Protein AF-A0AAV2T247-F1 (afdb_monomer)

Nearest PDB structures (foldseek):
  2y74-assembly1_B  TM=6.438E-01  e=6.700E+00  Homo sapiens
  2y73-assembly1_B  TM=6.429E-01  e=6.307E+00  Homo sapiens
  1w7c-assembly1_A  TM=5.822E-01  e=5.936E+00  Komagataella pastoris
  3pgb-assembly1_A  TM=5.381E-01  e=4.660E+00  Aspergillus nidulans
  1n9e-assembly2_C  TM=5.639E-01  e=7.562E+00  Komagataella pastoris

InterPro domains:
  IPR007529 Zinc finger, HIT-type [PF04438] (112-137)
  IPR007529 Zinc finger, HIT-type [PS51083] (112-146)
  IPR051639 Box C/D snoRNA [PTHR13483] (111-307)
  IPR057721 BCD1, alpha/beta domain [PF25790] (205-399)

Radius of gyration: 39.16 Å; Cα contacts (8 Å, |Δi|>4): 424; chains: 1; bounding box: 105×70×112 Å

Foldseek 3Di:
DDDDPQDEDDDDPPPDDPPDDDDDDDDDDDDDDDDDDDDDDDDDDDDDDDDDDDDDDDDDDDDDDDDDDDDDDDDDDDDDDDDDDDDDDDDDDDDDDDDDDPDDDDDDQQAAPQPRPDGFRYAQLDPRHTHNDVVSVVVCCVVVVTPSDHDLDDDDDPVRCDPVNVVSVVVVVVVVVVVVVVVVVVVVVVVVVVVVVVVFVVVVVVQCVVLQFQEDEDPDLPDLLSVPWPKTWDDDPPPPDDIFIFGKEKEFEDDPVQQVPDPDCSQQDDPVPDQGWMFIDGRHTQQDFLLCCPCVVAVPDDQVSNCVRTSGHHPPDDPGCRVVCSQPPDDPDDPDQDKWKKAKFWDWDWDDDPDDDPDGDIDIGIGIDTDDSGDGNSVVSNDPRGHAYSGHYMYMYSDDDD

Mean predicted aligned error: 18.25 Å

Organism: Calicophoron daubneyi (NCBI:txid300641)

Sequence (402 aa):
MNDHDMVVCAPEKLQSPVTLVPENGLSSSSVTAHFEVGGSGVDNAVIRASATGENTVYENPECTPTNGSFALITSRSCAADSDCCQGPPADDKQCPEDANCASLMAEPDLSCEICHNNPHKYKCPRCSLKTCSLSCCMEHKEKFQCTGVRDAVVFCQKKEYNAFRFQQDYRLLEEIDRGNAMREKQLFKLSRKDKRRTRARAEIATVAKESGISLRMATHPILTRARINRSHVFTPEVPLGPKRIIWSVEFGLLQPSLLDNCPSHASETNLSRLQCLRLVIHDCDENLRLCSIWNERLLKLSSDEQDALITHAPPGSPPFGLIASWLYSRVKQCSSVKYYFYVQLEHVGFDMTCSGATNTHVVRQYKVSEIFLSNRLRHILATPHLIVHEMPTIWVSRTELK

pLDDT: mean 72.16, std 27.29, range [21.53, 97.56]

Secondary structure (DSSP, 8-state):
-------B-PPP----------------------------------------------------------------PPPP-------------PPPS-------------B-TTTSSSB--EE-TTT--EESSHHHHHHHHHHTT------S-----TTT--HHHHHHHHHHHHHHHHHHHHHHHHHHHHHHHHHHHHHHHHHHHHHHHHTT-EEE--SSTTSHHHHH---EEE--SSTTSPPEEEEEEEEEE--THHHHTS-S-GGG--GGGS--EEEEEEEEETTSBHHIIIIIHTTTS-HHHHHTTEEE--TT--SS-HHHHHHHSPPTT-SS---EEEEEEEEEEEE--SSS----EEEEEEEEEEE-TTSBHHHHHT-TTBEEESB-EEEEESS---

Structure (mmCIF, N/CA/C/O backbone):
data_AF-A0AAV2T247-F1
#
_entry.id   AF-A0AAV2T247-F1
#
loop_
_atom_site.group_PDB
_atom_site.id
_atom_site.type_symbol
_atom_site.label_atom_id
_atom_site.label_alt_id
_atom_site.label_comp_id
_atom_site.label_asym_id
_atom_site.label_entity_id
_atom_site.label_seq_id
_atom_site.pdbx_PDB_ins_code
_atom_site.Cartn_x
_atom_site.Cartn_y
_atom_site.Cartn_z
_atom_site.occupancy
_atom_site.B_iso_or_equiv
_atom_site.auth_seq_id
_atom_site.auth_comp_id
_atom_site.auth_asym_id
_atom_site.auth_atom_id
_atom_site.pdbx_PDB_model_num
ATOM 1 N N . MET A 1 1 ? 57.988 -1.368 -40.754 1.00 30.20 1 MET A N 1
ATOM 2 C CA . MET A 1 1 ? 56.531 -1.210 -40.940 1.00 30.20 1 MET A CA 1
ATOM 3 C C . MET A 1 1 ? 55.906 -1.476 -39.588 1.00 30.20 1 MET A C 1
ATOM 5 O O . MET A 1 1 ? 56.112 -2.568 -39.078 1.00 30.20 1 MET A O 1
ATOM 9 N N . ASN A 1 2 ? 55.254 -0.479 -38.991 1.00 27.12 2 ASN A N 1
ATOM 10 C CA . ASN A 1 2 ? 54.522 -0.637 -37.736 1.00 27.12 2 ASN A CA 1
ATOM 11 C C . ASN A 1 2 ? 53.068 -0.280 -38.026 1.00 27.12 2 ASN A C 1
ATOM 13 O O . ASN A 1 2 ? 52.790 0.869 -38.371 1.00 27.12 2 ASN A O 1
ATOM 17 N N . ASP A 1 3 ? 52.162 -1.240 -37.887 1.00 30.77 3 ASP A N 1
ATOM 18 C CA . ASP A 1 3 ? 50.735 -0.970 -37.993 1.00 30.77 3 ASP A CA 1
ATOM 19 C C . ASP A 1 3 ? 50.260 -0.222 -36.740 1.00 30.77 3 ASP A C 1
ATOM 21 O O . ASP A 1 3 ? 50.443 -0.671 -35.606 1.00 30.77 3 ASP A O 1
ATOM 25 N N . HIS A 1 4 ? 49.673 0.958 -36.942 1.00 35.00 4 HIS A N 1
ATOM 26 C CA . HIS A 1 4 ? 49.046 1.738 -35.879 1.00 35.00 4 HIS A CA 1
ATOM 27 C C . HIS A 1 4 ? 47.529 1.540 -35.915 1.00 35.00 4 HIS A C 1
ATOM 29 O O . HIS A 1 4 ? 46.797 2.320 -36.527 1.00 35.00 4 HIS A O 1
ATOM 35 N N . ASP A 1 5 ? 47.063 0.501 -35.219 1.00 35.81 5 ASP A N 1
ATOM 36 C CA . ASP A 1 5 ? 45.640 0.272 -34.965 1.00 35.81 5 ASP A CA 1
ATOM 37 C C . ASP A 1 5 ? 45.010 1.477 -34.245 1.00 35.81 5 ASP A C 1
ATOM 39 O O . ASP A 1 5 ? 45.256 1.741 -33.064 1.00 35.81 5 ASP A O 1
ATOM 43 N N . MET A 1 6 ? 44.165 2.223 -34.962 1.00 41.28 6 MET A N 1
ATOM 44 C CA . MET A 1 6 ? 43.414 3.345 -34.398 1.00 41.28 6 MET A CA 1
ATOM 45 C C . MET A 1 6 ? 42.285 2.842 -33.492 1.00 41.28 6 MET A C 1
ATOM 47 O O . MET A 1 6 ? 41.199 2.486 -33.956 1.00 41.28 6 MET A O 1
ATOM 51 N N . VAL A 1 7 ? 42.514 2.883 -32.178 1.00 41.88 7 VAL A N 1
ATOM 52 C CA . VAL A 1 7 ? 41.503 2.533 -31.173 1.00 41.88 7 VAL A CA 1
ATOM 53 C C . VAL A 1 7 ? 40.365 3.561 -31.177 1.00 41.88 7 VAL A C 1
ATOM 55 O O . VAL A 1 7 ? 40.485 4.685 -30.683 1.00 41.88 7 VAL A O 1
ATOM 58 N N . VAL A 1 8 ? 39.213 3.159 -31.714 1.00 41.91 8 VAL A N 1
ATOM 59 C CA . VAL A 1 8 ? 37.967 3.927 -31.604 1.00 41.91 8 VAL A CA 1
ATOM 60 C C . VAL A 1 8 ? 37.485 3.878 -30.154 1.00 41.91 8 VAL A C 1
ATOM 62 O O . VAL A 1 8 ? 37.227 2.798 -29.623 1.00 41.91 8 VAL A O 1
ATOM 65 N N . CYS A 1 9 ? 37.295 5.039 -29.520 1.00 39.91 9 CYS A N 1
ATOM 66 C CA . CYS A 1 9 ? 36.617 5.099 -28.226 1.00 39.91 9 CYS A CA 1
ATOM 67 C C . CYS A 1 9 ? 35.163 4.640 -28.377 1.00 39.91 9 CYS A C 1
ATOM 69 O O . CYS A 1 9 ? 34.309 5.392 -28.853 1.00 39.91 9 CYS A O 1
ATOM 71 N N . ALA A 1 10 ? 34.877 3.418 -27.931 1.00 32.41 10 ALA A N 1
ATOM 72 C CA . ALA A 1 10 ? 33.514 2.990 -27.662 1.00 32.41 10 ALA A CA 1
ATOM 73 C C . ALA A 1 10 ? 32.897 3.898 -26.577 1.00 32.41 10 ALA A C 1
ATOM 75 O O . ALA A 1 10 ? 33.597 4.284 -25.635 1.00 32.41 10 ALA A O 1
ATOM 76 N N . PRO A 1 11 ? 31.605 4.255 -26.674 1.00 36.19 11 PRO A N 1
ATOM 77 C CA . PRO A 1 11 ? 30.941 4.982 -25.607 1.00 36.19 11 PRO A CA 1
ATOM 78 C C . PRO A 1 11 ? 30.757 4.054 -24.402 1.00 36.19 11 PRO A C 1
ATOM 80 O O . PRO A 1 11 ? 30.017 3.070 -24.476 1.00 36.19 11 PRO A O 1
ATOM 83 N N . GLU A 1 12 ? 31.373 4.394 -23.269 1.00 35.62 12 GLU A N 1
ATOM 84 C CA . GLU A 1 12 ? 30.888 3.887 -21.988 1.00 35.62 12 GLU A CA 1
ATOM 85 C C . GLU A 1 12 ? 29.413 4.266 -21.853 1.00 35.62 12 GLU A C 1
ATOM 87 O O . GLU A 1 12 ? 29.026 5.428 -22.019 1.00 35.62 12 GLU A O 1
ATOM 92 N N . LYS A 1 13 ? 28.566 3.277 -21.558 1.00 28.72 13 LYS A N 1
ATOM 93 C CA . LYS A 1 13 ? 27.184 3.564 -21.188 1.00 28.72 13 LYS A CA 1
ATOM 94 C C . LYS A 1 13 ? 27.224 4.317 -19.868 1.00 28.72 13 LYS A C 1
ATOM 96 O O . LYS A 1 13 ? 27.571 3.725 -18.850 1.00 28.72 13 LYS A O 1
ATOM 101 N N . LEU A 1 14 ? 26.809 5.583 -19.894 1.00 30.12 14 LEU A N 1
ATOM 102 C CA . LEU A 1 14 ? 26.456 6.346 -18.702 1.00 30.12 14 LEU A CA 1
ATOM 103 C C . LEU A 1 14 ? 25.340 5.607 -17.954 1.00 30.12 14 LEU A C 1
ATOM 105 O O . LEU A 1 14 ? 24.151 5.827 -18.181 1.00 30.12 14 LEU A O 1
ATOM 109 N N . GLN A 1 15 ? 25.738 4.703 -17.061 1.00 28.30 15 GLN A N 1
ATOM 110 C CA . GLN A 1 15 ? 24.884 4.227 -15.994 1.00 28.30 15 GLN A CA 1
ATOM 111 C C . GLN A 1 15 ? 24.631 5.426 -15.086 1.00 28.30 15 GLN A C 1
ATOM 113 O O . GLN A 1 15 ? 25.485 5.819 -14.294 1.00 28.30 15 GLN A O 1
ATOM 118 N N . SER A 1 16 ? 23.450 6.028 -15.227 1.00 29.41 16 SER A N 1
ATOM 119 C CA . SER A 1 16 ? 22.911 6.937 -14.220 1.00 29.41 16 SER A CA 1
ATOM 120 C C . SER A 1 16 ? 23.035 6.264 -12.847 1.00 29.41 16 SER A C 1
ATOM 122 O O . SER A 1 16 ? 22.604 5.109 -12.739 1.00 29.41 16 SER A O 1
ATOM 124 N N . PRO A 1 17 ? 23.591 6.927 -11.818 1.00 26.39 17 PRO A N 1
ATOM 125 C CA . PRO A 1 17 ? 23.783 6.305 -10.518 1.00 26.39 17 PRO A CA 1
ATOM 126 C C . PRO A 1 17 ? 22.424 5.914 -9.932 1.00 26.39 17 PRO A C 1
ATOM 128 O O . PRO A 1 17 ? 21.639 6.762 -9.511 1.00 26.39 17 PRO A O 1
ATOM 131 N N . VAL A 1 18 ? 22.138 4.612 -9.920 1.00 27.42 18 VAL A N 1
ATOM 132 C CA . VAL A 1 18 ? 21.016 4.063 -9.161 1.00 27.42 18 VAL A CA 1
ATOM 133 C C . VAL A 1 18 ? 21.453 4.061 -7.706 1.00 27.42 18 VAL A C 1
ATOM 135 O O . VAL A 1 18 ? 22.265 3.230 -7.303 1.00 27.42 18 VAL A O 1
ATOM 138 N N . THR A 1 19 ? 20.938 5.011 -6.931 1.00 27.84 19 THR A N 1
ATOM 139 C CA . THR A 1 19 ? 21.221 5.137 -5.500 1.00 27.84 19 THR A CA 1
ATOM 140 C C . THR A 1 19 ? 20.621 3.949 -4.745 1.00 27.84 19 THR A C 1
ATOM 142 O O . THR A 1 19 ? 19.487 3.999 -4.269 1.00 27.84 19 THR A O 1
ATOM 145 N N . LEU A 1 20 ? 21.371 2.849 -4.666 1.00 25.84 20 LEU A N 1
ATOM 146 C CA . LEU A 1 20 ? 21.021 1.700 -3.840 1.00 25.84 20 LEU A CA 1
ATOM 147 C C . LEU A 1 20 ? 21.229 2.071 -2.371 1.00 25.84 20 LEU A C 1
ATOM 149 O O . LEU A 1 20 ? 22.349 2.077 -1.865 1.00 25.84 20 LEU A O 1
ATOM 153 N N . VAL A 1 21 ? 20.125 2.387 -1.696 1.00 31.20 21 VAL A N 1
ATOM 154 C CA . VAL A 1 21 ? 20.071 2.435 -0.233 1.00 31.20 21 VAL A CA 1
ATOM 155 C C . VAL A 1 21 ? 20.361 1.021 0.295 1.00 31.20 21 VAL A C 1
ATOM 157 O O . VAL A 1 21 ? 19.729 0.075 -0.181 1.00 31.20 21 VAL A O 1
ATOM 160 N N . PRO A 1 22 ? 21.292 0.841 1.248 1.00 27.97 22 PRO A N 1
ATOM 161 C CA . PRO A 1 22 ? 21.545 -0.464 1.841 1.00 27.97 22 PRO A CA 1
ATOM 162 C C . PRO A 1 22 ? 20.423 -0.828 2.824 1.00 27.97 22 PRO A C 1
ATOM 164 O O . PRO A 1 22 ? 20.319 -0.241 3.900 1.00 27.97 22 PRO A O 1
ATOM 167 N N . GLU A 1 23 ? 19.597 -1.819 2.482 1.00 29.06 23 GLU A N 1
ATOM 168 C CA . GLU A 1 23 ? 18.791 -2.524 3.485 1.00 29.06 23 GLU A CA 1
ATOM 169 C C . GLU A 1 23 ? 19.687 -3.527 4.227 1.00 29.06 23 GLU A C 1
ATOM 171 O O . GLU A 1 23 ? 20.379 -4.342 3.613 1.00 29.06 23 GLU A O 1
ATOM 176 N N . ASN A 1 24 ? 19.708 -3.437 5.558 1.00 32.81 24 ASN A N 1
ATOM 177 C CA . ASN A 1 24 ? 20.601 -4.236 6.391 1.00 32.81 24 ASN A CA 1
ATOM 178 C C . ASN A 1 24 ? 20.098 -5.671 6.600 1.00 32.81 24 ASN A C 1
ATOM 180 O O . ASN A 1 24 ? 18.945 -5.898 6.952 1.00 32.81 24 ASN A O 1
ATOM 184 N N . GLY A 1 25 ? 21.045 -6.603 6.468 1.00 25.89 25 GLY A N 1
ATOM 185 C CA . GLY A 1 25 ? 21.129 -7.925 7.095 1.00 25.89 25 GLY A CA 1
ATOM 186 C C . GLY A 1 25 ? 19.885 -8.553 7.736 1.00 25.89 25 GLY A C 1
ATOM 187 O O . GLY A 1 25 ? 19.526 -8.235 8.867 1.00 25.89 25 GLY A O 1
ATOM 188 N N . LEU A 1 26 ? 19.407 -9.628 7.107 1.00 27.59 26 LEU A N 1
ATOM 189 C CA . LEU A 1 26 ? 18.942 -10.811 7.836 1.00 27.59 26 LEU A CA 1
ATOM 190 C C . LEU A 1 26 ? 20.007 -11.912 7.756 1.00 27.59 26 LEU A C 1
ATOM 192 O O . LEU A 1 26 ? 20.756 -12.000 6.783 1.00 27.59 26 LEU A O 1
ATOM 196 N N . SER A 1 27 ? 20.115 -12.699 8.823 1.00 26.75 27 SER A N 1
ATOM 197 C CA . SER A 1 27 ? 21.252 -13.577 9.105 1.00 26.75 27 SER A CA 1
ATOM 198 C C . SER A 1 27 ? 20.891 -15.067 9.060 1.00 26.75 27 SER A C 1
ATOM 200 O O . SER A 1 27 ? 19.720 -15.447 9.027 1.00 26.75 27 SER A O 1
ATOM 202 N N . SER A 1 28 ? 21.928 -15.912 9.141 1.00 25.08 28 SER A N 1
ATOM 203 C CA . SER A 1 28 ? 21.861 -17.384 9.111 1.00 25.08 28 SER A CA 1
ATOM 204 C C . SER A 1 28 ? 21.476 -17.982 7.738 1.00 25.08 28 SER A C 1
ATOM 206 O O . SER A 1 28 ? 20.953 -17.290 6.874 1.00 25.08 28 SER A O 1
ATOM 208 N N . SER A 1 29 ? 21.735 -19.260 7.459 1.00 27.06 29 SER A N 1
ATOM 209 C CA . SER A 1 29 ? 22.468 -20.276 8.236 1.00 27.06 29 SER A CA 1
ATOM 210 C C . SER A 1 29 ? 23.179 -21.238 7.276 1.00 27.06 29 SER A C 1
ATOM 212 O O . SER A 1 29 ? 22.714 -21.479 6.164 1.00 27.06 29 SER A O 1
ATOM 214 N N . SER A 1 30 ? 24.308 -21.810 7.696 1.00 25.75 30 SER A N 1
ATOM 215 C CA . SER A 1 30 ? 24.999 -22.856 6.937 1.00 25.75 30 SER A CA 1
ATOM 216 C C . SER A 1 30 ? 24.265 -24.193 7.066 1.00 25.75 30 SER A C 1
ATOM 218 O O . SER A 1 30 ? 24.191 -24.740 8.167 1.00 25.75 30 SER A O 1
ATOM 220 N N . VAL A 1 31 ? 23.787 -24.746 5.951 1.00 26.28 31 VAL A N 1
ATOM 221 C CA . VAL A 1 31 ? 23.266 -26.120 5.879 1.00 26.28 31 VAL A CA 1
ATOM 222 C C . VAL A 1 31 ? 24.036 -26.880 4.804 1.00 26.28 31 VAL A C 1
ATOM 224 O O . VAL A 1 31 ? 23.921 -26.587 3.615 1.00 26.28 31 VAL A O 1
ATOM 227 N N . THR A 1 32 ? 24.837 -27.854 5.230 1.00 24.77 32 THR A N 1
ATOM 228 C CA . THR A 1 32 ? 25.590 -28.744 4.339 1.00 24.77 32 THR A CA 1
ATOM 229 C C . THR A 1 32 ? 24.650 -29.797 3.757 1.00 24.77 32 THR A C 1
ATOM 231 O O . THR A 1 32 ? 24.138 -30.639 4.491 1.00 24.77 32 T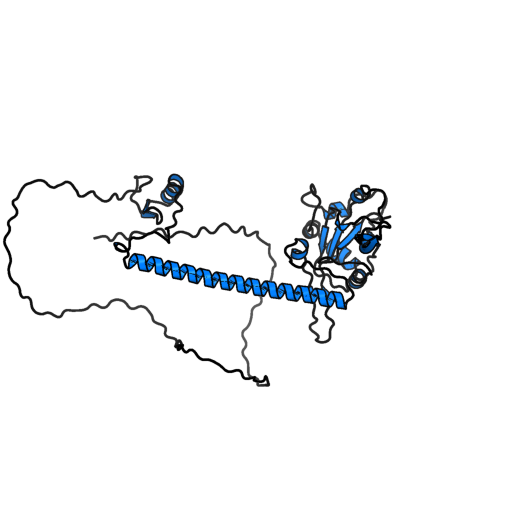HR A O 1
ATOM 234 N N . ALA A 1 33 ? 24.429 -29.777 2.442 1.00 24.53 33 ALA A N 1
ATOM 235 C CA . ALA A 1 33 ? 23.652 -30.808 1.760 1.00 24.53 33 ALA A CA 1
ATOM 236 C C . ALA A 1 33 ? 24.544 -32.014 1.417 1.00 24.53 33 ALA A C 1
ATOM 238 O O . ALA A 1 33 ? 25.413 -31.920 0.551 1.00 24.53 33 ALA A O 1
ATOM 239 N N . HIS A 1 34 ? 24.322 -33.148 2.086 1.00 24.09 34 HIS A N 1
ATOM 240 C CA . HIS A 1 34 ? 24.885 -34.430 1.659 1.00 24.09 34 HIS A CA 1
ATOM 241 C C . HIS A 1 34 ? 24.133 -34.973 0.435 1.00 24.09 34 HIS A C 1
ATOM 243 O O . HIS A 1 34 ? 22.915 -34.837 0.328 1.00 24.09 34 HIS A O 1
ATOM 249 N N . PHE A 1 35 ? 24.874 -35.605 -0.475 1.00 21.81 35 PHE A N 1
ATOM 250 C CA . PHE A 1 35 ? 24.331 -36.363 -1.602 1.00 21.81 35 PHE A CA 1
ATOM 251 C C . PHE A 1 35 ? 24.058 -37.809 -1.164 1.00 21.81 35 PHE A C 1
ATOM 253 O O . PHE A 1 35 ? 24.989 -38.494 -0.749 1.00 21.81 35 PHE A O 1
ATOM 260 N N . GLU A 1 36 ? 22.830 -38.290 -1.346 1.00 24.08 36 GLU A N 1
ATOM 261 C CA . GLU A 1 36 ? 22.498 -39.721 -1.392 1.00 24.08 36 GLU A CA 1
ATOM 262 C C . GLU A 1 36 ? 21.564 -40.003 -2.581 1.00 24.08 36 GLU A C 1
ATOM 264 O O . GLU A 1 36 ? 20.958 -39.085 -3.140 1.00 24.08 36 GLU A O 1
ATOM 269 N N . VAL A 1 37 ? 21.512 -41.261 -3.032 1.00 26.48 37 VAL A N 1
ATOM 270 C CA . VAL A 1 37 ? 20.969 -41.644 -4.347 1.00 26.48 37 VAL A CA 1
ATOM 271 C C . VAL A 1 37 ? 19.959 -42.788 -4.232 1.00 26.48 37 VAL A C 1
ATOM 273 O O . VAL A 1 37 ? 20.279 -43.856 -3.720 1.00 26.48 37 VAL A O 1
ATOM 276 N N . GLY A 1 38 ? 18.766 -42.582 -4.798 1.00 25.23 38 GLY A N 1
ATOM 277 C CA . GLY A 1 38 ? 17.711 -43.588 -4.977 1.00 25.23 38 GLY A CA 1
ATOM 278 C C . GLY A 1 38 ? 16.314 -42.942 -5.024 1.00 25.23 38 GLY A C 1
ATOM 279 O O . GLY A 1 38 ? 16.110 -41.891 -4.430 1.00 25.23 38 GLY A O 1
ATOM 280 N N . GLY A 1 39 ? 15.311 -43.476 -5.728 1.00 24.64 39 GLY A N 1
ATOM 281 C CA . GLY A 1 39 ? 15.344 -44.570 -6.705 1.00 24.64 39 GLY A CA 1
ATOM 282 C C . GLY A 1 39 ? 13.943 -45.133 -7.008 1.00 24.64 39 GLY A C 1
ATOM 283 O O . GLY A 1 39 ? 13.337 -45.696 -6.110 1.00 24.64 39 GLY A O 1
ATOM 284 N N . SER A 1 40 ? 13.488 -45.049 -8.273 1.00 26.92 40 SER A N 1
ATOM 285 C CA . SER A 1 40 ? 12.315 -45.739 -8.892 1.00 26.92 40 SER A CA 1
ATOM 286 C C . SER A 1 40 ? 10.902 -45.595 -8.266 1.00 26.92 40 SER A C 1
ATOM 288 O O . SER A 1 40 ? 10.746 -45.723 -7.061 1.00 26.92 40 SER A O 1
ATOM 290 N N . GLY A 1 41 ? 9.837 -45.462 -9.086 1.00 25.52 41 GLY A N 1
ATOM 291 C CA . GLY A 1 41 ? 8.458 -45.714 -8.597 1.00 25.52 41 GLY A CA 1
ATOM 292 C C . GLY A 1 41 ? 7.245 -45.115 -9.343 1.00 25.52 41 GLY A C 1
ATOM 293 O O . GLY A 1 41 ? 6.578 -44.258 -8.786 1.00 25.52 41 GLY A O 1
ATOM 294 N N . VAL A 1 42 ? 6.956 -45.598 -10.559 1.00 29.19 42 VAL A N 1
ATOM 295 C CA . VAL A 1 42 ? 5.626 -45.787 -11.218 1.00 29.19 42 VAL A CA 1
ATOM 296 C C . VAL A 1 42 ? 4.380 -44.884 -10.950 1.00 29.19 42 VAL A C 1
ATOM 298 O O . VAL A 1 42 ? 3.809 -44.848 -9.867 1.00 29.19 42 VAL A O 1
ATOM 301 N N . ASP A 1 43 ? 3.872 -44.336 -12.066 1.00 26.11 43 ASP A N 1
ATOM 302 C CA . ASP A 1 43 ? 2.492 -44.399 -12.613 1.00 26.11 43 ASP A CA 1
ATOM 303 C C . ASP A 1 43 ? 1.247 -43.775 -11.932 1.00 26.11 43 ASP A C 1
ATOM 305 O O . ASP A 1 43 ? 0.771 -44.225 -10.891 1.00 26.11 43 ASP A O 1
ATOM 309 N N . ASN A 1 44 ? 0.623 -42.823 -12.659 1.00 27.33 44 ASN A N 1
ATOM 310 C CA . ASN A 1 44 ? -0.770 -42.778 -13.199 1.00 27.33 44 ASN A CA 1
ATOM 311 C C . ASN A 1 44 ? -1.104 -41.299 -13.580 1.00 27.33 44 ASN A C 1
ATOM 313 O O . ASN A 1 44 ? -0.794 -40.395 -12.811 1.00 27.33 44 ASN A O 1
ATOM 317 N N . ALA A 1 45 ? -1.570 -40.891 -14.777 1.00 24.86 45 ALA A N 1
ATOM 318 C CA . ALA A 1 45 ? -2.717 -41.323 -15.607 1.00 24.86 45 ALA A CA 1
ATOM 319 C C . ALA A 1 45 ? -4.074 -41.032 -14.906 1.00 24.86 45 ALA A C 1
ATOM 321 O O . ALA A 1 45 ? -4.221 -41.368 -13.741 1.00 24.86 45 ALA A O 1
ATOM 322 N N . VAL A 1 46 ? -5.122 -40.396 -15.463 1.00 24.75 46 VAL A N 1
ATOM 323 C CA . VAL A 1 46 ? -5.499 -39.819 -16.790 1.00 24.75 46 VAL A CA 1
ATOM 324 C C . VAL A 1 46 ? -6.481 -38.621 -16.503 1.00 24.75 46 VAL A C 1
ATOM 326 O O . VAL A 1 46 ? -6.740 -38.368 -15.332 1.00 24.75 46 VAL A O 1
ATOM 329 N N . ILE A 1 47 ? -7.108 -37.785 -17.363 1.00 23.94 47 ILE A N 1
ATOM 330 C CA . ILE A 1 47 ? -7.321 -37.573 -18.822 1.00 23.94 47 ILE A CA 1
ATOM 331 C C . ILE A 1 47 ? -7.464 -36.035 -19.061 1.00 23.94 47 ILE A C 1
ATOM 333 O O . ILE A 1 47 ? -7.864 -35.320 -18.140 1.00 23.94 47 ILE A O 1
ATOM 337 N N . ARG A 1 48 ? -7.334 -35.514 -20.300 1.00 23.97 48 ARG A N 1
ATOM 338 C CA . ARG A 1 48 ? -8.170 -34.373 -20.764 1.00 23.97 48 ARG A CA 1
ATOM 339 C C . ARG A 1 48 ? -8.486 -34.444 -22.268 1.00 23.97 48 ARG A C 1
ATOM 341 O O . ARG A 1 48 ? -7.682 -34.955 -23.036 1.00 23.97 48 ARG A O 1
ATOM 348 N N . ALA A 1 49 ? -9.677 -33.982 -22.658 1.00 25.70 49 ALA A N 1
ATOM 349 C CA . ALA A 1 49 ? -10.290 -34.261 -23.961 1.00 25.70 49 ALA A CA 1
ATOM 350 C C . ALA A 1 49 ? -9.960 -33.246 -25.073 1.00 25.70 49 ALA A C 1
ATOM 352 O O . ALA A 1 49 ? -9.691 -32.073 -24.808 1.00 25.70 49 ALA A O 1
ATOM 353 N N . SER A 1 50 ? -10.058 -33.714 -26.319 1.00 21.53 50 SER A N 1
ATOM 354 C CA . SER A 1 50 ? -9.945 -32.930 -27.553 1.00 21.53 50 SER A CA 1
ATOM 355 C C . SER A 1 50 ? -11.244 -32.192 -27.902 1.00 21.53 50 SER A C 1
ATOM 357 O O . SER A 1 50 ? -12.337 -32.686 -27.635 1.00 21.53 50 SER A O 1
ATOM 359 N N . ALA A 1 51 ? -11.118 -31.062 -28.598 1.00 26.48 51 ALA A N 1
ATOM 360 C CA . ALA A 1 51 ? -12.171 -30.463 -29.419 1.00 26.48 51 ALA A CA 1
ATOM 361 C C . ALA A 1 51 ? -11.516 -29.895 -30.690 1.00 26.48 51 ALA A C 1
ATOM 363 O O . ALA A 1 51 ? -10.420 -29.338 -30.615 1.00 26.48 51 ALA A O 1
ATOM 364 N N . THR A 1 52 ? -12.138 -30.100 -31.850 1.00 24.88 52 THR A N 1
ATOM 365 C CA . THR A 1 52 ? -11.556 -29.834 -33.177 1.00 24.88 52 THR A CA 1
ATOM 366 C C . THR A 1 52 ? -11.947 -28.462 -33.737 1.00 24.88 52 THR A C 1
ATOM 368 O O . THR A 1 52 ? -12.989 -27.911 -33.388 1.00 24.88 52 THR A O 1
ATOM 371 N N . GLY A 1 53 ? -11.099 -27.909 -34.613 1.00 25.98 53 GLY A N 1
ATOM 372 C CA . GLY A 1 53 ? -11.289 -26.587 -35.220 1.00 25.98 53 GLY A CA 1
ATOM 373 C C . GLY A 1 53 ? -10.232 -26.267 -36.281 1.00 25.98 53 GLY A C 1
ATOM 374 O O . GLY A 1 53 ? -9.239 -25.606 -35.996 1.00 25.98 53 GLY A O 1
ATOM 375 N N . GLU A 1 54 ? -10.457 -26.769 -37.493 1.00 26.27 54 GLU A N 1
ATOM 376 C CA . GLU A 1 54 ? -9.809 -26.361 -38.755 1.00 26.27 54 GLU A CA 1
ATOM 377 C C . GLU A 1 54 ? -10.086 -24.869 -39.063 1.00 26.27 54 GLU A C 1
ATOM 379 O O . GLU A 1 54 ? -11.069 -24.327 -38.561 1.00 26.27 54 GLU A O 1
ATOM 384 N N . ASN A 1 55 ? -9.353 -24.101 -39.880 1.00 26.44 55 ASN A N 1
ATOM 385 C CA . ASN A 1 55 ? -8.130 -24.231 -40.703 1.00 26.44 55 ASN A CA 1
ATOM 386 C C . ASN A 1 55 ? -7.476 -22.799 -40.709 1.00 26.44 55 ASN A C 1
ATOM 388 O O . ASN A 1 55 ? -8.043 -21.892 -40.103 1.00 26.44 55 ASN A O 1
ATOM 392 N N . THR A 1 56 ? -6.318 -22.438 -41.281 1.00 27.25 56 THR A N 1
ATOM 393 C CA . THR A 1 56 ? -5.599 -22.850 -42.506 1.00 27.25 56 THR A CA 1
ATOM 394 C C . THR A 1 56 ? -4.070 -22.740 -42.355 1.00 27.25 56 THR A C 1
ATOM 396 O O . THR A 1 56 ? -3.565 -21.955 -41.555 1.00 27.25 56 THR A O 1
ATOM 399 N N . VAL A 1 57 ? -3.341 -23.460 -43.210 1.00 25.03 57 VAL A N 1
ATOM 400 C CA . VAL A 1 57 ? -1.869 -23.513 -43.298 1.00 25.03 57 VAL A CA 1
ATOM 401 C C . VAL A 1 57 ? -1.238 -22.241 -43.897 1.00 25.03 57 VAL A C 1
ATOM 403 O O . VAL A 1 57 ? -1.770 -21.675 -44.848 1.00 25.03 57 VAL A O 1
ATOM 406 N N . TYR A 1 58 ? -0.045 -21.876 -43.411 1.00 27.05 58 TYR A N 1
ATOM 407 C CA . TYR A 1 58 ? 1.044 -21.317 -44.227 1.00 27.05 58 TYR A CA 1
ATOM 408 C C . TYR A 1 58 ? 2.377 -21.884 -43.717 1.00 27.05 58 TYR A C 1
ATOM 410 O O . TYR A 1 58 ? 2.666 -21.799 -42.525 1.00 27.05 58 TYR A O 1
ATOM 418 N N . GLU A 1 59 ? 3.164 -22.500 -44.598 1.00 25.62 59 GLU A N 1
ATOM 419 C CA . GLU A 1 59 ? 4.366 -23.256 -44.223 1.00 25.62 59 GLU A CA 1
ATOM 420 C C . GLU A 1 59 ? 5.631 -22.386 -44.202 1.00 25.62 59 GLU A C 1
ATOM 422 O O . GLU A 1 59 ? 5.826 -21.523 -45.056 1.00 25.62 59 GLU A O 1
ATOM 427 N N . ASN A 1 60 ? 6.528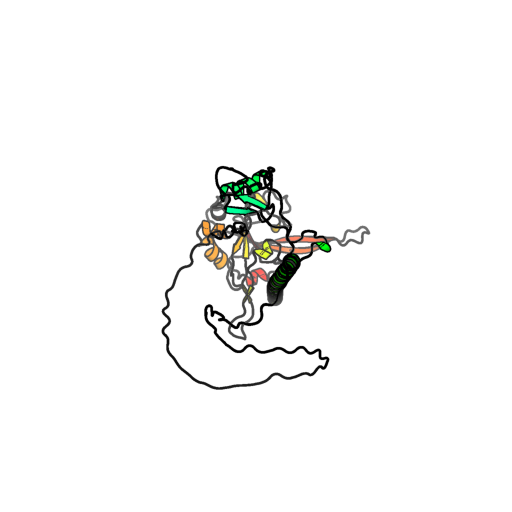 -22.668 -43.255 1.00 28.11 60 ASN A N 1
ATOM 428 C CA . ASN A 1 60 ? 7.965 -22.409 -43.356 1.00 28.11 60 ASN A CA 1
ATOM 429 C C . ASN A 1 60 ? 8.693 -23.441 -42.468 1.00 28.11 60 ASN A C 1
ATOM 431 O O . ASN A 1 60 ? 8.264 -23.640 -41.330 1.00 28.11 60 ASN A O 1
ATOM 435 N N . PRO A 1 61 ? 9.745 -24.124 -42.953 1.00 31.92 61 PRO A N 1
ATOM 436 C CA . PRO A 1 61 ? 10.346 -25.243 -42.230 1.00 31.92 61 PRO A CA 1
ATOM 437 C C . PRO A 1 61 ? 11.308 -24.787 -41.122 1.00 31.92 61 PRO A C 1
ATOM 439 O O . PRO A 1 61 ? 12.262 -24.050 -41.373 1.00 31.92 61 PRO A O 1
ATOM 442 N N . GLU A 1 62 ? 11.114 -25.295 -39.903 1.00 25.61 62 GLU A N 1
ATOM 443 C CA . GLU A 1 62 ? 12.151 -25.265 -38.867 1.00 25.61 62 GLU A CA 1
ATOM 444 C C . GLU A 1 62 ? 13.236 -26.309 -39.172 1.00 25.61 62 GLU A C 1
ATOM 446 O O . GLU A 1 62 ? 12.934 -27.455 -39.507 1.00 25.61 62 GLU A O 1
ATOM 451 N N . CYS A 1 63 ? 14.509 -25.939 -39.004 1.00 27.08 63 CYS A N 1
ATOM 452 C CA . CYS A 1 63 ? 15.630 -26.878 -39.046 1.00 27.08 63 CYS A CA 1
ATOM 453 C C . CYS A 1 63 ? 16.205 -27.042 -37.632 1.00 27.08 63 CYS A C 1
ATOM 455 O O . CYS A 1 63 ? 16.617 -26.068 -37.001 1.00 27.08 63 CYS A O 1
ATOM 457 N N . THR A 1 64 ? 16.209 -28.271 -37.116 1.00 28.44 64 THR A N 1
ATOM 458 C CA . THR A 1 64 ? 16.538 -28.569 -35.712 1.00 28.44 64 THR A CA 1
ATOM 459 C C . THR A 1 64 ? 18.038 -28.462 -35.407 1.00 28.44 64 THR A C 1
ATOM 461 O O . THR A 1 64 ? 18.846 -28.925 -36.215 1.00 28.44 64 THR A O 1
ATOM 464 N N . PRO A 1 65 ? 18.442 -27.952 -34.227 1.00 30.09 65 PRO A N 1
ATOM 465 C CA . PRO A 1 65 ? 19.847 -27.881 -33.836 1.00 30.09 65 PRO A CA 1
ATOM 466 C C . PRO A 1 65 ? 20.376 -29.227 -33.313 1.00 30.09 65 PRO A C 1
ATOM 468 O O . PRO A 1 65 ? 19.785 -29.836 -32.422 1.00 30.09 65 PRO A O 1
ATOM 471 N N . THR A 1 66 ? 21.547 -29.646 -33.795 1.00 27.73 66 THR A N 1
ATOM 472 C CA . THR A 1 66 ? 22.331 -30.760 -33.230 1.00 27.73 66 THR A CA 1
ATOM 473 C C . THR A 1 66 ? 23.667 -30.262 -32.686 1.00 27.73 66 THR A C 1
ATOM 475 O O . THR A 1 66 ? 24.304 -29.397 -33.283 1.00 27.73 66 THR A O 1
ATOM 478 N N . ASN A 1 67 ? 24.100 -30.813 -31.549 1.00 25.59 67 ASN A N 1
ATOM 479 C CA . ASN A 1 67 ? 25.308 -30.379 -30.843 1.00 25.59 67 ASN A CA 1
ATOM 480 C C . ASN A 1 67 ? 26.590 -30.599 -31.668 1.00 25.59 67 ASN A C 1
ATOM 482 O O . ASN A 1 67 ? 26.785 -31.671 -32.235 1.00 25.59 67 ASN A O 1
ATOM 486 N N . GLY A 1 68 ? 27.501 -29.622 -31.646 1.00 25.84 68 GLY A N 1
ATOM 487 C CA . GLY A 1 68 ? 28.813 -29.719 -32.290 1.00 25.84 68 GLY A CA 1
ATOM 488 C C . GLY A 1 68 ? 29.776 -28.644 -31.788 1.00 25.84 68 GLY A C 1
ATOM 489 O O . GLY A 1 68 ? 29.772 -27.520 -32.280 1.00 25.84 68 GLY A O 1
ATOM 490 N N . SER A 1 69 ? 30.601 -28.978 -30.796 1.00 26.33 69 SER A N 1
ATOM 491 C CA . SER A 1 69 ? 31.701 -28.119 -30.342 1.00 26.33 69 SER A CA 1
ATOM 492 C C . SER A 1 69 ? 32.805 -28.046 -31.397 1.00 26.33 69 SER A C 1
ATOM 494 O O . SER A 1 69 ? 33.226 -29.094 -31.889 1.00 26.33 69 SER A O 1
ATOM 496 N N . PHE A 1 70 ? 33.351 -26.858 -31.663 1.00 25.19 70 PHE A N 1
ATOM 497 C CA . PHE A 1 70 ? 34.580 -26.725 -32.449 1.00 25.19 70 PHE A CA 1
ATOM 498 C C . PHE A 1 70 ? 35.564 -25.729 -31.830 1.00 25.19 70 PHE A C 1
ATOM 500 O O . PHE A 1 70 ? 35.162 -24.746 -31.207 1.00 25.19 70 PHE A O 1
ATOM 507 N N . ALA A 1 71 ? 36.855 -26.025 -31.975 1.00 27.78 71 ALA A N 1
ATOM 508 C CA . ALA A 1 71 ? 37.966 -25.295 -31.370 1.00 27.78 71 ALA A CA 1
ATOM 509 C C . ALA A 1 71 ? 38.774 -24.508 -32.422 1.00 27.78 71 ALA A C 1
ATOM 511 O O . ALA A 1 71 ? 38.480 -24.555 -33.616 1.00 27.78 71 ALA A O 1
ATOM 512 N N . LEU A 1 72 ? 39.802 -23.780 -31.974 1.00 24.53 72 LEU A N 1
ATOM 513 C CA . LEU A 1 72 ? 40.715 -23.051 -32.856 1.00 24.53 72 LEU A CA 1
ATOM 514 C C . LEU A 1 72 ? 41.585 -23.997 -33.700 1.00 24.53 72 LEU A C 1
ATOM 516 O O . LEU A 1 72 ? 42.082 -24.988 -33.174 1.00 24.53 72 LEU A O 1
ATOM 520 N N . ILE A 1 73 ? 41.855 -23.590 -34.944 1.00 26.50 73 ILE A N 1
ATOM 521 C CA . ILE A 1 73 ? 43.080 -23.816 -35.744 1.00 26.50 73 ILE A CA 1
ATOM 522 C C . ILE A 1 73 ? 43.050 -22.717 -36.829 1.00 26.50 73 ILE A C 1
ATOM 524 O O . ILE A 1 73 ? 42.072 -22.608 -37.561 1.00 26.50 73 ILE A O 1
ATOM 528 N N . THR A 1 74 ? 43.863 -21.660 -36.757 1.00 24.28 74 THR A N 1
ATOM 529 C CA . THR A 1 74 ? 45.268 -21.534 -37.209 1.00 24.28 74 THR A CA 1
ATOM 530 C C . THR A 1 74 ? 45.539 -21.866 -38.688 1.00 24.28 74 THR A C 1
ATOM 532 O O . THR A 1 74 ? 45.484 -23.005 -39.134 1.00 24.28 74 THR A O 1
ATOM 535 N N . SER A 1 75 ? 45.886 -20.803 -39.423 1.00 26.95 75 SER A N 1
ATOM 536 C CA . SER A 1 75 ? 46.661 -20.727 -40.675 1.00 26.95 75 SER A CA 1
ATOM 537 C C . SER A 1 75 ? 47.168 -22.023 -41.334 1.00 26.95 75 SER A C 1
ATOM 539 O O . SER A 1 75 ? 47.999 -22.739 -40.770 1.00 26.95 75 SER A O 1
ATOM 541 N N . ARG A 1 76 ? 46.862 -22.176 -42.629 1.00 27.48 76 ARG A N 1
ATOM 542 C CA . ARG A 1 76 ? 47.711 -22.896 -43.592 1.00 27.48 76 ARG A CA 1
ATOM 543 C C . ARG A 1 76 ? 48.058 -22.006 -44.782 1.00 27.48 76 ARG A C 1
ATOM 545 O O . ARG A 1 76 ? 47.261 -21.167 -45.189 1.00 27.48 76 ARG A O 1
ATOM 552 N N . SER A 1 77 ? 49.262 -22.204 -45.303 1.00 26.59 77 SER A N 1
ATOM 553 C CA . SER A 1 77 ? 49.781 -21.585 -46.518 1.00 26.59 77 SER A CA 1
ATOM 554 C C . SER A 1 77 ? 49.283 -22.304 -47.773 1.00 26.59 77 SER A C 1
ATOM 556 O O . SER A 1 77 ? 49.053 -23.514 -47.755 1.00 26.59 77 SER A O 1
ATOM 558 N N . CYS A 1 78 ? 49.198 -21.564 -48.878 1.00 27.75 78 CYS A N 1
ATOM 559 C CA . CYS A 1 78 ? 49.156 -22.130 -50.224 1.00 27.75 78 CYS A CA 1
ATOM 560 C C . CYS A 1 78 ? 50.562 -22.039 -50.830 1.00 27.75 78 CYS A C 1
ATOM 562 O O . CYS A 1 78 ? 51.228 -21.013 -50.682 1.00 27.75 78 CYS A O 1
ATOM 564 N N . ALA A 1 79 ? 51.013 -23.111 -51.478 1.00 27.75 79 ALA A N 1
ATOM 565 C CA . ALA A 1 79 ? 52.260 -23.139 -52.239 1.00 27.75 79 ALA A CA 1
ATOM 566 C C . ALA A 1 79 ? 51.982 -22.934 -53.738 1.00 27.75 79 ALA A C 1
ATOM 568 O O . ALA A 1 79 ? 50.827 -22.854 -54.153 1.00 27.75 79 ALA A O 1
ATOM 569 N N . ALA A 1 80 ? 53.058 -22.805 -54.513 1.00 28.39 80 ALA A N 1
ATOM 570 C CA . ALA A 1 80 ? 53.041 -22.483 -55.934 1.00 28.39 80 ALA A CA 1
ATOM 571 C C . ALA A 1 80 ? 52.181 -23.415 -56.805 1.00 28.39 80 ALA A C 1
ATOM 573 O O . ALA A 1 80 ? 52.173 -24.625 -56.602 1.00 28.39 80 ALA A O 1
ATOM 574 N N . ASP A 1 81 ? 51.614 -22.826 -57.856 1.00 26.53 81 ASP A N 1
ATOM 575 C CA . ASP A 1 81 ? 51.702 -23.374 -59.211 1.00 26.53 81 ASP A CA 1
ATOM 576 C C . ASP A 1 81 ? 52.053 -22.223 -60.168 1.00 26.53 81 ASP A C 1
ATOM 578 O O . ASP A 1 81 ? 51.818 -21.051 -59.855 1.00 26.53 81 ASP A O 1
ATOM 582 N N . SER A 1 82 ? 52.677 -22.538 -61.302 1.00 28.89 82 SER A N 1
ATOM 583 C CA . SER A 1 82 ? 53.291 -21.551 -62.197 1.00 28.89 82 SER A CA 1
ATOM 584 C C . SER A 1 82 ? 52.979 -21.843 -63.656 1.00 28.89 82 SER A C 1
ATOM 586 O O . SER A 1 82 ? 53.326 -22.931 -64.107 1.00 28.89 82 SER A O 1
ATOM 588 N N . ASP A 1 83 ? 52.464 -20.863 -64.412 1.00 29.38 83 ASP A N 1
ATOM 589 C CA . ASP A 1 83 ? 52.773 -20.790 -65.847 1.00 29.38 83 ASP A CA 1
ATOM 590 C C . ASP A 1 83 ? 52.470 -19.439 -66.537 1.00 29.38 83 ASP A C 1
ATOM 592 O O . ASP A 1 83 ? 51.719 -18.610 -66.027 1.00 29.38 83 ASP A O 1
ATOM 596 N N . CYS A 1 84 ? 53.044 -19.276 -67.737 1.00 29.64 84 CYS A N 1
ATOM 597 C CA . CYS A 1 84 ? 52.748 -18.269 -68.773 1.00 29.64 84 CYS A CA 1
ATOM 598 C C . CYS A 1 84 ? 52.868 -16.763 -68.436 1.00 29.64 84 CYS A C 1
ATOM 600 O O . CYS A 1 84 ? 51.884 -16.048 -68.245 1.00 29.64 84 CYS A O 1
ATOM 602 N N . CYS A 1 85 ? 54.083 -16.230 -68.611 1.00 29.00 85 CYS A N 1
ATOM 603 C CA . CYS A 1 85 ? 54.297 -14.827 -68.988 1.00 29.00 85 CYS A CA 1
ATOM 604 C C . CYS A 1 85 ? 54.219 -14.648 -70.518 1.00 29.00 85 CYS A C 1
ATOM 606 O O . CYS A 1 85 ? 54.963 -15.315 -71.235 1.00 29.00 85 CYS A O 1
ATOM 608 N N . GLN A 1 86 ? 53.443 -13.676 -71.015 1.00 33.12 86 GLN A N 1
ATOM 609 C CA . GLN A 1 86 ? 53.640 -13.074 -72.347 1.00 33.12 86 GLN A CA 1
ATOM 610 C C . GLN A 1 86 ? 53.391 -11.553 -72.299 1.00 33.12 86 GLN A C 1
ATOM 612 O O . GLN A 1 86 ? 52.293 -11.110 -71.974 1.00 33.12 86 GLN A O 1
ATOM 617 N N . GLY A 1 87 ? 54.424 -10.759 -72.619 1.00 30.28 87 GLY A N 1
ATOM 618 C CA . GLY A 1 87 ? 54.280 -9.368 -73.092 1.00 30.28 87 GLY A CA 1
ATOM 619 C C . GLY A 1 87 ? 54.018 -9.339 -74.612 1.00 30.28 87 GLY A C 1
ATOM 620 O O . GLY A 1 87 ? 53.770 -10.413 -75.166 1.00 30.28 87 GLY A O 1
ATOM 621 N N . PRO A 1 88 ? 54.124 -8.195 -75.329 1.00 38.25 88 PRO A N 1
ATOM 622 C CA . PRO A 1 88 ? 54.939 -6.997 -75.033 1.00 38.25 88 PRO A CA 1
ATOM 623 C C . PRO A 1 88 ? 54.138 -5.678 -75.290 1.00 38.25 88 PRO A C 1
ATOM 625 O O . PRO A 1 88 ? 52.909 -5.748 -75.314 1.00 38.25 88 PRO A O 1
ATOM 628 N N . PRO A 1 89 ? 54.744 -4.498 -75.573 1.00 42.03 89 PRO A N 1
ATOM 629 C CA . PRO A 1 89 ? 56.107 -4.001 -75.329 1.00 42.03 89 PRO A CA 1
ATOM 630 C C . PRO A 1 89 ? 56.137 -2.776 -74.382 1.00 42.03 89 PRO A C 1
ATOM 632 O O . PRO A 1 89 ? 55.112 -2.353 -73.852 1.00 42.03 89 PRO A O 1
ATOM 635 N N . ALA A 1 90 ? 57.326 -2.205 -74.168 1.00 35.34 90 ALA A N 1
ATOM 636 C CA . ALA A 1 90 ? 57.492 -0.886 -73.552 1.00 35.34 90 ALA A CA 1
ATOM 637 C C . ALA A 1 90 ? 57.313 0.245 -74.584 1.00 35.34 90 ALA A C 1
ATOM 639 O O . ALA A 1 90 ? 57.528 0.031 -75.777 1.00 35.34 90 ALA A O 1
ATOM 640 N N . ASP A 1 91 ? 56.976 1.443 -74.103 1.00 35.41 91 ASP A N 1
ATOM 641 C CA . ASP A 1 91 ? 56.918 2.680 -74.889 1.00 35.41 91 ASP A CA 1
ATOM 642 C C . ASP A 1 91 ? 57.753 3.743 -74.149 1.00 35.41 91 ASP A C 1
ATOM 644 O O . ASP A 1 91 ? 57.433 4.114 -73.015 1.00 35.41 91 ASP A O 1
ATOM 648 N N . ASP A 1 92 ? 58.870 4.172 -74.742 1.00 41.75 92 ASP A N 1
ATOM 649 C CA . ASP A 1 92 ? 59.841 5.063 -74.093 1.00 41.75 92 ASP A CA 1
ATOM 650 C C . ASP A 1 92 ? 59.311 6.498 -73.989 1.00 41.75 92 ASP A C 1
ATOM 652 O O . ASP A 1 92 ? 59.090 7.176 -74.998 1.00 41.75 92 ASP A O 1
ATOM 656 N N . LYS A 1 93 ? 59.192 7.011 -72.758 1.00 41.62 93 LYS A N 1
ATOM 657 C CA . LYS A 1 93 ? 59.068 8.452 -72.493 1.00 41.62 93 LYS A CA 1
ATOM 658 C C . LYS A 1 93 ? 59.960 8.882 -71.340 1.00 41.62 93 LYS A C 1
ATOM 660 O O . LYS A 1 93 ? 59.552 8.897 -70.182 1.00 41.62 93 LYS A O 1
ATOM 665 N N . GLN A 1 94 ? 61.169 9.298 -71.709 1.00 34.16 94 GLN A N 1
ATOM 666 C CA . GLN A 1 94 ? 62.069 10.063 -70.857 1.00 34.16 94 GLN A CA 1
ATOM 667 C C . GLN A 1 94 ? 61.334 11.300 -70.308 1.00 34.16 94 GLN A C 1
ATOM 669 O O . GLN A 1 94 ? 60.907 12.164 -71.078 1.00 34.16 94 GLN A O 1
ATOM 674 N N . CYS A 1 95 ? 61.210 11.412 -68.986 1.00 30.95 95 CYS A N 1
ATOM 675 C CA . CYS A 1 95 ? 60.913 12.690 -68.341 1.00 30.95 95 CYS A CA 1
ATOM 676 C C . CYS A 1 95 ? 62.239 13.424 -68.076 1.00 30.95 95 CYS A C 1
ATOM 678 O O . CYS A 1 95 ? 63.202 12.769 -67.674 1.00 30.95 95 CYS A O 1
ATOM 680 N N . PRO A 1 96 ? 62.320 14.747 -68.304 1.00 39.09 96 PRO A N 1
ATOM 681 C CA . PRO A 1 96 ? 63.534 15.507 -68.033 1.00 39.09 96 PRO A CA 1
ATOM 682 C C . PRO A 1 96 ? 63.781 15.649 -66.526 1.00 39.09 96 PRO A C 1
ATOM 684 O O . PRO A 1 96 ? 62.844 15.708 -65.727 1.00 39.09 96 PRO A O 1
ATOM 687 N N . GLU A 1 97 ? 65.056 15.732 -66.163 1.00 47.50 97 GLU A N 1
ATOM 688 C CA . GLU A 1 97 ? 65.511 16.031 -64.806 1.00 47.50 97 GLU A CA 1
ATOM 689 C C . GLU A 1 97 ? 65.297 17.528 -64.467 1.00 47.50 97 GLU A C 1
ATOM 691 O O . GLU A 1 97 ? 65.110 18.363 -65.353 1.00 47.50 97 GLU A O 1
ATOM 696 N N . ASP A 1 98 ? 65.318 17.851 -63.170 1.00 44.34 98 ASP A N 1
ATOM 697 C CA . ASP A 1 98 ? 65.364 19.202 -62.583 1.00 44.34 98 ASP A CA 1
ATOM 698 C C . ASP A 1 98 ? 64.233 20.218 -62.881 1.00 44.34 98 ASP A C 1
ATOM 700 O O . ASP A 1 98 ? 64.419 21.203 -63.595 1.00 44.34 98 ASP A O 1
ATOM 704 N N . ALA A 1 99 ? 63.112 20.107 -62.145 1.00 42.28 99 ALA A N 1
ATOM 705 C CA . ALA A 1 99 ? 62.343 21.282 -61.684 1.00 42.28 99 ALA A CA 1
ATOM 706 C C . ALA A 1 99 ? 61.442 21.004 -60.451 1.00 42.28 99 ALA A C 1
ATOM 708 O O . ALA A 1 99 ? 60.284 20.620 -60.580 1.00 42.28 99 ALA A O 1
ATOM 709 N N . ASN A 1 100 ? 61.978 21.256 -59.250 1.00 52.72 100 ASN A N 1
ATOM 710 C CA . ASN A 1 100 ? 61.285 21.578 -57.984 1.00 52.72 100 ASN A CA 1
ATOM 711 C C . ASN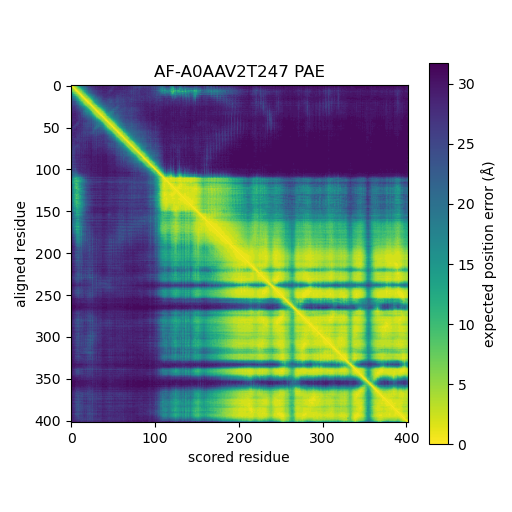 A 1 100 ? 59.758 21.293 -57.864 1.00 52.72 100 ASN A C 1
ATOM 713 O O . ASN A 1 100 ? 58.931 22.140 -58.207 1.00 52.72 100 ASN A O 1
ATOM 717 N N . CYS A 1 101 ? 59.388 20.186 -57.207 1.00 40.19 101 CYS A N 1
ATOM 718 C CA . CYS A 1 101 ? 58.040 19.981 -56.653 1.00 40.19 101 CYS A CA 1
ATOM 719 C C . CYS A 1 101 ? 58.087 19.366 -55.236 1.00 40.19 101 CYS A C 1
ATOM 721 O O . CYS A 1 101 ? 57.519 18.312 -54.966 1.00 40.19 101 CYS A O 1
ATOM 723 N N . ALA A 1 102 ? 58.795 20.023 -54.311 1.00 45.66 102 ALA A N 1
ATOM 724 C CA . ALA A 1 102 ? 58.969 19.553 -52.927 1.00 45.66 102 ALA A CA 1
ATOM 725 C C . ALA A 1 102 ? 57.855 20.001 -51.947 1.00 45.66 102 ALA A C 1
ATOM 727 O O . ALA A 1 102 ? 58.019 19.890 -50.734 1.00 45.66 102 ALA A O 1
ATOM 728 N N . SER A 1 103 ? 56.727 20.517 -52.453 1.00 50.97 103 SER A N 1
ATOM 729 C CA . SER A 1 103 ? 55.722 21.228 -51.648 1.00 50.97 103 SER A CA 1
ATOM 730 C C . SER A 1 103 ? 54.284 20.871 -52.031 1.00 50.97 103 SER A C 1
ATOM 732 O O . SER A 1 103 ? 53.645 21.655 -52.728 1.00 50.97 103 SER A O 1
ATOM 734 N N . LEU A 1 104 ? 53.770 19.721 -51.559 1.00 53.06 104 LEU A N 1
ATOM 735 C CA . LEU A 1 104 ? 52.343 19.509 -51.205 1.00 53.06 104 LEU A CA 1
ATOM 736 C C . LEU A 1 104 ? 52.036 18.127 -50.568 1.00 53.06 104 LEU A C 1
ATOM 738 O O . LEU A 1 104 ? 50.960 17.564 -50.758 1.00 53.06 104 LEU A O 1
ATOM 742 N N . MET A 1 105 ? 52.944 17.590 -49.748 1.00 46.91 105 MET A N 1
ATOM 743 C CA . MET A 1 105 ? 52.613 16.516 -48.797 1.00 46.91 105 MET A CA 1
ATOM 744 C C . MET A 1 105 ? 52.584 17.124 -47.393 1.00 46.91 105 MET A C 1
ATOM 746 O O . MET A 1 105 ? 53.620 17.308 -46.762 1.00 46.91 105 MET A O 1
ATOM 750 N N . ALA A 1 106 ? 51.394 17.508 -46.929 1.00 49.91 106 ALA A N 1
ATOM 751 C CA . ALA A 1 106 ? 51.208 17.922 -45.544 1.00 49.91 106 ALA A CA 1
ATOM 752 C C . ALA A 1 106 ? 51.165 16.666 -44.664 1.00 49.91 106 ALA A C 1
ATOM 754 O O . ALA A 1 106 ? 50.199 15.903 -44.734 1.00 49.91 106 ALA A O 1
ATOM 755 N N . GLU A 1 107 ? 52.211 16.456 -43.862 1.00 54.91 107 GLU A N 1
ATOM 756 C CA . GLU A 1 107 ? 52.262 15.380 -42.868 1.00 54.91 107 GLU A CA 1
ATOM 757 C C . GLU A 1 107 ? 50.985 15.391 -42.005 1.00 54.91 107 GLU A C 1
ATOM 759 O O . GLU A 1 107 ? 50.585 16.453 -41.509 1.00 54.91 107 GLU A O 1
ATOM 764 N N . PRO A 1 108 ? 50.299 14.247 -41.833 1.00 61.84 108 PRO A N 1
ATOM 765 C CA . PRO A 1 108 ? 49.026 14.211 -41.130 1.00 61.84 108 PRO A CA 1
ATOM 766 C C . PRO A 1 108 ? 49.256 14.502 -39.647 1.00 61.84 108 PRO A C 1
ATOM 768 O O . PRO A 1 108 ? 49.859 13.686 -38.960 1.00 61.84 108 PRO A O 1
ATOM 771 N N . ASP A 1 109 ? 48.744 15.631 -39.141 1.00 67.44 109 ASP A N 1
ATOM 772 C CA . ASP A 1 109 ? 48.994 16.060 -37.757 1.00 67.44 109 ASP A CA 1
ATOM 773 C C . ASP A 1 109 ? 48.689 14.932 -36.753 1.00 67.44 109 ASP A C 1
ATOM 775 O O . ASP A 1 109 ? 47.539 14.511 -36.570 1.00 67.44 109 ASP A O 1
ATOM 779 N N . LEU A 1 110 ? 49.748 14.407 -36.136 1.00 83.94 110 LEU A N 1
ATOM 780 C CA . LEU A 1 110 ? 49.683 13.316 -35.173 1.00 83.94 110 LEU A CA 1
ATOM 781 C C . LEU A 1 110 ? 49.352 13.812 -33.759 1.00 83.94 110 LEU A C 1
ATOM 783 O O . LEU A 1 110 ? 49.130 12.974 -32.886 1.00 83.94 110 LEU A O 1
ATOM 787 N N . SER A 1 111 ? 49.303 15.124 -33.511 1.00 92.12 111 SER A N 1
ATOM 788 C CA . SER A 1 111 ? 49.076 15.719 -32.192 1.00 92.12 111 SER A CA 1
ATOM 789 C C . SER A 1 111 ? 47.617 15.634 -31.709 1.00 92.12 111 SER A C 1
ATOM 791 O O . SER A 1 111 ? 46.691 15.254 -32.427 1.00 92.12 111 SER A O 1
ATOM 793 N N . CYS A 1 112 ? 47.420 15.941 -30.428 1.00 94.25 112 CYS A N 1
ATOM 794 C CA . CYS A 1 112 ? 46.118 16.077 -29.780 1.00 94.25 112 CYS A CA 1
ATOM 795 C C . CYS A 1 112 ? 45.497 17.452 -30.071 1.00 94.25 112 CYS A C 1
ATOM 797 O O . CYS A 1 112 ? 46.045 18.459 -29.631 1.00 94.25 112 CYS A O 1
ATOM 799 N N . GLU A 1 113 ? 44.299 17.494 -30.662 1.00 93.19 113 GLU A N 1
ATOM 800 C CA . GLU A 1 113 ? 43.571 18.723 -31.055 1.00 93.19 113 GLU A CA 1
ATOM 801 C C . GLU A 1 113 ? 43.077 19.595 -29.872 1.00 93.19 113 GLU A C 1
ATOM 803 O O . GLU A 1 113 ? 42.322 20.543 -30.067 1.00 93.19 113 GLU A O 1
ATOM 808 N N . ILE A 1 114 ? 43.462 19.267 -28.632 1.00 93.88 114 ILE A N 1
ATOM 809 C CA . ILE A 1 114 ? 43.047 19.970 -27.403 1.00 93.88 114 ILE A CA 1
ATOM 810 C C . ILE A 1 114 ? 44.229 20.536 -26.620 1.00 93.88 114 ILE A C 1
ATOM 812 O O . ILE A 1 114 ? 44.126 21.629 -26.069 1.00 93.88 114 ILE A O 1
ATOM 816 N N . CYS A 1 115 ? 45.334 19.790 -26.539 1.00 92.50 115 CYS A N 1
ATOM 817 C CA . CYS A 1 115 ? 46.500 20.186 -25.752 1.00 92.50 115 CYS A CA 1
ATOM 818 C C . CYS A 1 115 ? 47.788 20.316 -26.567 1.00 92.50 115 CYS A C 1
ATOM 820 O O . CYS A 1 115 ? 48.745 20.863 -26.035 1.00 92.50 115 CYS A O 1
ATOM 822 N N . HIS A 1 116 ? 47.827 19.796 -27.803 1.00 91.75 116 HIS A N 1
ATOM 823 C CA . HIS A 1 116 ? 48.939 19.780 -28.773 1.00 91.75 116 HIS A CA 1
ATOM 824 C C . HIS A 1 116 ? 50.289 19.183 -28.301 1.00 91.75 116 HIS A C 1
ATOM 826 O O . HIS A 1 116 ? 51.095 18.758 -29.120 1.00 91.75 116 HIS A O 1
ATOM 832 N N . ASN A 1 117 ? 50.502 19.022 -26.994 1.00 89.81 117 ASN A N 1
ATOM 833 C CA . ASN A 1 117 ? 51.740 18.563 -26.354 1.00 89.81 117 ASN A CA 1
ATOM 834 C C . ASN A 1 117 ? 52.026 17.056 -26.495 1.00 89.81 117 ASN A C 1
ATOM 836 O O . ASN A 1 117 ? 53.079 16.589 -26.073 1.00 89.81 117 ASN A O 1
ATOM 840 N N . ASN A 1 118 ? 51.065 16.265 -26.978 1.00 91.31 118 ASN A N 1
ATOM 841 C CA . ASN A 1 118 ? 51.149 14.804 -27.032 1.00 91.31 118 ASN A CA 1
ATOM 842 C C . ASN A 1 118 ? 50.542 14.277 -28.337 1.00 91.31 118 ASN A C 1
ATOM 844 O O . ASN A 1 118 ? 49.552 14.854 -28.799 1.00 91.31 118 ASN A O 1
ATOM 848 N N . PRO A 1 119 ? 51.038 13.147 -28.878 1.00 92.69 119 PRO A N 1
ATOM 849 C CA . PRO A 1 119 ? 50.373 12.464 -29.977 1.00 92.69 119 PRO A CA 1
ATOM 850 C C . PRO A 1 119 ? 48.981 11.975 -29.554 1.00 92.69 119 PRO A C 1
ATOM 852 O O . PRO A 1 119 ? 48.768 11.553 -28.410 1.00 92.69 119 PRO A O 1
ATOM 855 N N . HIS A 1 120 ? 48.023 12.032 -30.475 1.00 93.31 120 HIS A N 1
ATOM 856 C CA . HIS A 1 120 ? 46.687 11.496 -30.253 1.00 93.31 120 HIS A CA 1
ATOM 857 C C . HIS A 1 120 ? 46.690 9.969 -30.126 1.00 93.31 120 HIS A C 1
ATOM 859 O O . HIS A 1 120 ? 47.561 9.273 -30.642 1.00 93.31 120 HIS A O 1
ATOM 865 N N . LYS A 1 121 ? 45.693 9.455 -29.405 1.00 93.19 121 LYS A N 1
ATOM 866 C CA . LYS A 1 121 ? 45.481 8.020 -29.147 1.00 93.19 121 LYS A CA 1
ATOM 867 C C . LYS A 1 121 ? 44.035 7.589 -29.380 1.00 93.19 121 LYS A C 1
ATOM 869 O O . LYS A 1 121 ? 43.766 6.408 -29.557 1.00 93.19 121 LYS A O 1
ATOM 874 N N . TYR A 1 122 ? 43.116 8.551 -29.376 1.00 92.88 122 TYR A N 1
ATOM 875 C CA . TYR A 1 122 ? 41.679 8.346 -29.433 1.00 92.88 122 TYR A CA 1
ATOM 876 C C . TYR A 1 122 ? 41.043 9.316 -30.423 1.00 92.88 122 TYR A C 1
ATOM 878 O O . TYR A 1 122 ? 41.535 10.427 -30.632 1.00 92.88 122 TYR A O 1
ATOM 886 N N . LYS A 1 123 ? 39.908 8.912 -30.995 1.00 93.12 123 LYS A N 1
ATOM 887 C CA . LYS A 1 123 ? 39.111 9.728 -31.914 1.00 93.12 123 LYS A CA 1
ATOM 888 C C . LYS A 1 123 ? 37.657 9.762 -31.457 1.00 93.12 123 LYS A C 1
ATOM 890 O O . LYS A 1 123 ? 37.065 8.710 -31.213 1.00 93.12 123 LYS A O 1
ATOM 895 N N . CYS A 1 124 ? 37.071 10.952 -31.344 1.00 93.50 124 CYS A N 1
ATOM 896 C CA . CYS A 1 124 ? 35.684 11.098 -30.913 1.00 93.50 124 CYS A CA 1
ATOM 897 C C . CYS A 1 124 ? 34.707 10.563 -31.982 1.00 93.50 124 CYS A C 1
ATOM 899 O O . CYS A 1 124 ? 34.718 11.061 -33.111 1.00 93.50 124 CYS A O 1
ATOM 901 N N . PRO A 1 125 ? 33.808 9.608 -31.667 1.00 89.94 125 PRO A N 1
ATOM 902 C CA . PRO A 1 125 ? 32.904 9.021 -32.660 1.00 89.94 125 PRO A CA 1
ATOM 903 C C . PRO A 1 125 ? 31.742 9.952 -33.060 1.00 89.94 125 PRO A C 1
ATOM 905 O O . PRO A 1 125 ? 31.004 9.623 -33.988 1.00 89.94 125 PRO A O 1
ATOM 908 N N . ARG A 1 126 ? 31.585 11.107 -32.388 1.00 89.75 126 ARG A N 1
ATOM 909 C CA . ARG A 1 126 ? 30.674 12.200 -32.772 1.00 89.75 126 ARG A CA 1
ATOM 910 C C . ARG A 1 126 ? 31.303 13.110 -33.829 1.00 89.75 126 ARG A C 1
ATOM 912 O O . ARG A 1 126 ? 30.832 13.160 -34.956 1.00 89.75 126 ARG A O 1
ATOM 919 N N . CYS A 1 127 ? 32.340 13.852 -33.439 1.00 90.25 127 CYS A N 1
ATOM 920 C CA . CYS A 1 127 ? 32.897 14.972 -34.206 1.00 90.25 127 CYS A CA 1
ATOM 921 C C . CYS A 1 127 ? 34.241 14.665 -34.885 1.00 90.25 127 CYS A C 1
ATOM 923 O O . CYS A 1 127 ? 34.823 15.553 -35.491 1.00 90.25 127 CYS A O 1
ATOM 925 N N . SER A 1 128 ? 34.750 13.430 -34.797 1.00 91.06 128 SER A N 1
ATOM 926 C CA . SER A 1 128 ? 36.062 13.010 -35.324 1.00 91.06 128 SER A CA 1
ATOM 927 C C . SER A 1 128 ? 37.307 13.677 -34.717 1.00 91.06 128 SER A C 1
ATOM 929 O O . SER A 1 128 ? 38.407 13.304 -35.115 1.00 91.06 128 SER A O 1
ATOM 931 N N . LEU A 1 129 ? 37.155 14.564 -33.732 1.00 93.25 129 LEU A N 1
ATOM 932 C CA . LEU A 1 129 ? 38.246 15.242 -33.022 1.00 93.25 129 LEU A CA 1
ATOM 933 C C . LEU A 1 129 ? 39.201 14.239 -32.342 1.00 93.25 129 LEU A C 1
ATOM 935 O O . LEU A 1 129 ? 38.748 13.317 -31.648 1.00 93.25 129 LEU A O 1
ATOM 939 N N . LYS A 1 130 ? 40.514 14.411 -32.543 1.00 95.06 130 LYS A N 1
ATOM 940 C CA . LYS A 1 130 ? 41.592 13.577 -31.979 1.00 95.06 130 LYS A CA 1
ATOM 941 C C . LYS A 1 130 ? 42.016 14.009 -30.569 1.00 95.06 130 LYS A C 1
ATOM 943 O O . LYS A 1 130 ? 42.317 15.178 -30.335 1.00 95.06 130 LYS A O 1
ATOM 948 N N . THR A 1 131 ? 42.160 13.061 -29.640 1.00 95.81 131 THR A N 1
ATOM 949 C CA . THR A 1 131 ? 42.648 13.324 -28.270 1.00 95.81 131 THR A CA 1
ATOM 950 C C . THR A 1 131 ? 43.707 12.317 -27.808 1.00 95.81 131 THR A C 1
ATOM 952 O O . THR A 1 131 ? 43.724 11.164 -28.237 1.00 95.81 131 THR A O 1
ATOM 955 N N . CYS A 1 132 ? 44.628 12.734 -26.931 1.00 95.38 132 CYS A N 1
ATOM 956 C CA . CYS A 1 132 ? 45.687 11.872 -26.374 1.00 95.38 132 CYS A CA 1
ATOM 957 C C . CYS A 1 132 ? 45.295 11.131 -25.080 1.00 95.38 132 CYS A C 1
ATOM 959 O O . CYS A 1 132 ? 45.948 10.154 -24.707 1.00 95.38 132 CYS A O 1
ATOM 961 N N . SER A 1 133 ? 44.264 11.600 -24.373 1.00 94.50 133 SER A N 1
ATOM 962 C CA . SER A 1 133 ? 43.939 11.195 -23.001 1.00 94.50 133 SER A CA 1
ATOM 963 C C . SER A 1 133 ? 42.447 11.346 -22.687 1.00 94.50 133 SER A C 1
ATOM 965 O O . SER A 1 133 ? 41.720 12.067 -23.375 1.00 94.50 133 SER A O 1
ATOM 967 N N . LEU A 1 134 ? 41.998 10.725 -21.589 1.00 95.00 134 LEU A N 1
ATOM 968 C CA . LEU A 1 134 ? 40.642 10.918 -21.065 1.00 95.00 134 LEU A CA 1
ATOM 969 C C . LEU A 1 134 ? 40.381 12.377 -20.648 1.00 95.00 134 LEU A C 1
ATOM 971 O O . LEU A 1 134 ? 39.278 12.864 -20.869 1.00 95.00 134 LEU A O 1
ATOM 975 N N . SER A 1 135 ? 41.383 13.094 -20.121 1.00 95.75 135 SER A N 1
ATOM 976 C CA . SER A 1 135 ? 41.247 14.517 -19.775 1.00 95.75 135 SER A CA 1
ATOM 977 C C . SER A 1 135 ? 40.883 15.357 -21.000 1.00 95.75 135 SER A C 1
ATOM 979 O O . SER A 1 135 ? 39.824 15.976 -21.008 1.00 95.75 135 SER A O 1
ATOM 981 N N . CYS A 1 136 ? 41.655 15.268 -22.087 1.00 95.62 136 CYS A N 1
ATOM 982 C CA . CYS A 1 136 ? 41.330 15.944 -23.346 1.00 95.62 136 CYS A CA 1
ATOM 983 C C . CYS A 1 136 ? 40.019 15.421 -23.972 1.00 95.62 136 CYS A C 1
ATOM 985 O O . CYS A 1 136 ? 39.286 16.164 -24.625 1.00 95.62 136 CYS A O 1
ATOM 987 N N . CYS A 1 137 ? 39.677 14.144 -23.754 1.00 94.19 137 CYS A N 1
ATOM 988 C CA . CYS A 1 137 ? 38.398 13.574 -24.179 1.00 94.19 137 CYS A CA 1
ATOM 989 C C . CYS A 1 137 ? 37.193 14.171 -23.427 1.00 94.19 137 CYS A C 1
ATOM 991 O O . CYS A 1 137 ? 36.138 14.317 -24.034 1.00 94.19 137 CYS A O 1
ATOM 993 N N . MET A 1 138 ? 37.325 14.555 -22.157 1.00 95.06 138 MET A N 1
ATOM 994 C CA . MET A 1 138 ? 36.272 15.266 -21.417 1.00 95.06 138 MET A CA 1
ATOM 995 C C . MET A 1 138 ? 36.272 16.765 -21.739 1.00 95.06 138 MET A C 1
ATOM 997 O O . MET A 1 138 ? 35.224 17.331 -22.034 1.00 95.06 138 MET A O 1
ATOM 1001 N N . GLU A 1 139 ? 37.452 17.376 -21.801 1.00 95.62 139 GLU A N 1
ATOM 1002 C CA . GLU A 1 139 ? 37.653 18.794 -22.101 1.00 95.62 139 GLU A CA 1
ATOM 1003 C C . GLU A 1 139 ? 37.066 19.203 -23.465 1.00 95.62 139 GLU A C 1
ATOM 1005 O O . GLU A 1 139 ? 36.443 20.256 -23.571 1.00 95.62 139 GLU A O 1
ATOM 1010 N N . HIS A 1 140 ? 37.168 18.363 -24.508 1.00 94.75 140 HIS A N 1
ATOM 1011 C CA . HIS A 1 140 ? 36.505 18.656 -25.789 1.00 94.75 140 HIS A CA 1
ATOM 1012 C C . HIS A 1 140 ? 34.974 18.507 -25.731 1.00 94.75 140 HIS A C 1
ATOM 1014 O O . HIS A 1 140 ? 34.267 19.212 -26.451 1.00 94.75 140 HIS A O 1
ATOM 1020 N N . LYS A 1 141 ? 34.444 17.600 -24.895 1.00 95.12 141 LYS A N 1
ATOM 1021 C CA . LYS A 1 141 ? 32.990 17.441 -24.716 1.00 95.12 141 LYS A CA 1
ATOM 1022 C C . LYS A 1 141 ? 32.392 18.673 -24.054 1.00 95.12 141 LYS A C 1
ATOM 1024 O O . LYS A 1 141 ? 31.327 19.114 -24.464 1.00 95.12 141 LYS A O 1
ATOM 1029 N N . GLU A 1 142 ? 33.110 19.252 -23.099 1.00 95.75 142 GLU A N 1
ATOM 1030 C CA . GLU A 1 142 ? 32.752 20.513 -22.458 1.00 95.75 142 GLU A CA 1
ATOM 1031 C C . GLU A 1 142 ? 32.912 21.703 -23.421 1.00 95.75 142 GLU A C 1
ATOM 1033 O O . GLU A 1 142 ? 31.916 22.337 -23.774 1.00 95.75 142 GLU A O 1
ATOM 1038 N N . LYS A 1 143 ? 34.126 21.951 -23.941 1.00 93.81 143 LYS A N 1
ATOM 1039 C CA . LYS A 1 143 ? 34.437 23.102 -24.818 1.00 93.81 143 LYS A CA 1
ATOM 1040 C C . LYS A 1 143 ? 33.566 23.183 -26.075 1.00 93.81 143 LYS A C 1
ATOM 1042 O O . LYS A 1 143 ? 33.180 24.278 -26.470 1.00 93.81 143 LYS A O 1
ATOM 1047 N N . PHE A 1 144 ? 33.259 22.046 -26.703 1.00 92.75 144 PHE A N 1
ATOM 1048 C CA . PHE A 1 144 ? 32.473 21.983 -27.943 1.00 92.75 144 PHE A CA 1
ATOM 1049 C C . PHE A 1 144 ? 31.043 21.458 -27.739 1.00 92.75 144 PHE A C 1
ATOM 1051 O O . PHE A 1 144 ? 30.381 21.120 -28.719 1.00 92.75 144 PHE A O 1
ATOM 1058 N N . GLN A 1 145 ? 30.573 21.342 -26.487 1.00 93.44 145 GLN A N 1
ATOM 1059 C CA . GLN A 1 145 ? 29.247 20.803 -26.124 1.00 93.44 145 GLN A CA 1
ATOM 1060 C C . GLN A 1 145 ? 28.939 19.447 -26.801 1.00 93.44 145 GLN A C 1
ATOM 1062 O O . GLN A 1 145 ? 27.809 19.123 -27.171 1.00 93.44 145 GLN A O 1
ATOM 1067 N N . CYS A 1 146 ? 29.983 18.642 -27.005 1.00 93.12 146 CYS A N 1
ATOM 1068 C CA . CYS A 1 146 ? 29.942 17.425 -27.799 1.00 93.12 146 CYS A CA 1
ATOM 1069 C C . CYS A 1 146 ? 29.451 16.247 -26.947 1.00 93.12 146 CYS A C 1
ATOM 1071 O O . CYS A 1 146 ? 30.088 15.858 -25.971 1.00 93.12 146 CYS A O 1
ATOM 1073 N N . THR A 1 147 ? 28.351 15.609 -27.356 1.00 91.44 147 THR A N 1
ATOM 1074 C CA . THR A 1 147 ? 27.778 14.446 -26.647 1.00 91.44 147 THR A CA 1
ATOM 1075 C C . THR A 1 147 ? 28.704 13.226 -26.615 1.00 91.44 147 THR A C 1
ATOM 1077 O O . THR A 1 147 ? 28.498 12.313 -25.820 1.00 91.44 147 THR A O 1
ATOM 1080 N N . GLY A 1 148 ? 29.696 13.159 -27.510 1.00 89.38 148 GLY A N 1
ATOM 1081 C CA . GLY A 1 148 ? 30.544 11.982 -27.699 1.00 89.38 148 GLY A CA 1
ATOM 1082 C C . GLY A 1 148 ? 29.823 10.759 -28.284 1.00 89.38 148 GLY A C 1
ATOM 1083 O O . GLY A 1 148 ? 30.445 9.708 -28.397 1.00 89.38 148 GLY A O 1
ATOM 1084 N N . VAL A 1 149 ? 28.547 10.874 -28.676 1.00 88.38 149 VAL A N 1
ATOM 1085 C CA . VAL A 1 149 ? 27.744 9.778 -29.247 1.00 88.38 149 VAL A CA 1
ATOM 1086 C C . VAL A 1 149 ? 27.538 10.002 -30.745 1.00 88.38 149 VAL A C 1
ATOM 1088 O O . VAL A 1 149 ? 26.997 11.029 -31.160 1.00 88.38 149 VAL A O 1
ATOM 1091 N N . ARG A 1 150 ? 27.966 9.033 -31.563 1.00 85.81 150 ARG A N 1
ATOM 1092 C CA . ARG A 1 150 ? 27.776 9.025 -33.024 1.00 85.81 150 ARG A CA 1
ATOM 1093 C C . ARG A 1 150 ? 26.294 9.204 -33.380 1.00 85.81 150 ARG A C 1
ATOM 1095 O O . ARG A 1 150 ? 25.453 8.521 -32.802 1.00 85.81 150 ARG A O 1
ATOM 1102 N N . ASP A 1 151 ? 25.980 10.039 -34.371 1.00 82.62 151 ASP A N 1
ATOM 1103 C CA . ASP A 1 151 ? 24.657 9.976 -35.005 1.00 82.62 151 ASP A CA 1
ATOM 1104 C C . ASP A 1 151 ? 24.491 8.627 -35.712 1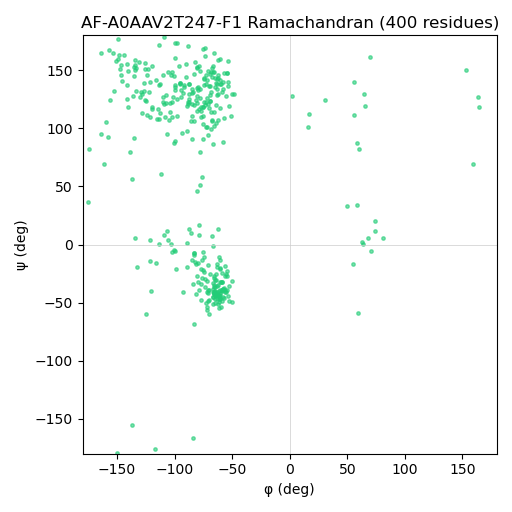.00 82.62 151 ASP A C 1
ATOM 1106 O O . ASP A 1 151 ? 25.253 8.288 -36.621 1.00 82.62 151 ASP A O 1
ATOM 1110 N N . ALA A 1 152 ? 23.489 7.857 -35.292 1.00 79.44 152 ALA A N 1
ATOM 1111 C CA . ALA A 1 152 ? 23.113 6.621 -35.970 1.00 79.44 152 ALA A CA 1
ATOM 1112 C C . ALA A 1 152 ? 22.388 6.895 -37.300 1.00 79.44 152 ALA A C 1
ATOM 1114 O O . ALA A 1 152 ? 22.525 6.118 -38.238 1.00 79.44 152 ALA A O 1
ATOM 1115 N N . VAL A 1 153 ? 21.668 8.019 -37.395 1.00 85.25 153 VAL A N 1
ATOM 1116 C CA . VAL A 1 153 ? 20.960 8.465 -38.602 1.00 85.25 153 VAL A CA 1
ATOM 1117 C C . VAL A 1 153 ? 21.622 9.740 -39.117 1.00 85.25 153 VAL A C 1
ATOM 1119 O O . VAL A 1 153 ? 21.485 10.803 -38.517 1.00 85.25 153 VAL A O 1
ATOM 1122 N N . VAL A 1 154 ? 22.342 9.635 -40.234 1.00 85.50 154 VAL A N 1
ATOM 1123 C CA . VAL A 1 154 ? 22.957 10.769 -40.941 1.00 85.50 154 VAL A CA 1
ATOM 1124 C C . VAL A 1 154 ? 22.562 10.679 -42.406 1.00 85.50 154 VAL A C 1
ATOM 1126 O O . VAL A 1 154 ? 22.708 9.620 -43.014 1.00 85.50 154 VAL A O 1
ATOM 1129 N N . PHE A 1 155 ? 22.087 11.783 -42.986 1.00 87.25 155 PHE A N 1
ATOM 1130 C CA . PHE A 1 155 ? 21.775 11.831 -44.413 1.00 87.25 155 PHE A CA 1
ATOM 1131 C C . PHE A 1 155 ? 23.015 11.497 -45.257 1.00 87.25 155 PHE A C 1
ATOM 1133 O O . PHE A 1 155 ? 24.106 12.013 -45.019 1.00 87.25 155 PHE A O 1
ATOM 1140 N N . CYS A 1 156 ? 22.836 10.635 -46.254 1.00 86.38 156 CYS A N 1
ATOM 1141 C CA . CYS A 1 156 ? 23.874 10.215 -47.185 1.00 86.38 156 CYS A CA 1
ATOM 1142 C C . CYS A 1 156 ? 23.297 10.287 -48.599 1.00 86.38 156 CYS A C 1
ATOM 1144 O O . CYS A 1 156 ? 22.182 9.816 -48.836 1.00 86.38 156 CYS A O 1
ATOM 1146 N N . GLN A 1 157 ? 24.024 10.888 -49.545 1.00 93.12 157 GLN A N 1
ATOM 1147 C CA . GLN A 1 157 ? 23.535 10.953 -50.919 1.00 93.12 157 GLN A CA 1
ATOM 1148 C C . GLN A 1 157 ? 23.544 9.555 -51.544 1.00 93.12 157 GLN A C 1
ATOM 1150 O O . GLN A 1 157 ? 24.456 8.767 -51.303 1.00 93.12 157 GLN A O 1
ATOM 1155 N N . LYS A 1 158 ? 22.593 9.252 -52.438 1.00 90.56 158 LYS A N 1
ATOM 1156 C CA . LYS A 1 158 ? 22.515 7.932 -53.102 1.00 90.56 158 LYS A CA 1
ATOM 1157 C C . LYS A 1 158 ? 23.811 7.534 -53.839 1.00 90.56 158 LYS A C 1
ATOM 1159 O O . LYS A 1 158 ? 24.076 6.349 -53.991 1.00 90.56 158 LYS A O 1
ATOM 1164 N N . LYS A 1 159 ? 24.626 8.509 -54.267 1.00 93.50 159 LYS A N 1
ATOM 1165 C CA . LYS A 1 159 ? 25.949 8.298 -54.893 1.00 93.50 159 LYS A CA 1
ATOM 1166 C C . LYS A 1 159 ? 27.054 7.885 -53.905 1.00 93.50 159 LYS A C 1
ATOM 1168 O O . LYS A 1 159 ? 28.043 7.298 -54.318 1.00 93.50 159 LYS A O 1
ATOM 1173 N N . GLU A 1 160 ? 26.895 8.208 -52.625 1.00 89.88 160 GLU A N 1
ATOM 1174 C CA . GLU A 1 160 ? 27.862 7.968 -51.540 1.00 89.88 160 GLU A CA 1
ATOM 1175 C C . GLU A 1 160 ? 27.508 6.714 -50.717 1.00 89.88 160 GLU A C 1
ATOM 1177 O O . GLU A 1 160 ? 28.252 6.308 -49.820 1.00 89.88 160 GLU A O 1
ATOM 1182 N N . TYR A 1 161 ? 26.352 6.106 -51.002 1.00 92.62 161 TYR A N 1
ATOM 1183 C CA . TYR A 1 161 ? 25.801 4.985 -50.254 1.00 92.62 161 TYR A CA 1
ATOM 1184 C C . TYR A 1 161 ? 26.539 3.679 -50.576 1.00 92.62 161 TYR A C 1
ATOM 1186 O O . TYR A 1 161 ? 26.206 2.952 -51.510 1.00 92.62 161 TYR A O 1
ATOM 1194 N N . ASN A 1 162 ? 27.578 3.400 -49.793 1.00 91.94 162 ASN A N 1
ATOM 1195 C CA . ASN A 1 162 ? 28.423 2.217 -49.927 1.00 91.94 162 ASN A CA 1
ATOM 1196 C C . ASN A 1 162 ? 28.048 1.106 -48.924 1.00 91.94 162 ASN A C 1
ATOM 1198 O O . ASN A 1 162 ? 27.247 1.301 -48.008 1.00 91.94 162 ASN A O 1
ATOM 1202 N N . ALA A 1 163 ? 28.678 -0.065 -49.056 1.00 93.25 163 ALA A N 1
ATOM 1203 C CA . ALA A 1 163 ? 28.434 -1.217 -48.181 1.00 93.25 163 ALA A CA 1
ATOM 1204 C C . ALA A 1 163 ? 28.655 -0.920 -46.679 1.00 93.25 163 ALA A C 1
ATOM 1206 O O . ALA A 1 163 ? 28.014 -1.531 -45.826 1.00 93.25 163 ALA A O 1
ATOM 1207 N N . PHE A 1 164 ? 29.517 0.044 -46.334 1.00 89.75 164 PHE A N 1
ATOM 1208 C CA . PHE A 1 164 ? 29.755 0.462 -44.949 1.00 89.75 164 PHE A CA 1
ATOM 1209 C C . PHE A 1 164 ? 28.620 1.334 -44.382 1.00 89.75 164 PHE A C 1
ATOM 1211 O O . PHE A 1 164 ? 28.365 1.275 -43.179 1.00 89.75 164 PHE A O 1
ATOM 1218 N N . ARG A 1 165 ? 27.907 2.098 -45.225 1.00 89.19 165 ARG A N 1
ATOM 1219 C CA . ARG A 1 165 ? 26.642 2.761 -44.856 1.00 89.19 165 ARG A CA 1
ATOM 1220 C C . ARG A 1 165 ? 25.522 1.742 -44.675 1.00 89.19 165 ARG A C 1
ATOM 1222 O O . ARG A 1 165 ? 24.914 1.720 -43.612 1.00 89.19 165 ARG A O 1
ATOM 1229 N N . PHE A 1 166 ? 25.364 0.814 -45.619 1.00 91.69 166 PHE A N 1
ATOM 1230 C CA . PHE A 1 166 ? 24.410 -0.294 -45.493 1.00 91.69 166 PHE A CA 1
ATOM 1231 C C . PHE A 1 166 ? 24.596 -1.100 -44.193 1.00 91.69 166 PHE A C 1
ATOM 1233 O O . PHE A 1 166 ? 23.633 -1.356 -43.477 1.00 91.69 166 PHE A O 1
ATOM 1240 N N . GLN A 1 167 ? 25.839 -1.428 -43.818 1.00 91.81 167 GLN A N 1
ATOM 1241 C CA . GLN A 1 167 ? 26.126 -2.095 -42.540 1.00 91.81 167 GLN A CA 1
ATOM 1242 C C . GLN A 1 167 ? 25.787 -1.254 -41.295 1.00 91.81 167 GLN A C 1
ATOM 1244 O O . GLN A 1 167 ? 25.576 -1.831 -40.230 1.00 91.81 167 GLN A O 1
ATOM 1249 N N . GLN A 1 168 ? 25.767 0.080 -41.381 1.00 88.44 168 GLN A N 1
ATOM 1250 C CA . GLN A 1 168 ? 25.354 0.942 -40.264 1.00 88.44 168 GLN A CA 1
ATOM 1251 C C . GLN A 1 168 ? 23.835 0.942 -40.120 1.00 88.44 168 GLN A C 1
ATOM 1253 O O . GLN A 1 168 ? 23.344 0.687 -39.023 1.00 88.44 168 GLN A O 1
ATOM 1258 N N . ASP A 1 169 ? 23.112 1.130 -41.224 1.00 91.06 169 ASP A N 1
ATOM 1259 C CA . ASP A 1 169 ? 21.647 1.117 -41.236 1.00 91.06 169 ASP A CA 1
ATOM 1260 C C . ASP A 1 169 ? 21.105 -0.250 -40.794 1.00 91.06 169 ASP A C 1
ATOM 1262 O O . ASP A 1 169 ? 20.224 -0.327 -39.942 1.00 91.06 169 ASP A O 1
ATOM 1266 N N . TYR A 1 170 ? 21.695 -1.344 -41.289 1.00 93.62 170 TYR A N 1
ATOM 1267 C CA . TYR A 1 170 ? 21.332 -2.705 -40.890 1.00 93.62 170 TYR A CA 1
ATOM 1268 C C . TYR A 1 170 ? 21.537 -2.947 -39.380 1.00 93.62 170 TYR A C 1
ATOM 1270 O O . TYR A 1 170 ? 20.640 -3.448 -38.705 1.00 93.62 170 TYR A O 1
ATOM 1278 N N . ARG A 1 171 ? 22.680 -2.528 -38.810 1.00 92.38 171 ARG A N 1
ATOM 1279 C CA . ARG A 1 171 ? 22.939 -2.638 -37.357 1.00 92.38 171 ARG A CA 1
ATOM 1280 C C . ARG A 1 171 ? 21.999 -1.765 -36.523 1.00 92.38 171 ARG A C 1
ATOM 1282 O O . ARG A 1 171 ? 21.629 -2.168 -35.423 1.00 92.38 171 ARG A O 1
ATOM 1289 N N . LEU A 1 172 ? 21.615 -0.593 -37.032 1.00 92.38 172 LEU A N 1
ATOM 1290 C CA . LEU A 1 172 ? 20.632 0.281 -36.394 1.00 92.38 172 LEU A CA 1
ATOM 1291 C C . LEU A 1 172 ? 19.246 -0.380 -36.358 1.00 92.38 172 LEU A C 1
ATOM 1293 O O . LEU A 1 172 ? 18.606 -0.371 -35.309 1.00 92.38 172 LEU A O 1
ATOM 1297 N N . LEU A 1 173 ? 18.806 -0.995 -37.459 1.00 94.62 173 LEU A N 1
ATOM 1298 C CA . LEU A 1 173 ? 17.550 -1.750 -37.501 1.00 94.62 173 LEU A CA 1
ATOM 1299 C C . LEU A 1 173 ? 17.580 -2.933 -36.519 1.00 94.62 173 LEU A C 1
ATOM 1301 O O . LEU A 1 173 ? 16.677 -3.050 -35.693 1.00 94.62 173 LEU A O 1
ATOM 1305 N N . GLU A 1 174 ? 18.659 -3.726 -36.494 1.00 95.62 174 GLU A N 1
ATOM 1306 C CA . GLU A 1 174 ? 18.819 -4.791 -35.492 1.00 95.62 174 GLU A CA 1
ATOM 1307 C C . GLU A 1 174 ? 18.785 -4.276 -34.041 1.00 95.62 174 GLU A C 1
ATOM 1309 O O . GLU A 1 174 ? 18.254 -4.954 -33.159 1.00 95.62 174 GLU A O 1
ATOM 1314 N N . GLU A 1 175 ? 19.377 -3.112 -33.748 1.00 94.50 175 GLU A N 1
ATOM 1315 C CA . GLU A 1 175 ? 19.340 -2.527 -32.403 1.00 94.50 175 GLU A CA 1
ATOM 1316 C C . GLU A 1 175 ? 17.933 -2.031 -32.033 1.00 94.50 175 GLU A C 1
ATOM 1318 O O . GLU A 1 175 ? 17.489 -2.252 -30.902 1.00 94.50 175 GLU A O 1
ATOM 1323 N N . ILE A 1 176 ? 17.205 -1.439 -32.986 1.00 95.19 176 ILE A N 1
ATOM 1324 C CA . ILE A 1 176 ? 15.805 -1.031 -32.821 1.00 95.19 176 ILE A CA 1
ATOM 1325 C C . ILE A 1 176 ? 14.923 -2.253 -32.540 1.00 95.19 176 ILE A C 1
ATOM 1327 O O . ILE A 1 176 ? 14.200 -2.253 -31.542 1.00 95.19 176 ILE A O 1
ATOM 1331 N N . ASP A 1 177 ? 15.025 -3.318 -33.336 1.00 96.75 177 ASP A N 1
ATOM 1332 C CA . ASP A 1 177 ? 14.219 -4.534 -33.176 1.00 96.75 177 ASP A CA 1
ATOM 1333 C C . ASP A 1 177 ? 14.545 -5.272 -31.874 1.00 96.75 177 ASP A C 1
ATOM 1335 O O . ASP A 1 177 ? 13.647 -5.661 -31.120 1.00 96.75 177 ASP A O 1
ATOM 1339 N N . ARG A 1 178 ? 15.832 -5.376 -31.524 1.00 96.06 178 ARG A N 1
ATOM 1340 C CA . ARG A 1 178 ? 16.290 -5.911 -30.231 1.00 96.06 178 ARG A CA 1
ATOM 1341 C C . ARG A 1 178 ? 15.762 -5.071 -29.061 1.00 96.06 178 ARG A C 1
ATOM 1343 O O . ARG A 1 178 ? 15.347 -5.629 -28.042 1.00 96.06 178 ARG A O 1
ATOM 1350 N N . GLY A 1 179 ? 15.726 -3.746 -29.207 1.00 96.38 179 GLY A N 1
ATOM 1351 C CA . GLY A 1 179 ? 15.137 -2.815 -28.245 1.00 96.38 179 GLY A CA 1
ATOM 1352 C C . GLY A 1 179 ? 13.617 -2.963 -28.114 1.00 96.38 179 GLY A C 1
ATOM 1353 O O . GLY A 1 179 ? 13.093 -2.962 -26.997 1.00 96.38 179 GLY A O 1
ATOM 1354 N N . ASN A 1 180 ? 12.910 -3.154 -29.229 1.00 97.12 180 ASN A N 1
ATOM 1355 C CA . ASN A 1 180 ? 11.464 -3.368 -29.277 1.00 97.12 180 ASN A CA 1
ATOM 1356 C C . ASN A 1 180 ? 11.078 -4.699 -28.623 1.00 97.12 180 ASN A C 1
ATOM 1358 O O . ASN A 1 180 ? 10.307 -4.695 -27.664 1.00 97.12 180 ASN A O 1
ATOM 1362 N N . ALA A 1 181 ? 11.715 -5.808 -29.007 1.00 96.25 181 ALA A N 1
ATOM 1363 C CA . ALA A 1 181 ? 11.492 -7.120 -28.399 1.00 96.25 181 ALA A CA 1
ATOM 1364 C C . ALA A 1 181 ? 11.795 -7.133 -26.885 1.00 96.25 181 ALA A C 1
ATOM 1366 O O . ALA A 1 181 ? 11.145 -7.843 -26.112 1.00 96.25 181 ALA A O 1
ATOM 1367 N N . MET A 1 182 ? 12.765 -6.337 -26.417 1.00 95.75 182 MET A N 1
ATOM 1368 C CA . MET A 1 182 ? 13.021 -6.151 -24.983 1.00 95.75 182 MET A CA 1
ATOM 1369 C C . MET A 1 182 ? 11.933 -5.317 -24.292 1.00 95.75 182 MET A C 1
ATOM 1371 O O . MET A 1 182 ? 11.500 -5.678 -23.193 1.00 95.75 182 MET A O 1
ATOM 1375 N N . ARG A 1 183 ? 11.442 -4.249 -24.934 1.00 96.19 183 ARG A N 1
ATOM 1376 C CA . ARG A 1 183 ? 10.333 -3.416 -24.439 1.00 96.19 183 ARG A CA 1
ATOM 1377 C C . ARG A 1 183 ? 9.027 -4.208 -24.346 1.00 96.19 183 ARG A C 1
ATOM 1379 O O . ARG A 1 183 ? 8.350 -4.143 -23.325 1.00 96.19 183 ARG A O 1
ATOM 1386 N N . GLU A 1 184 ? 8.708 -5.029 -25.340 1.00 96.25 184 GLU A N 1
ATOM 1387 C CA . GLU A 1 184 ? 7.557 -5.942 -25.325 1.00 96.25 184 GLU A CA 1
ATOM 1388 C C . GLU A 1 184 ? 7.642 -6.952 -24.177 1.00 96.25 184 GLU A C 1
ATOM 1390 O O . GLU A 1 184 ? 6.696 -7.100 -23.401 1.00 96.25 184 GLU A O 1
ATOM 1395 N N . LYS A 1 185 ? 8.808 -7.588 -23.986 1.00 95.00 185 LYS A N 1
ATOM 1396 C CA . LYS A 1 185 ? 9.058 -8.496 -22.852 1.00 95.00 185 LYS A CA 1
ATOM 1397 C C . LYS A 1 185 ? 8.894 -7.793 -21.497 1.00 95.00 185 LYS A C 1
ATOM 1399 O O . LYS A 1 185 ? 8.458 -8.432 -20.537 1.00 95.00 185 LYS A O 1
ATOM 1404 N N . GLN A 1 186 ? 9.200 -6.497 -21.393 1.00 94.81 186 GLN A N 1
ATOM 1405 C CA . GLN A 1 186 ? 8.931 -5.690 -20.194 1.00 94.81 186 GLN A CA 1
ATOM 1406 C C . GLN A 1 186 ? 7.431 -5.384 -20.031 1.00 94.81 186 GLN A C 1
ATOM 1408 O O . GLN A 1 186 ? 6.870 -5.664 -18.970 1.00 94.81 186 GLN A O 1
ATOM 1413 N N . LEU A 1 187 ? 6.757 -4.892 -21.076 1.00 95.06 187 LEU A N 1
ATOM 1414 C CA . LEU A 1 187 ? 5.319 -4.590 -21.071 1.00 95.06 187 LEU A CA 1
ATOM 1415 C C . LEU A 1 187 ? 4.468 -5.830 -20.748 1.00 95.06 187 LEU A C 1
ATOM 1417 O O . LEU A 1 187 ? 3.524 -5.752 -19.963 1.00 95.06 187 LEU A O 1
ATOM 1421 N N . PHE A 1 188 ? 4.840 -7.001 -21.265 1.00 93.88 188 PHE A N 1
ATOM 1422 C CA . PHE A 1 188 ? 4.185 -8.274 -20.962 1.00 93.88 188 PHE A CA 1
ATOM 1423 C C . PHE A 1 188 ? 4.356 -8.692 -19.492 1.00 93.88 188 PHE A C 1
ATOM 1425 O O . PHE A 1 188 ? 3.395 -9.141 -18.858 1.00 93.88 188 PHE A O 1
ATOM 1432 N N . LYS A 1 189 ? 5.551 -8.496 -18.910 1.00 92.38 189 LYS A N 1
ATOM 1433 C CA . LYS A 1 189 ? 5.802 -8.717 -17.473 1.00 92.38 189 LYS A CA 1
ATOM 1434 C C . LYS A 1 189 ? 4.967 -7.771 -16.604 1.00 92.38 189 LYS A C 1
ATOM 1436 O O . LYS A 1 189 ? 4.373 -8.229 -15.627 1.00 92.38 189 LYS A O 1
ATOM 1441 N N . LEU A 1 190 ? 4.866 -6.492 -16.978 1.00 89.00 190 LEU A N 1
ATOM 1442 C CA . LEU A 1 190 ? 4.008 -5.511 -16.304 1.00 89.00 190 LEU A CA 1
ATOM 1443 C C . LEU A 1 190 ? 2.529 -5.915 -16.400 1.00 89.00 190 LEU A C 1
ATOM 1445 O O . LEU A 1 190 ? 1.890 -6.101 -15.368 1.00 89.00 190 LEU A O 1
ATOM 1449 N N . SER A 1 191 ? 2.023 -6.215 -17.601 1.00 91.44 191 SER A N 1
ATOM 1450 C CA . SER A 1 191 ? 0.642 -6.675 -17.817 1.00 91.44 191 SER A CA 1
ATOM 1451 C C . SER A 1 191 ? 0.299 -7.931 -17.002 1.00 91.44 191 SER A C 1
ATOM 1453 O O . SER A 1 191 ? -0.774 -8.007 -16.402 1.00 91.44 191 SER A O 1
ATOM 1455 N N . ARG A 1 192 ? 1.215 -8.910 -16.899 1.00 89.88 192 ARG A N 1
ATOM 1456 C CA . ARG A 1 192 ? 1.044 -10.080 -16.014 1.00 89.88 192 ARG A CA 1
ATOM 1457 C C . ARG A 1 192 ? 1.006 -9.688 -14.529 1.00 89.88 192 ARG A C 1
ATOM 1459 O O . ARG A 1 192 ? 0.145 -10.192 -13.804 1.00 89.88 192 ARG A O 1
ATOM 1466 N N . LYS A 1 193 ? 1.891 -8.792 -14.073 1.00 86.00 193 LYS A N 1
ATOM 1467 C CA . LYS A 1 193 ? 1.927 -8.288 -12.684 1.00 86.00 193 LYS A CA 1
ATOM 1468 C C . LYS A 1 193 ? 0.640 -7.539 -12.325 1.00 86.00 193 LYS A C 1
ATOM 1470 O O . LYS A 1 193 ? 0.056 -7.801 -11.274 1.00 86.00 193 LYS A O 1
ATOM 1475 N N . ASP A 1 194 ? 0.162 -6.678 -13.218 1.00 87.06 194 ASP A N 1
ATOM 1476 C CA . ASP A 1 194 ? -1.072 -5.917 -13.044 1.00 87.06 194 ASP A CA 1
ATOM 1477 C C . ASP A 1 194 ? -2.300 -6.836 -13.040 1.00 87.06 194 ASP A C 1
ATOM 1479 O O . ASP A 1 194 ? -3.109 -6.752 -12.118 1.00 87.06 194 ASP A O 1
ATOM 1483 N N . LYS A 1 195 ? -2.399 -7.798 -13.972 1.00 89.00 195 LYS A N 1
ATOM 1484 C CA . LYS A 1 195 ? -3.468 -8.816 -13.974 1.00 89.00 195 LYS A CA 1
ATOM 1485 C C . LYS A 1 195 ? -3.484 -9.645 -12.681 1.00 89.00 195 LYS A C 1
ATOM 1487 O O . LYS A 1 195 ? -4.565 -9.891 -12.146 1.00 89.00 195 LYS A O 1
ATOM 1492 N N . ARG A 1 196 ? -2.320 -10.030 -12.131 1.00 89.25 196 ARG A N 1
ATOM 1493 C CA . ARG A 1 196 ? -2.228 -10.705 -10.816 1.00 89.25 196 ARG A CA 1
ATOM 1494 C C . ARG A 1 196 ? -2.729 -9.801 -9.684 1.00 89.25 196 ARG A C 1
ATOM 1496 O O . ARG A 1 196 ? -3.531 -10.251 -8.872 1.00 89.25 196 ARG A O 1
ATOM 1503 N N . ARG A 1 197 ? -2.303 -8.533 -9.644 1.00 86.94 197 ARG A N 1
ATOM 1504 C CA . ARG A 1 197 ? -2.715 -7.555 -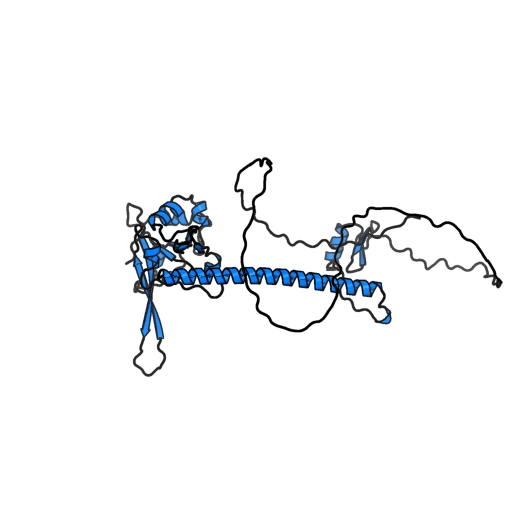8.619 1.00 86.94 197 ARG A CA 1
ATOM 1505 C C . ARG A 1 197 ? -4.218 -7.262 -8.667 1.00 86.94 197 ARG A C 1
ATOM 1507 O O . ARG A 1 197 ? -4.849 -7.188 -7.617 1.00 86.94 197 ARG A O 1
ATOM 1514 N N . THR A 1 198 ? -4.800 -7.127 -9.858 1.00 89.69 198 THR A N 1
ATOM 1515 C CA . THR A 1 198 ? -6.245 -6.915 -10.034 1.00 89.69 198 THR A CA 1
ATOM 1516 C C . THR A 1 198 ? -7.049 -8.132 -9.580 1.00 89.69 198 THR A C 1
ATOM 1518 O O . THR A 1 198 ? -8.023 -7.960 -8.855 1.00 89.69 198 THR A O 1
ATOM 1521 N N . ARG A 1 199 ? -6.611 -9.357 -9.915 1.00 91.00 199 ARG A N 1
ATOM 1522 C CA . ARG A 1 199 ? -7.232 -10.595 -9.405 1.00 91.00 199 ARG A CA 1
ATOM 1523 C C . ARG A 1 199 ? -7.190 -10.667 -7.877 1.00 91.00 199 ARG A C 1
ATOM 1525 O O . ARG A 1 199 ? -8.232 -10.871 -7.272 1.00 91.00 199 ARG A O 1
ATOM 1532 N N . ALA A 1 200 ? -6.034 -10.413 -7.260 1.00 91.50 200 ALA A N 1
ATOM 1533 C CA . ALA A 1 200 ? -5.901 -10.422 -5.801 1.00 91.50 200 ALA A CA 1
ATOM 1534 C C . ALA A 1 200 ? -6.802 -9.374 -5.116 1.00 91.50 200 ALA A C 1
ATOM 1536 O O . ALA A 1 200 ? -7.455 -9.680 -4.125 1.00 91.50 200 ALA A O 1
ATOM 1537 N N . ARG A 1 201 ? -6.908 -8.153 -5.664 1.00 92.12 201 ARG A N 1
ATOM 1538 C CA . ARG A 1 201 ? -7.822 -7.114 -5.143 1.00 92.12 201 ARG A CA 1
ATOM 1539 C C . ARG A 1 201 ? -9.296 -7.508 -5.286 1.00 92.12 201 ARG A C 1
ATOM 1541 O O . ARG A 1 201 ? -10.065 -7.291 -4.356 1.00 92.12 201 ARG A O 1
ATOM 1548 N N . ALA A 1 202 ? -9.681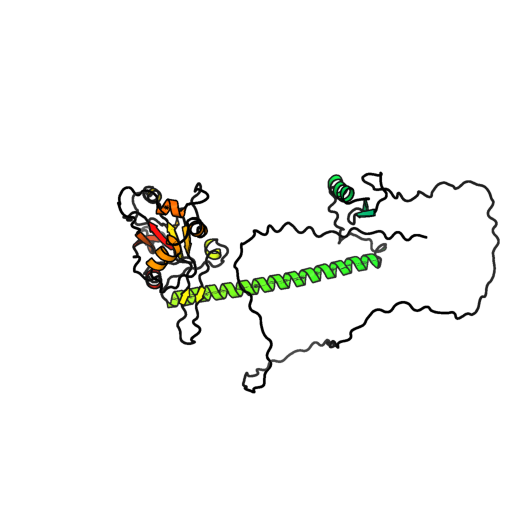 -8.129 -6.402 1.00 92.56 202 ALA A N 1
ATOM 1549 C CA . ALA A 1 202 ? -11.030 -8.666 -6.584 1.00 92.56 202 ALA A CA 1
ATOM 1550 C C . ALA A 1 202 ? -11.335 -9.828 -5.618 1.00 92.56 202 ALA A C 1
ATOM 1552 O O . ALA A 1 202 ? -12.445 -9.918 -5.101 1.00 92.56 202 ALA A O 1
ATOM 1553 N N . GLU A 1 203 ? -10.352 -10.681 -5.323 1.00 94.38 203 GLU A N 1
ATOM 1554 C CA . GLU A 1 203 ? -10.489 -11.775 -4.356 1.00 94.38 203 GLU A CA 1
ATOM 1555 C C . GLU A 1 203 ? -10.681 -11.247 -2.924 1.00 94.38 203 GLU A C 1
ATOM 1557 O O . GLU A 1 203 ? -11.618 -11.666 -2.250 1.00 94.38 203 GLU A O 1
ATOM 1562 N N . ILE A 1 204 ? -9.892 -10.248 -2.497 1.00 95.00 204 ILE A N 1
ATOM 1563 C CA . ILE A 1 204 ? -10.090 -9.549 -1.210 1.00 95.00 204 ILE A CA 1
ATOM 1564 C C . ILE A 1 204 ? -11.494 -8.929 -1.145 1.00 95.00 204 ILE A C 1
ATOM 1566 O O . ILE A 1 204 ? -12.183 -9.085 -0.143 1.00 95.00 204 ILE A O 1
ATOM 1570 N N . ALA A 1 205 ? -11.949 -8.259 -2.210 1.00 95.00 205 ALA A N 1
ATOM 1571 C CA . ALA A 1 205 ? -13.290 -7.671 -2.264 1.00 95.00 205 ALA A CA 1
ATOM 1572 C C . ALA A 1 205 ? -14.421 -8.718 -2.222 1.00 95.00 205 ALA A C 1
ATOM 1574 O O . ALA A 1 205 ? -15.491 -8.436 -1.685 1.00 95.00 205 ALA A O 1
ATOM 1575 N N . THR A 1 206 ? -14.179 -9.922 -2.746 1.00 95.12 206 THR A N 1
ATOM 1576 C CA . THR A 1 206 ? -15.136 -11.038 -2.707 1.00 95.12 206 THR A CA 1
ATOM 1577 C C . THR A 1 206 ? -15.243 -11.600 -1.288 1.00 95.12 206 THR A C 1
ATOM 1579 O O . THR A 1 206 ? -16.328 -11.571 -0.712 1.00 95.12 206 THR A O 1
ATOM 1582 N N . VAL A 1 207 ? -14.115 -11.977 -0.674 1.00 95.19 207 VAL A N 1
ATOM 1583 C CA . VAL A 1 207 ? -14.080 -12.517 0.700 1.00 95.19 207 VAL A CA 1
ATOM 1584 C C . VAL A 1 207 ? -14.554 -11.478 1.727 1.00 95.19 207 VAL A C 1
ATOM 1586 O O . VAL A 1 207 ? -15.255 -11.817 2.675 1.00 95.19 207 VAL A O 1
ATOM 1589 N N . ALA A 1 208 ? -14.256 -10.188 1.527 1.00 95.62 208 ALA A N 1
ATOM 1590 C CA . ALA A 1 208 ? -14.772 -9.124 2.389 1.00 95.62 208 ALA A CA 1
ATOM 1591 C C . ALA A 1 208 ? -16.307 -9.057 2.346 1.00 95.62 208 ALA A C 1
ATOM 1593 O O . ALA A 1 208 ? -16.940 -8.975 3.397 1.00 95.62 208 ALA A O 1
ATOM 1594 N N . LYS A 1 209 ? -16.906 -9.151 1.151 1.00 94.62 209 LYS A N 1
ATOM 1595 C CA . LYS A 1 209 ? -18.364 -9.169 0.973 1.00 94.62 209 LYS A CA 1
ATOM 1596 C C . LYS A 1 209 ? -19.002 -10.418 1.593 1.00 94.62 209 LYS A C 1
ATOM 1598 O O . LYS A 1 209 ? -20.050 -10.298 2.221 1.00 94.62 209 LYS A O 1
ATOM 1603 N N . GLU A 1 210 ? -18.378 -11.585 1.440 1.00 93.56 210 GLU A N 1
ATOM 1604 C CA . GLU A 1 210 ? -18.817 -12.849 2.057 1.00 93.56 210 GLU A CA 1
ATOM 1605 C C . GLU A 1 210 ? -18.809 -12.760 3.594 1.00 93.56 210 GLU A C 1
ATOM 1607 O O . GLU A 1 210 ? -19.771 -13.172 4.238 1.00 93.56 210 GLU A O 1
ATOM 1612 N N . SER A 1 211 ? -17.795 -12.112 4.177 1.00 92.62 211 SER A N 1
ATOM 1613 C CA . SER A 1 211 ? -17.703 -11.813 5.616 1.00 92.62 211 SER A CA 1
ATOM 1614 C C . SER A 1 211 ? -18.539 -10.604 6.081 1.00 92.62 211 SER A C 1
ATOM 1616 O O . SER A 1 211 ? -18.398 -10.171 7.225 1.00 92.62 211 SER A O 1
ATOM 1618 N N . GLY A 1 212 ? -19.393 -10.025 5.226 1.00 93.88 212 GLY A N 1
ATOM 1619 C CA . GLY A 1 212 ? -20.266 -8.889 5.568 1.00 93.88 212 GLY A CA 1
ATOM 1620 C C . GLY A 1 212 ? -19.566 -7.526 5.708 1.00 93.88 212 GLY A C 1
ATOM 1621 O O . GLY A 1 212 ? -20.171 -6.569 6.188 1.00 93.88 212 GLY A O 1
ATOM 1622 N N . ILE A 1 213 ? -18.304 -7.410 5.291 1.00 95.88 213 ILE A N 1
ATOM 1623 C CA . ILE A 1 213 ? -17.473 -6.206 5.430 1.00 95.88 213 ILE A CA 1
ATOM 1624 C C . ILE A 1 213 ? -17.675 -5.288 4.216 1.00 95.88 213 ILE A C 1
ATOM 1626 O O . ILE A 1 213 ? -17.396 -5.660 3.074 1.00 95.88 213 ILE A O 1
ATOM 1630 N N . SER A 1 214 ? -18.094 -4.041 4.455 1.00 95.00 214 SER A N 1
ATOM 1631 C CA . SER A 1 214 ? -18.295 -3.040 3.395 1.00 95.00 214 SER A CA 1
ATOM 1632 C C . SER A 1 214 ? -16.968 -2.430 2.917 1.00 95.00 214 SER A C 1
ATOM 1634 O O . SER A 1 214 ? -16.590 -1.327 3.311 1.00 95.00 214 SER A O 1
ATOM 1636 N N . LEU A 1 215 ? -16.242 -3.155 2.061 1.00 95.38 215 LEU A N 1
ATOM 1637 C CA . LEU A 1 215 ? -14.955 -2.733 1.496 1.00 95.38 215 LEU A CA 1
ATOM 1638 C C . LEU A 1 215 ? -15.112 -1.924 0.192 1.00 95.38 215 LEU A C 1
ATOM 1640 O O . LEU A 1 215 ? -15.592 -2.428 -0.821 1.00 95.38 215 LEU A O 1
ATOM 1644 N N . ARG A 1 216 ? -14.606 -0.686 0.185 1.00 93.38 216 ARG A N 1
ATOM 1645 C CA . ARG A 1 216 ? -14.381 0.146 -1.008 1.00 93.38 216 ARG A CA 1
ATOM 1646 C C . ARG A 1 216 ? -12.885 0.170 -1.350 1.00 93.38 216 ARG A C 1
ATOM 1648 O O . ARG A 1 216 ? -12.081 0.741 -0.614 1.00 93.38 216 ARG A O 1
ATOM 1655 N N . MET A 1 217 ? -12.505 -0.403 -2.491 1.00 90.81 217 MET A N 1
ATOM 1656 C CA . MET A 1 217 ? -11.150 -0.284 -3.053 1.00 90.81 217 MET A CA 1
ATOM 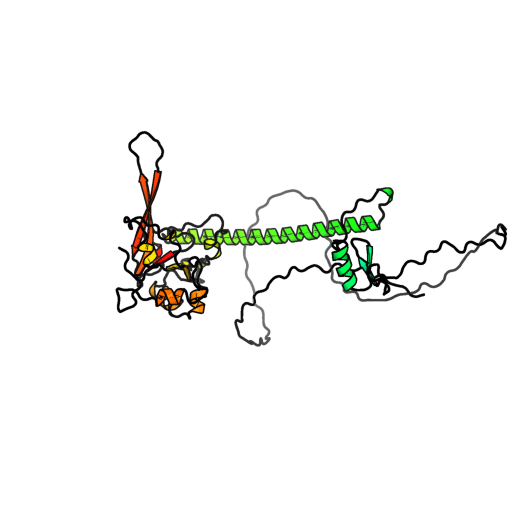1657 C C . MET A 1 217 ? -11.121 0.732 -4.203 1.00 90.81 217 MET A C 1
ATOM 1659 O O . MET A 1 217 ? -12.089 0.858 -4.948 1.00 90.81 217 MET A O 1
ATOM 1663 N N . ALA A 1 218 ? -10.001 1.432 -4.385 1.00 87.56 218 ALA A N 1
ATOM 1664 C CA . ALA A 1 218 ? -9.790 2.313 -5.529 1.00 87.56 218 ALA A CA 1
ATOM 1665 C C . ALA A 1 218 ? -9.576 1.511 -6.827 1.00 87.56 218 ALA A C 1
ATOM 1667 O O . ALA A 1 218 ? -8.863 0.502 -6.836 1.00 87.56 218 ALA A O 1
ATOM 1668 N N . THR A 1 219 ? -10.125 2.001 -7.943 1.00 81.75 219 THR A N 1
ATOM 1669 C CA . THR A 1 219 ? -10.002 1.384 -9.279 1.00 81.75 219 THR A CA 1
ATOM 1670 C C . THR A 1 219 ? -8.540 1.209 -9.707 1.00 81.75 219 THR A C 1
ATOM 1672 O O . THR A 1 219 ? -8.173 0.191 -10.291 1.00 81.75 219 THR A O 1
ATOM 1675 N N . HIS A 1 220 ? -7.682 2.175 -9.360 1.00 77.88 220 HIS A N 1
ATOM 1676 C CA . HIS A 1 220 ? -6.254 2.159 -9.671 1.00 77.88 220 HIS A CA 1
ATOM 1677 C C . HIS A 1 220 ? -5.419 2.316 -8.387 1.00 77.88 220 HIS A C 1
ATOM 1679 O O . HIS A 1 220 ? -5.560 3.327 -7.694 1.00 77.88 220 HIS A O 1
ATOM 1685 N N . PRO A 1 221 ? -4.504 1.379 -8.066 1.00 78.94 221 PRO A N 1
ATOM 1686 C CA . PRO A 1 221 ? -3.671 1.434 -6.862 1.00 78.94 221 PRO A CA 1
ATOM 1687 C C . PRO A 1 221 ? -2.457 2.371 -7.029 1.00 78.94 221 PRO A C 1
ATOM 1689 O O . PRO A 1 221 ? -1.325 2.022 -6.704 1.00 78.94 221 PRO A O 1
ATOM 1692 N N . ILE A 1 222 ? -2.702 3.561 -7.581 1.00 82.62 222 ILE A N 1
ATOM 1693 C CA . ILE A 1 222 ? -1.726 4.653 -7.722 1.00 82.62 222 ILE A CA 1
ATOM 1694 C C . ILE A 1 222 ? -1.676 5.473 -6.422 1.00 82.62 222 ILE A C 1
ATOM 1696 O O . ILE A 1 222 ? -0.609 5.932 -6.014 1.00 82.62 222 ILE A O 1
ATOM 1700 N N . LEU A 1 223 ? -2.827 5.607 -5.749 1.00 86.69 223 LEU A N 1
ATOM 1701 C CA . LEU A 1 223 ? -2.981 6.318 -4.479 1.00 86.69 223 LEU A CA 1
ATOM 1702 C C . LEU A 1 223 ? -2.069 5.730 -3.391 1.00 86.69 223 LEU A C 1
ATOM 1704 O O . LEU A 1 223 ? -1.961 4.510 -3.256 1.00 86.69 223 LEU A O 1
ATOM 1708 N N . THR A 1 224 ? -1.467 6.595 -2.571 1.00 88.94 224 THR A N 1
ATOM 1709 C CA . THR A 1 224 ? -0.516 6.229 -1.502 1.00 88.94 224 THR A CA 1
ATOM 1710 C C . THR A 1 224 ? -1.047 5.120 -0.594 1.00 88.94 224 THR A C 1
ATOM 1712 O O . THR A 1 224 ? -0.394 4.092 -0.436 1.00 88.94 224 THR A O 1
ATOM 1715 N N . ARG A 1 225 ? -2.280 5.259 -0.093 1.00 91.19 225 ARG A N 1
ATOM 1716 C CA . ARG A 1 225 ? -2.949 4.250 0.745 1.00 91.19 225 ARG A CA 1
ATOM 1717 C C . ARG A 1 225 ? -3.020 2.868 0.081 1.00 91.19 225 ARG A C 1
ATOM 1719 O O . ARG A 1 225 ? -2.766 1.863 0.736 1.00 91.19 225 ARG A O 1
ATOM 1726 N N . ALA A 1 226 ? -3.309 2.814 -1.220 1.00 91.44 226 ALA A N 1
ATOM 1727 C CA . ALA A 1 226 ? -3.395 1.571 -1.988 1.00 91.44 226 ALA A CA 1
ATOM 1728 C C . ALA A 1 226 ? -2.016 0.960 -2.313 1.00 91.44 226 ALA A C 1
ATOM 1730 O O . ALA A 1 226 ? -1.930 -0.239 -2.567 1.00 91.44 226 ALA A O 1
ATOM 1731 N N . ARG A 1 227 ? -0.943 1.767 -2.291 1.00 89.69 227 ARG A N 1
ATOM 1732 C CA . ARG A 1 227 ? 0.457 1.311 -2.399 1.00 89.69 227 ARG A CA 1
ATOM 1733 C C . ARG A 1 227 ? 1.011 0.767 -1.078 1.00 89.69 227 ARG A C 1
ATOM 1735 O O . ARG A 1 227 ? 1.855 -0.119 -1.108 1.00 89.69 227 ARG A O 1
ATOM 1742 N N . ILE A 1 228 ? 0.556 1.308 0.053 1.00 92.94 228 ILE A N 1
ATOM 1743 C CA . ILE A 1 228 ? 0.949 0.890 1.411 1.00 92.94 228 ILE A CA 1
ATOM 1744 C C . ILE A 1 228 ? 0.174 -0.366 1.855 1.00 92.94 228 ILE A C 1
ATOM 1746 O O . ILE A 1 228 ? 0.663 -1.154 2.660 1.00 92.94 228 ILE A O 1
ATOM 1750 N N . ASN A 1 229 ? -1.034 -0.577 1.324 1.00 94.19 229 ASN A N 1
ATOM 1751 C CA . ASN A 1 229 ? -1.884 -1.722 1.639 1.00 94.19 229 ASN A CA 1
ATOM 1752 C C . ASN A 1 229 ? -1.211 -3.065 1.280 1.00 94.19 229 ASN A C 1
ATOM 1754 O O . ASN A 1 229 ? -0.974 -3.347 0.105 1.00 94.19 229 ASN A O 1
ATOM 1758 N N . ARG A 1 230 ? -0.959 -3.912 2.288 1.00 94.44 230 ARG A N 1
ATOM 1759 C CA . ARG A 1 230 ? -0.433 -5.284 2.148 1.00 94.44 230 ARG A CA 1
ATOM 1760 C C . ARG A 1 230 ? -1.492 -6.348 2.477 1.00 94.44 230 ARG A C 1
ATOM 1762 O O . ARG A 1 230 ? -1.163 -7.531 2.553 1.00 94.44 230 ARG A O 1
ATOM 1769 N N . SER A 1 231 ? -2.754 -5.940 2.668 1.00 95.50 231 SER A N 1
ATOM 1770 C CA . SER A 1 231 ? -3.850 -6.867 2.974 1.00 95.50 231 SER A CA 1
ATOM 1771 C C . SER A 1 231 ? -4.007 -7.898 1.855 1.00 95.50 231 SER A C 1
ATOM 1773 O O . SER A 1 231 ? -3.941 -7.546 0.675 1.00 95.50 231 SER A O 1
ATOM 1775 N N . HIS A 1 232 ? -4.228 -9.159 2.213 1.00 95.12 232 HIS A N 1
ATOM 1776 C CA . HIS A 1 232 ? -4.311 -10.271 1.268 1.00 95.12 232 HIS A CA 1
ATOM 1777 C C . HIS A 1 232 ? -5.229 -11.385 1.784 1.00 95.12 232 HIS A C 1
ATOM 1779 O O . HIS A 1 232 ? -5.479 -11.505 2.983 1.00 95.12 232 HIS A O 1
ATOM 1785 N N . VAL A 1 233 ? -5.747 -12.209 0.870 1.00 95.25 233 VAL A N 1
ATOM 1786 C CA . VAL A 1 233 ? -6.541 -13.389 1.239 1.00 95.25 233 VAL A CA 1
ATOM 1787 C C . VAL A 1 233 ? -5.603 -14.528 1.618 1.00 95.25 233 VAL A C 1
ATOM 1789 O O . VAL A 1 233 ? -4.757 -14.939 0.825 1.00 95.25 233 VAL A O 1
ATOM 1792 N N . PHE A 1 234 ? -5.787 -15.057 2.822 1.00 93.25 234 PHE A N 1
ATOM 1793 C CA . PHE A 1 234 ? -5.198 -16.309 3.260 1.00 93.25 234 PHE A CA 1
ATOM 1794 C C . PHE A 1 234 ? -6.129 -17.461 2.871 1.00 93.25 234 PHE A C 1
ATOM 1796 O O . PHE A 1 234 ? -7.293 -17.502 3.281 1.00 93.25 234 PHE A O 1
ATOM 1803 N N . THR A 1 235 ? -5.604 -18.407 2.093 1.00 89.25 235 THR A N 1
ATOM 1804 C CA . THR A 1 235 ? -6.255 -19.697 1.834 1.00 89.25 235 THR A CA 1
ATOM 1805 C C . THR A 1 235 ? -5.529 -20.754 2.670 1.00 89.25 235 THR A C 1
ATOM 1807 O O . THR A 1 235 ? -4.314 -20.874 2.517 1.00 89.25 235 THR A O 1
ATOM 1810 N N . PRO A 1 236 ? -6.213 -21.479 3.572 1.00 85.69 236 PRO A N 1
ATOM 1811 C CA . PRO A 1 236 ? -5.586 -22.530 4.368 1.00 85.69 236 PRO A CA 1
ATOM 1812 C C . PRO A 1 236 ? -5.155 -23.723 3.507 1.00 85.69 236 PRO A C 1
ATOM 1814 O O . PRO A 1 236 ? -5.774 -24.028 2.493 1.00 85.69 236 PRO A O 1
ATOM 1817 N N . GLU A 1 237 ? -4.116 -24.425 3.959 1.00 81.38 237 GLU A N 1
ATOM 1818 C CA . GLU A 1 237 ? -3.573 -25.625 3.299 1.00 81.38 237 GLU A CA 1
ATOM 1819 C C . GLU A 1 237 ? -4.564 -26.802 3.304 1.00 81.38 237 GLU A C 1
ATOM 1821 O O . GLU A 1 237 ? -4.567 -27.625 2.392 1.00 81.38 237 GLU A O 1
ATOM 1826 N N . VAL A 1 238 ? -5.446 -26.861 4.310 1.00 82.69 238 VAL A N 1
ATOM 1827 C CA . VAL A 1 238 ? -6.539 -27.839 4.391 1.00 82.69 238 VAL A CA 1
ATOM 1828 C C . VAL A 1 238 ? -7.657 -27.434 3.412 1.00 82.69 238 VAL A C 1
ATOM 1830 O O . VAL A 1 238 ? -8.271 -26.386 3.634 1.00 82.69 238 VAL A O 1
ATOM 1833 N N . PRO A 1 239 ? -8.008 -28.253 2.394 1.00 71.88 239 PRO A N 1
ATOM 1834 C CA . PRO A 1 239 ? -8.898 -27.846 1.293 1.00 71.88 239 PRO A CA 1
ATOM 1835 C C . PRO A 1 239 ? -10.328 -27.410 1.658 1.00 71.88 239 PRO A C 1
ATOM 1837 O O . PRO A 1 239 ? -11.020 -26.852 0.811 1.00 71.88 239 PRO A O 1
ATOM 1840 N N . LEU A 1 240 ? -10.788 -27.676 2.886 1.00 78.88 240 LEU A N 1
ATOM 1841 C CA . LEU A 1 240 ? -12.119 -27.298 3.389 1.00 78.88 240 LEU A CA 1
ATOM 1842 C C . LEU A 1 240 ? -12.116 -26.048 4.289 1.00 78.88 240 LEU A C 1
ATOM 1844 O O . LEU A 1 240 ? -13.179 -25.614 4.731 1.00 78.88 240 LEU A O 1
ATOM 1848 N N . GLY A 1 241 ? -10.953 -25.479 4.615 1.00 78.12 241 GLY A N 1
ATOM 1849 C CA . GLY A 1 241 ? -10.893 -24.320 5.503 1.00 78.12 241 GLY A CA 1
ATOM 1850 C C . GLY A 1 241 ? -11.401 -23.039 4.817 1.00 78.12 241 GLY A C 1
ATOM 1851 O O . GLY A 1 241 ? -11.045 -22.789 3.663 1.00 78.12 241 GLY A O 1
ATOM 1852 N N . PRO A 1 242 ? -12.193 -22.189 5.499 1.00 85.75 242 PRO A N 1
ATOM 1853 C CA . PRO A 1 242 ? -12.684 -20.949 4.909 1.00 85.75 242 PRO A CA 1
ATOM 1854 C C . PRO A 1 242 ? -11.528 -19.994 4.587 1.00 85.75 242 PRO A C 1
ATOM 1856 O O . PRO A 1 242 ? -10.592 -19.823 5.378 1.00 85.75 242 PRO A O 1
ATOM 1859 N N . LYS A 1 243 ? -11.622 -19.335 3.427 1.00 90.88 243 LYS A N 1
ATOM 1860 C CA . LYS A 1 243 ? -10.766 -18.193 3.090 1.00 90.88 243 LYS A CA 1
ATOM 1861 C C . LYS A 1 243 ? -11.033 -17.054 4.066 1.00 90.88 243 LYS A C 1
ATOM 1863 O O . LYS A 1 243 ? -12.176 -16.815 4.444 1.00 90.88 243 LYS A O 1
ATOM 1868 N N . ARG A 1 244 ? -9.977 -16.341 4.448 1.00 91.94 244 ARG A N 1
ATOM 1869 C CA . ARG A 1 244 ? -10.058 -15.194 5.362 1.00 91.94 244 ARG A CA 1
ATOM 1870 C C . ARG A 1 244 ? -9.069 -14.108 4.973 1.00 91.94 244 ARG A C 1
ATOM 1872 O O . ARG A 1 244 ? -8.145 -14.376 4.205 1.00 91.94 244 ARG A O 1
ATOM 1879 N N . ILE A 1 245 ? -9.245 -12.889 5.475 1.00 95.19 245 ILE A N 1
ATOM 1880 C CA . ILE A 1 245 ? -8.364 -11.773 5.105 1.00 95.19 245 ILE A CA 1
ATOM 1881 C C . ILE A 1 245 ? -7.345 -11.524 6.218 1.00 95.19 245 ILE A C 1
ATOM 1883 O O . ILE A 1 245 ? -7.690 -11.329 7.384 1.00 95.19 245 ILE A O 1
ATOM 1887 N N . ILE A 1 246 ? -6.072 -11.504 5.829 1.00 96.69 246 ILE A N 1
ATOM 1888 C CA . ILE A 1 246 ? -4.988 -10.951 6.633 1.00 96.69 246 ILE A CA 1
ATOM 1889 C C . ILE A 1 246 ? -4.891 -9.468 6.269 1.00 96.69 246 ILE A C 1
ATOM 1891 O O . ILE A 1 246 ? -4.695 -9.109 5.106 1.00 96.69 246 ILE A O 1
ATOM 1895 N N . TRP A 1 247 ? -5.089 -8.599 7.258 1.00 97.25 247 TRP A N 1
ATOM 1896 C CA . TRP A 1 247 ? -5.261 -7.161 7.066 1.00 97.25 247 TRP A CA 1
ATOM 1897 C C . TRP A 1 247 ? -3.986 -6.367 7.358 1.00 97.25 247 TRP A C 1
ATOM 1899 O O . TRP A 1 247 ? -3.264 -6.636 8.317 1.00 97.25 247 TRP A O 1
ATOM 1909 N N . SER A 1 248 ? -3.781 -5.298 6.591 1.00 97.56 248 SER A N 1
ATOM 1910 C CA . SER A 1 248 ? -3.146 -4.082 7.098 1.00 97.56 248 SER A CA 1
ATOM 1911 C C . SER A 1 248 ? -4.174 -3.285 7.906 1.00 97.56 248 SER A C 1
ATOM 1913 O O . SER A 1 248 ? -5.287 -3.078 7.429 1.00 97.56 248 SER A O 1
ATOM 1915 N N . VAL A 1 249 ? -3.814 -2.792 9.089 1.00 97.50 249 VAL A N 1
ATOM 1916 C CA . VAL A 1 249 ? -4.676 -1.940 9.925 1.00 97.50 249 VAL A CA 1
ATOM 1917 C C . VAL A 1 249 ? -3.997 -0.591 10.125 1.00 97.50 249 VAL A C 1
ATOM 1919 O O . VAL A 1 249 ? -2.908 -0.527 10.692 1.00 97.50 249 VAL A O 1
ATOM 1922 N N . GLU A 1 250 ? -4.629 0.487 9.659 1.00 97.00 250 GLU A N 1
ATOM 1923 C CA . GLU A 1 250 ? -4.198 1.855 9.949 1.00 97.00 250 GLU A CA 1
ATOM 1924 C C . GLU A 1 250 ? -4.690 2.274 11.339 1.00 97.00 250 GLU A C 1
ATOM 1926 O O . GLU A 1 250 ? -5.865 2.099 11.666 1.00 97.00 250 GLU A O 1
ATOM 1931 N N . PHE A 1 251 ? -3.816 2.891 12.129 1.00 96.81 251 PHE A N 1
ATOM 1932 C CA . PHE A 1 251 ? -4.183 3.597 13.351 1.00 96.81 251 PHE A CA 1
ATOM 1933 C C . PHE A 1 251 ? -3.998 5.103 13.153 1.00 96.81 251 PHE A C 1
ATOM 1935 O O . PHE A 1 251 ? -2.905 5.557 12.813 1.00 96.81 251 PHE A O 1
ATOM 1942 N N . GLY A 1 252 ? -5.070 5.873 13.356 1.00 95.19 252 GLY A N 1
ATOM 1943 C CA . GLY A 1 252 ? -5.053 7.337 13.361 1.00 95.19 252 GLY A CA 1
ATOM 1944 C C . GLY A 1 252 ? -4.986 7.865 14.792 1.00 95.19 252 GLY A C 1
ATOM 1945 O O . GLY A 1 252 ? -5.948 7.723 15.547 1.00 95.19 252 GLY A O 1
ATOM 1946 N N . LEU A 1 253 ? -3.853 8.452 15.173 1.00 93.75 253 LEU A N 1
ATOM 1947 C CA . LEU A 1 253 ? -3.562 8.891 16.537 1.00 93.75 253 LEU A CA 1
ATOM 1948 C C . LEU A 1 253 ? -4.033 10.338 16.741 1.00 93.75 253 LEU A C 1
ATOM 1950 O O . LEU A 1 253 ? -3.360 11.300 16.359 1.00 93.75 253 LEU A O 1
ATOM 1954 N N . LEU A 1 254 ? -5.221 10.496 17.326 1.00 90.00 254 LEU A N 1
ATOM 1955 C CA . LEU A 1 254 ? -5.860 11.792 17.547 1.00 90.00 254 LEU A CA 1
ATOM 1956 C C . LEU A 1 254 ? -5.121 12.592 18.62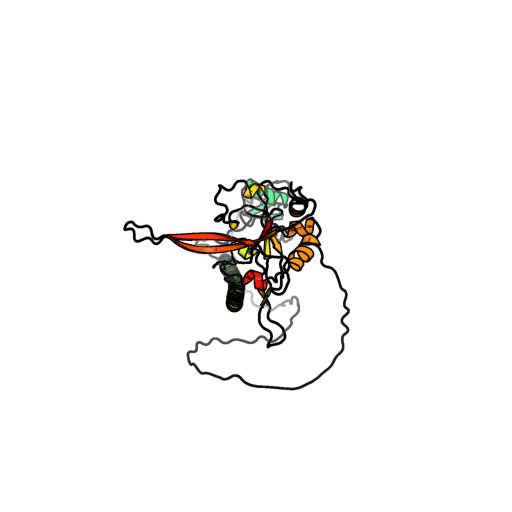9 1.00 90.00 254 LEU A C 1
ATOM 1958 O O . LEU A 1 254 ? -4.767 12.067 19.684 1.00 90.00 254 LEU A O 1
ATOM 1962 N N . GLN A 1 255 ? -4.912 13.885 18.386 1.00 79.56 255 GLN A N 1
ATOM 1963 C CA . GLN A 1 255 ? -4.450 14.837 19.400 1.00 79.56 255 GLN A CA 1
ATOM 1964 C C . GLN A 1 255 ? -5.656 15.632 19.930 1.00 79.56 255 GLN A C 1
ATOM 1966 O O . GLN A 1 255 ? -6.464 16.068 19.108 1.00 79.56 255 GLN A O 1
ATOM 1971 N N . PRO A 1 256 ? -5.783 15.881 21.251 1.00 66.44 256 PRO A N 1
ATOM 1972 C CA . PRO A 1 256 ? -6.914 16.635 21.811 1.00 66.44 256 PRO A CA 1
ATOM 1973 C C . PRO A 1 256 ? -7.116 18.016 21.164 1.00 66.44 256 PRO A C 1
ATOM 1975 O O . PRO A 1 256 ? -8.232 18.384 20.813 1.00 66.44 256 PRO A O 1
ATOM 1978 N N . SER A 1 257 ? -6.018 18.717 20.868 1.00 66.62 257 SER A N 1
ATOM 1979 C CA . SER A 1 257 ? -6.006 20.021 20.193 1.00 66.62 257 SER A CA 1
ATOM 1980 C C . SER A 1 257 ? -6.618 20.028 18.784 1.00 66.62 257 SER A C 1
ATOM 1982 O O . SER A 1 257 ? -6.989 21.092 18.295 1.00 66.62 257 SER A O 1
ATOM 1984 N N . LEU A 1 258 ? -6.740 18.877 18.111 1.00 63.34 258 LEU A N 1
ATOM 1985 C CA . LEU A 1 258 ? -7.414 18.776 16.808 1.00 63.34 258 LEU A CA 1
ATOM 1986 C C . LEU A 1 258 ? -8.945 18.697 16.940 1.00 63.34 258 LEU A C 1
ATOM 1988 O O . LEU A 1 258 ? -9.649 18.931 15.962 1.00 63.34 258 LEU A O 1
ATOM 1992 N N . LEU A 1 259 ? -9.455 18.381 18.134 1.00 62.75 259 LEU A N 1
ATOM 1993 C CA . LEU A 1 259 ? -10.886 18.314 18.439 1.00 62.75 259 LEU A CA 1
ATOM 1994 C C . LEU A 1 259 ? -11.394 19.652 18.988 1.00 62.75 259 LEU A C 1
ATOM 1996 O O . LEU A 1 259 ? -12.436 20.121 18.542 1.00 62.75 259 LEU A O 1
ATOM 2000 N N . ASP A 1 260 ? -10.613 20.314 19.851 1.00 58.19 260 ASP A N 1
ATOM 2001 C CA . ASP A 1 260 ? -10.941 21.637 20.417 1.00 58.19 260 ASP A CA 1
ATOM 2002 C C . ASP A 1 260 ? -11.136 22.734 19.344 1.00 58.19 260 ASP A C 1
ATOM 2004 O O . ASP A 1 260 ? -11.827 23.722 19.578 1.00 58.19 260 ASP A O 1
ATOM 2008 N N . ASN A 1 261 ? -10.536 22.564 18.157 1.00 53.41 261 ASN A N 1
ATOM 2009 C CA . ASN A 1 261 ? -10.657 23.486 17.019 1.00 53.41 261 ASN A CA 1
ATOM 2010 C C . ASN A 1 261 ? -11.837 23.173 16.072 1.00 53.41 261 ASN A C 1
ATOM 2012 O O . ASN A 1 261 ? -12.005 23.855 15.060 1.00 53.41 261 ASN A O 1
ATOM 2016 N N . CYS A 1 262 ? -12.653 22.152 16.356 1.00 46.88 262 CYS A N 1
ATOM 2017 C CA . CYS A 1 262 ? -13.872 21.893 15.590 1.00 46.88 262 CYS A CA 1
ATOM 2018 C C . CYS A 1 262 ? -15.032 22.764 16.120 1.00 46.88 262 CYS A C 1
ATOM 2020 O O . CYS A 1 262 ? -15.275 22.767 17.328 1.00 46.88 262 CYS A O 1
ATOM 2022 N N . PRO A 1 263 ? -15.790 23.476 15.259 1.00 46.91 263 PRO A N 1
ATOM 2023 C CA . PRO A 1 263 ? -17.002 24.175 15.689 1.00 46.91 263 PRO A CA 1
ATOM 2024 C C . PRO A 1 263 ? -18.048 23.186 16.231 1.00 46.91 263 PRO A C 1
ATOM 2026 O O . PRO A 1 263 ? -18.010 21.996 15.921 1.00 46.91 263 PRO A O 1
ATOM 2029 N N . SER A 1 264 ? -18.990 23.693 17.032 1.00 43.28 264 SER A N 1
ATOM 2030 C CA . SER A 1 264 ? -19.757 22.994 18.085 1.00 43.28 264 SER A CA 1
ATOM 2031 C C . SER A 1 264 ? -20.678 21.817 17.692 1.00 43.28 264 SER A C 1
ATOM 2033 O O . SER A 1 264 ? -21.483 21.382 18.511 1.00 43.28 264 SER A O 1
ATOM 2035 N N . HIS A 1 265 ? -20.567 21.275 16.480 1.00 45.56 265 HIS A N 1
ATOM 2036 C CA . HIS A 1 265 ? -21.333 20.134 15.971 1.00 45.56 265 HIS A CA 1
ATOM 2037 C C . HIS A 1 265 ? -20.428 18.904 15.770 1.00 45.56 265 HIS A C 1
ATOM 2039 O O . HIS A 1 265 ? -20.288 18.384 14.664 1.00 45.56 265 HIS A O 1
ATOM 2045 N N . ALA A 1 266 ? -19.812 18.425 16.858 1.00 46.06 266 ALA A N 1
ATOM 2046 C CA . ALA A 1 266 ? -18.887 17.282 16.844 1.00 46.06 266 ALA A CA 1
ATOM 2047 C C . ALA A 1 266 ? -19.480 16.004 16.206 1.00 46.06 266 ALA A C 1
ATOM 2049 O O . ALA A 1 266 ? -18.747 15.207 15.620 1.00 46.06 266 ALA A O 1
ATOM 2050 N N . SER A 1 267 ? -20.808 15.855 16.256 1.00 48.09 267 SER A N 1
ATOM 2051 C CA . SER A 1 267 ? -21.589 14.719 15.751 1.00 48.09 267 SER A CA 1
ATOM 2052 C C . SER A 1 267 ? -21.499 14.446 14.241 1.00 48.09 267 SER A C 1
ATOM 2054 O O . SER A 1 267 ? -21.983 13.403 13.810 1.00 48.09 267 SER A O 1
ATOM 2056 N N . GLU A 1 268 ? -20.919 15.350 13.440 1.00 59.50 268 GLU A N 1
ATOM 2057 C CA . GLU A 1 268 ? -20.732 15.167 11.987 1.00 59.50 268 GLU A CA 1
ATOM 2058 C C . GLU A 1 268 ? -19.258 15.245 11.533 1.00 59.50 268 GLU A C 1
ATOM 2060 O O . GLU A 1 268 ? -18.955 15.165 10.335 1.00 59.50 268 GLU A O 1
ATOM 2065 N N . THR A 1 269 ? -18.313 15.390 12.470 1.00 70.06 269 THR A N 1
ATOM 2066 C CA . THR A 1 269 ? -16.893 15.603 12.161 1.00 70.06 269 THR A CA 1
ATOM 2067 C C . THR A 1 269 ? -16.259 14.367 11.520 1.00 70.06 269 THR A C 1
ATOM 2069 O O . THR A 1 269 ? -15.948 13.371 12.171 1.00 70.06 269 THR A O 1
ATOM 2072 N N . ASN A 1 270 ? -15.983 14.457 10.217 1.00 83.31 270 ASN A N 1
ATOM 2073 C CA . ASN A 1 270 ? -15.255 13.428 9.479 1.00 83.31 270 ASN A CA 1
ATOM 2074 C C . ASN A 1 270 ? -13.768 13.406 9.884 1.00 83.31 270 ASN A C 1
ATOM 2076 O O . ASN A 1 270 ? -12.945 14.117 9.297 1.00 83.31 270 ASN A O 1
ATOM 2080 N N . LEU A 1 271 ? -13.424 12.535 10.837 1.00 85.06 271 LEU A N 1
ATOM 2081 C CA . LEU A 1 271 ? -12.066 12.274 11.325 1.00 85.06 271 LEU A CA 1
ATOM 2082 C C . LEU A 1 271 ? -11.067 12.014 10.189 1.00 85.06 271 LEU A C 1
ATOM 2084 O O . LEU A 1 271 ? -9.906 12.402 10.297 1.00 85.06 271 LEU A O 1
ATOM 2088 N N . SER A 1 272 ? -11.494 11.431 9.058 1.00 84.19 272 SER A N 1
ATOM 2089 C CA . SER A 1 272 ? -10.590 11.173 7.923 1.00 84.19 272 SER A CA 1
ATOM 2090 C C . SER A 1 272 ? -9.958 12.439 7.327 1.00 84.19 272 SER A C 1
ATOM 2092 O O . SER A 1 272 ? -8.889 12.326 6.725 1.00 84.19 272 SER A O 1
ATOM 2094 N N . ARG A 1 273 ? -10.562 13.621 7.544 1.00 85.62 273 ARG A N 1
ATOM 2095 C CA . ARG A 1 273 ? -10.026 14.938 7.151 1.00 85.62 273 ARG A CA 1
ATOM 2096 C C . ARG A 1 273 ? -8.953 15.476 8.107 1.00 85.62 273 ARG A C 1
ATOM 2098 O O . ARG A 1 273 ? -8.230 16.393 7.731 1.00 85.62 273 ARG A O 1
ATOM 2105 N N . LEU A 1 274 ? -8.830 14.927 9.318 1.00 84.94 274 LEU A N 1
ATOM 2106 C CA . LEU A 1 274 ? -7.829 15.360 10.292 1.00 84.94 274 LEU A CA 1
ATOM 2107 C C . LEU A 1 274 ? -6.427 14.906 9.853 1.00 84.94 274 LEU A C 1
ATOM 2109 O O . LEU A 1 274 ? -6.171 13.712 9.640 1.00 84.94 274 LEU A O 1
ATOM 2113 N N . GLN A 1 275 ? -5.497 15.861 9.781 1.00 84.19 275 GLN A N 1
ATOM 2114 C CA . GLN A 1 275 ? -4.069 15.632 9.521 1.00 84.19 275 GLN A CA 1
ATOM 2115 C C . GLN A 1 275 ? -3.342 15.119 10.777 1.00 84.19 275 GLN A C 1
ATOM 2117 O O . GLN A 1 275 ? -2.330 15.664 11.199 1.00 84.19 275 GLN A O 1
ATOM 2122 N N . CYS A 1 276 ? -3.885 14.076 11.405 1.00 90.00 276 CYS A N 1
ATOM 2123 C CA . CYS A 1 276 ? -3.270 13.410 12.550 1.00 90.00 276 CYS A CA 1
ATOM 2124 C C . CYS A 1 276 ? -2.053 12.554 12.150 1.00 90.00 276 CYS A C 1
ATOM 2126 O O . CYS A 1 276 ? -1.818 12.276 10.969 1.00 90.00 276 CYS A O 1
ATOM 2128 N N . LEU A 1 277 ? -1.305 12.091 13.151 1.00 93.19 277 LEU A N 1
ATOM 2129 C CA . LEU A 1 277 ? -0.272 11.074 12.977 1.00 93.19 277 LEU A CA 1
ATOM 2130 C C . LEU A 1 277 ? -0.933 9.723 12.643 1.00 93.19 277 LEU A C 1
ATOM 2132 O O . LEU A 1 277 ? -1.848 9.296 13.347 1.00 93.19 277 LEU A O 1
ATOM 2136 N N . ARG A 1 278 ? -0.489 9.053 11.574 1.00 94.69 278 ARG A N 1
ATOM 2137 C CA . ARG A 1 278 ? -1.003 7.739 11.152 1.00 94.69 278 ARG A CA 1
ATOM 2138 C C . ARG A 1 278 ? 0.113 6.726 10.995 1.00 94.69 278 ARG A C 1
ATOM 2140 O O . ARG A 1 278 ? 1.141 7.026 10.390 1.00 94.69 278 ARG A O 1
ATOM 2147 N N . LEU A 1 279 ? -0.148 5.505 11.443 1.00 96.25 279 LEU A N 1
ATOM 2148 C CA . LEU A 1 279 ? 0.727 4.342 11.292 1.00 96.25 279 LEU A CA 1
ATOM 2149 C C . LEU A 1 279 ? -0.059 3.145 10.747 1.00 96.25 279 LEU A C 1
ATOM 2151 O O . LEU A 1 279 ? -1.278 3.101 10.900 1.00 96.25 279 LEU A O 1
ATOM 2155 N N . VAL A 1 280 ? 0.611 2.175 10.122 1.00 97.38 280 VAL A N 1
ATOM 2156 C CA . VAL A 1 280 ? -0.027 0.944 9.619 1.00 97.38 280 VAL A CA 1
ATOM 2157 C C . VAL A 1 280 ? 0.676 -0.292 10.170 1.00 97.38 280 VAL A C 1
ATOM 2159 O O . VAL A 1 280 ? 1.869 -0.477 9.961 1.00 97.38 280 VAL A O 1
ATOM 2162 N N . ILE A 1 281 ? -0.089 -1.174 10.816 1.00 97.00 281 ILE A N 1
ATOM 2163 C CA . ILE A 1 281 ? 0.372 -2.490 11.272 1.00 97.00 281 ILE A CA 1
ATOM 2164 C C . ILE A 1 281 ? -0.057 -3.535 10.238 1.00 97.00 281 ILE A C 1
ATOM 2166 O O . ILE A 1 281 ? -1.237 -3.626 9.892 1.00 97.00 281 ILE A O 1
ATOM 2170 N N . HIS A 1 282 ? 0.894 -4.313 9.730 1.00 96.12 282 HIS A N 1
ATOM 2171 C CA . HIS A 1 282 ? 0.650 -5.365 8.740 1.00 96.12 282 HIS A CA 1
ATOM 2172 C C . HIS A 1 282 ? 0.315 -6.721 9.385 1.00 96.12 282 HIS A C 1
ATOM 2174 O O . HIS A 1 282 ? 0.431 -6.908 10.597 1.00 96.12 282 HIS A O 1
ATOM 2180 N N . ASP A 1 283 ? -0.102 -7.668 8.543 1.00 95.44 283 ASP A N 1
ATOM 2181 C CA . ASP A 1 283 ? -0.236 -9.096 8.846 1.00 95.44 283 ASP A CA 1
ATOM 2182 C C . ASP A 1 283 ? -1.174 -9.439 10.020 1.00 95.44 283 ASP A C 1
ATOM 2184 O O . ASP A 1 283 ? -0.937 -10.371 10.798 1.00 95.44 283 ASP A O 1
ATOM 2188 N N . CYS A 1 284 ? -2.237 -8.649 10.188 1.00 96.19 284 CYS A N 1
ATOM 2189 C CA . CYS A 1 284 ? -3.243 -8.812 11.234 1.00 96.19 284 CYS A CA 1
ATOM 2190 C C . CYS A 1 284 ? -4.332 -9.802 10.794 1.00 96.19 284 CYS A C 1
ATOM 2192 O O . CYS A 1 284 ? -5.199 -9.463 9.988 1.00 96.19 284 CYS A O 1
ATOM 2194 N N . ASP A 1 285 ? -4.322 -11.017 11.349 1.00 93.69 285 ASP A N 1
ATOM 2195 C CA . ASP A 1 285 ? -5.418 -11.976 11.174 1.00 93.69 285 ASP A CA 1
ATOM 2196 C C . ASP A 1 285 ? -6.717 -11.420 11.784 1.00 93.69 285 ASP A C 1
ATOM 2198 O O . ASP A 1 285 ? -6.736 -10.927 12.915 1.00 93.69 285 ASP A O 1
ATOM 2202 N N . GLU A 1 286 ? -7.820 -11.519 11.045 1.00 91.56 286 GLU A N 1
ATOM 2203 C CA . GLU A 1 286 ? -9.150 -11.048 11.447 1.00 91.56 286 GLU A CA 1
ATOM 2204 C C . GLU A 1 286 ? -9.663 -11.637 12.785 1.00 91.56 286 GLU A C 1
ATOM 2206 O O . GLU A 1 286 ? -10.560 -11.075 13.421 1.00 91.56 286 GLU A O 1
ATOM 2211 N N . ASN A 1 287 ? -9.096 -12.752 13.252 1.00 92.75 287 ASN A N 1
ATOM 2212 C CA . ASN A 1 287 ? -9.459 -13.387 14.518 1.00 92.75 287 ASN A CA 1
ATOM 2213 C C . ASN A 1 287 ? -8.728 -12.808 15.737 1.00 92.75 287 ASN A C 1
ATOM 2215 O O . ASN A 1 287 ? -9.157 -13.076 16.865 1.00 92.75 287 ASN A O 1
ATOM 2219 N N . LEU A 1 288 ? -7.674 -12.007 15.536 1.00 95.25 288 LEU A N 1
ATOM 2220 C CA . LEU A 1 288 ? -6.962 -11.328 16.618 1.00 95.25 288 LEU A CA 1
ATOM 2221 C C . LEU A 1 288 ? -7.884 -10.354 17.360 1.00 95.25 288 LEU A C 1
ATOM 2223 O O . LEU A 1 288 ? -8.759 -9.709 16.774 1.00 95.25 288 LEU A O 1
ATOM 2227 N N . ARG A 1 289 ? -7.656 -10.223 18.670 1.00 96.62 289 ARG A N 1
ATOM 2228 C CA . ARG A 1 289 ? -8.242 -9.147 19.476 1.00 96.62 289 ARG A CA 1
ATOM 2229 C C . ARG A 1 289 ? -7.484 -7.846 19.243 1.00 96.62 289 ARG A C 1
ATOM 2231 O O . ARG A 1 289 ? -6.266 -7.865 19.054 1.00 96.62 289 ARG A O 1
ATOM 2238 N N . LEU A 1 290 ? -8.181 -6.719 19.353 1.00 95.81 290 LEU A N 1
ATOM 2239 C CA . LEU A 1 290 ? -7.565 -5.398 19.243 1.00 95.81 290 LEU A CA 1
ATOM 2240 C C . LEU A 1 290 ? -6.463 -5.178 20.300 1.00 95.81 290 LEU A C 1
ATOM 2242 O O . LEU A 1 290 ? -5.449 -4.562 19.988 1.00 95.81 290 LEU A O 1
ATOM 2246 N N . CYS A 1 291 ? -6.589 -5.765 21.500 1.00 94.62 291 CYS A N 1
ATOM 2247 C CA . CYS A 1 291 ? -5.531 -5.756 22.517 1.00 94.62 291 CYS A CA 1
ATOM 2248 C C . CYS A 1 291 ? -4.217 -6.392 22.045 1.00 94.62 291 CYS A C 1
ATOM 2250 O O . CYS A 1 291 ? -3.161 -5.854 22.356 1.00 94.62 291 CYS A O 1
ATOM 2252 N N . SER A 1 292 ? -4.256 -7.488 21.280 1.00 95.38 292 SER A N 1
ATOM 2253 C CA . SER A 1 292 ? -3.036 -8.124 20.766 1.00 95.38 292 SER A CA 1
ATOM 2254 C C . SER A 1 292 ? -2.405 -7.313 19.637 1.00 95.38 292 SER A C 1
ATOM 2256 O O . SER A 1 292 ? -1.187 -7.196 19.571 1.00 95.38 292 SER A O 1
ATOM 2258 N N . ILE A 1 293 ? -3.216 -6.683 18.782 1.00 95.19 293 ILE A N 1
ATOM 2259 C CA . ILE A 1 293 ? -2.703 -5.785 17.738 1.00 95.19 293 ILE A CA 1
ATOM 2260 C C . ILE A 1 293 ? -2.038 -4.555 18.381 1.00 95.19 293 ILE A C 1
ATOM 2262 O O . ILE A 1 293 ? -0.894 -4.246 18.068 1.00 95.19 293 ILE A O 1
ATOM 2266 N N . TRP A 1 294 ? -2.712 -3.884 19.319 1.00 94.62 294 TRP A N 1
ATOM 2267 C CA . TRP A 1 294 ? -2.204 -2.661 19.948 1.00 94.62 294 TRP A CA 1
ATOM 2268 C C . TRP A 1 294 ? -1.045 -2.923 20.922 1.00 94.62 294 TRP A C 1
ATOM 2270 O O . TRP A 1 294 ? 0.050 -2.387 20.755 1.00 94.62 294 TRP A O 1
ATOM 2280 N N . ASN A 1 295 ? -1.244 -3.780 21.927 1.00 92.94 295 ASN A N 1
ATOM 2281 C CA . ASN A 1 295 ? -0.234 -3.984 22.966 1.00 92.94 295 ASN A CA 1
ATOM 2282 C C . ASN A 1 295 ? 0.986 -4.735 22.424 1.00 92.94 295 ASN A C 1
ATOM 2284 O O . ASN A 1 295 ? 2.107 -4.422 22.805 1.00 92.94 295 ASN A O 1
ATOM 2288 N N . GLU A 1 296 ? 0.787 -5.736 21.561 1.00 90.00 296 GLU A N 1
ATOM 2289 C CA . GLU A 1 296 ? 1.859 -6.673 21.210 1.00 90.00 296 GLU A CA 1
ATOM 2290 C C . GLU A 1 296 ? 2.568 -6.355 19.895 1.00 90.00 296 GLU A C 1
ATOM 2292 O O . GLU A 1 296 ? 3.703 -6.792 19.728 1.00 90.00 296 GLU A O 1
ATOM 2297 N N . ARG A 1 297 ? 1.937 -5.592 18.990 1.00 91.12 297 ARG A N 1
ATOM 2298 C CA . ARG A 1 297 ? 2.537 -5.166 17.711 1.00 91.12 297 ARG A CA 1
ATOM 2299 C C . ARG A 1 297 ? 2.789 -3.660 17.594 1.00 91.12 297 ARG A C 1
ATOM 2301 O O . ARG A 1 297 ? 3.290 -3.231 16.563 1.00 91.12 297 ARG A O 1
ATOM 2308 N N . LEU A 1 298 ? 2.462 -2.870 18.622 1.00 92.50 298 LEU A N 1
ATOM 2309 C CA . LEU A 1 298 ? 2.891 -1.471 18.726 1.00 92.50 298 LEU A CA 1
ATOM 2310 C C . LEU A 1 298 ? 3.625 -1.207 20.044 1.00 92.50 298 LEU A C 1
ATOM 2312 O O . LEU A 1 298 ? 4.798 -0.856 20.018 1.00 92.50 298 LEU A O 1
ATOM 2316 N N . LEU A 1 299 ? 2.982 -1.423 21.198 1.00 90.19 299 LEU A N 1
ATOM 2317 C CA . LEU A 1 299 ? 3.567 -1.021 22.491 1.00 90.19 299 LEU A CA 1
ATOM 2318 C C . LEU A 1 299 ? 4.777 -1.863 22.950 1.00 90.19 299 LEU A C 1
ATOM 2320 O O . LEU A 1 299 ? 5.512 -1.416 23.826 1.00 90.19 299 LEU A O 1
ATOM 2324 N N . LYS A 1 300 ? 4.995 -3.060 22.383 1.00 92.12 300 LYS A N 1
ATOM 2325 C CA . LYS A 1 300 ? 6.205 -3.881 22.614 1.00 92.12 300 LYS A CA 1
ATOM 2326 C C . LYS A 1 300 ? 7.412 -3.467 21.754 1.00 92.12 300 LYS A C 1
ATOM 2328 O O . LYS A 1 300 ? 8.510 -3.933 22.037 1.00 92.12 300 LYS A O 1
ATOM 2333 N N . LEU A 1 301 ? 7.217 -2.659 20.708 1.00 92.88 301 LEU A N 1
ATOM 2334 C CA . LEU A 1 301 ? 8.288 -2.229 19.801 1.00 92.88 301 LEU A CA 1
ATOM 2335 C C . LEU A 1 301 ? 9.117 -1.090 20.413 1.00 92.88 301 LEU A C 1
ATOM 2337 O O . LEU A 1 301 ? 8.597 -0.299 21.204 1.00 92.88 301 LEU A O 1
ATOM 2341 N N . SER A 1 302 ? 10.383 -0.964 20.013 1.00 93.88 302 SER A N 1
ATOM 2342 C CA . SER A 1 302 ? 11.219 0.206 20.324 1.00 93.88 302 SER A CA 1
ATOM 2343 C C . SER A 1 302 ? 10.696 1.484 19.647 1.00 93.88 302 SER A C 1
ATOM 2345 O O . SER A 1 302 ? 9.877 1.423 18.732 1.00 93.88 302 SER A O 1
ATOM 2347 N N . SER A 1 303 ? 11.163 2.666 20.073 1.00 92.50 303 SER A N 1
ATOM 2348 C CA . SER A 1 303 ? 10.688 3.941 19.501 1.00 92.50 303 SER A CA 1
ATOM 2349 C C . SER A 1 303 ? 10.965 4.067 17.998 1.00 92.50 303 SER A C 1
ATOM 2351 O O . SER A 1 303 ? 10.166 4.680 17.292 1.00 92.50 303 SER A O 1
ATOM 2353 N N . ASP A 1 304 ? 12.063 3.487 17.513 1.00 92.75 304 ASP A N 1
ATOM 2354 C CA . ASP A 1 304 ? 12.465 3.576 16.107 1.00 92.75 304 ASP A CA 1
ATOM 2355 C C . ASP A 1 304 ? 11.649 2.599 15.245 1.00 92.75 304 ASP A C 1
ATOM 2357 O O . ASP A 1 304 ? 11.185 2.951 14.162 1.00 92.75 304 ASP A O 1
ATOM 2361 N N . GLU A 1 305 ? 11.382 1.392 15.761 1.00 93.62 305 GLU A N 1
ATOM 2362 C CA . GLU A 1 305 ? 10.465 0.426 15.144 1.00 93.62 305 GLU A CA 1
ATOM 2363 C C . GLU A 1 305 ? 9.013 0.926 15.128 1.00 93.62 305 GLU A C 1
ATOM 2365 O O . GLU A 1 305 ? 8.298 0.678 14.160 1.00 93.62 305 GLU A O 1
ATOM 2370 N N . GLN A 1 306 ? 8.570 1.641 16.171 1.00 94.19 306 GLN A N 1
ATOM 2371 C CA . GLN A 1 306 ? 7.265 2.306 16.183 1.00 94.19 306 GLN A CA 1
ATOM 2372 C C . GLN A 1 306 ? 7.196 3.350 15.064 1.00 94.19 306 GLN A C 1
ATOM 2374 O O . GLN A 1 306 ? 6.293 3.290 14.229 1.00 94.19 306 GLN A O 1
ATOM 2379 N N . ASP A 1 307 ? 8.151 4.283 15.015 1.00 93.94 307 ASP A N 1
ATOM 2380 C CA . ASP A 1 307 ? 8.150 5.366 14.028 1.00 93.94 307 ASP A CA 1
ATOM 2381 C C . ASP A 1 307 ? 8.336 4.856 12.583 1.00 93.94 307 ASP A C 1
ATOM 2383 O O . ASP A 1 307 ? 7.774 5.436 11.653 1.00 93.94 307 ASP A O 1
ATOM 2387 N N . ALA A 1 308 ? 8.996 3.711 12.376 1.00 94.69 308 ALA A N 1
ATOM 2388 C CA . ALA A 1 308 ? 9.064 3.032 11.077 1.00 94.69 308 ALA A CA 1
ATOM 2389 C C . ALA A 1 308 ? 7.695 2.553 10.537 1.00 94.69 308 ALA A C 1
ATOM 2391 O O . ALA A 1 308 ? 7.565 2.291 9.339 1.00 94.69 308 ALA A O 1
ATOM 2392 N N . LEU A 1 309 ? 6.656 2.464 11.380 1.00 94.94 309 LEU A N 1
ATOM 2393 C CA . LEU A 1 309 ? 5.280 2.165 10.959 1.00 94.94 309 LEU A CA 1
ATOM 2394 C C . LEU A 1 309 ? 4.515 3.405 10.461 1.00 94.94 309 LEU A C 1
ATOM 2396 O O . LEU A 1 309 ? 3.382 3.263 9.987 1.00 94.94 309 LEU A O 1
ATOM 2400 N N . ILE A 1 310 ? 5.074 4.617 10.589 1.00 95.25 310 ILE A N 1
ATOM 2401 C CA . ILE A 1 310 ? 4.392 5.873 10.247 1.00 95.25 310 ILE A CA 1
ATOM 2402 C C . ILE A 1 310 ? 4.185 5.989 8.734 1.00 95.25 310 ILE A C 1
ATOM 2404 O O . ILE A 1 310 ? 5.091 5.833 7.921 1.00 95.25 310 ILE A O 1
ATOM 2408 N N . THR A 1 311 ? 2.955 6.328 8.357 1.00 93.62 311 THR A N 1
ATOM 2409 C CA . THR A 1 311 ? 2.515 6.503 6.962 1.00 93.62 311 THR A CA 1
ATOM 2410 C C . THR A 1 311 ? 2.081 7.934 6.646 1.00 93.62 311 THR A C 1
ATOM 2412 O O . THR A 1 311 ? 1.994 8.306 5.476 1.00 93.62 311 THR A O 1
ATOM 2415 N N . HIS A 1 312 ? 1.826 8.745 7.677 1.00 93.00 312 HIS A N 1
ATOM 2416 C CA . HIS A 1 312 ? 1.571 10.180 7.578 1.00 93.00 312 HIS A CA 1
ATOM 2417 C C . HIS A 1 312 ? 1.900 10.855 8.915 1.00 93.00 312 HIS A C 1
ATOM 2419 O O . HIS A 1 312 ? 1.309 10.503 9.936 1.00 93.00 312 HIS A O 1
ATOM 2425 N N . ALA A 1 313 ? 2.777 11.859 8.904 1.00 92.62 313 ALA A N 1
ATOM 2426 C CA . ALA A 1 313 ? 3.006 12.759 10.033 1.00 92.62 313 ALA A CA 1
ATOM 2427 C C . ALA A 1 313 ? 2.463 14.167 9.705 1.00 92.62 313 ALA A C 1
ATOM 2429 O O . ALA A 1 313 ? 2.546 14.580 8.545 1.00 92.62 313 ALA A O 1
ATOM 2430 N N . PRO A 1 314 ? 1.926 14.919 10.686 1.00 89.19 314 PRO A N 1
ATOM 2431 C CA . PRO A 1 314 ? 1.551 16.320 10.491 1.00 89.19 314 PRO A CA 1
ATOM 2432 C C . PRO A 1 314 ? 2.744 17.181 10.021 1.00 89.19 314 PRO A C 1
ATOM 2434 O O . PRO A 1 314 ? 3.876 16.932 10.455 1.00 89.19 314 PRO A O 1
ATOM 2437 N N . PRO A 1 315 ? 2.534 18.225 9.198 1.00 87.88 315 PRO A N 1
ATOM 2438 C CA . PRO A 1 315 ? 3.606 19.145 8.815 1.00 87.88 315 PRO A CA 1
ATOM 2439 C C . PRO A 1 315 ? 4.202 19.843 10.051 1.00 87.88 315 PRO A C 1
ATOM 2441 O O . PRO A 1 315 ? 3.474 20.245 10.955 1.00 87.88 315 PRO A O 1
ATOM 2444 N N . GLY A 1 316 ? 5.531 19.980 10.094 1.00 86.75 316 GLY A N 1
ATOM 2445 C CA . GLY A 1 316 ? 6.250 20.547 11.247 1.00 86.75 316 GLY A CA 1
ATOM 2446 C C . GLY A 1 316 ? 6.502 19.572 12.408 1.00 86.75 316 GLY A C 1
ATOM 2447 O O . GLY A 1 316 ? 7.022 19.987 13.441 1.00 86.75 316 GLY A O 1
ATOM 2448 N N . SER A 1 317 ? 6.164 18.287 12.256 1.00 88.00 317 SER A N 1
ATOM 2449 C CA . SER A 1 317 ? 6.515 17.250 13.237 1.00 88.00 317 SER A CA 1
ATOM 2450 C C . SER A 1 317 ? 8.038 17.009 13.308 1.00 88.00 317 SER A C 1
ATOM 2452 O O . SER A 1 317 ? 8.709 17.117 12.279 1.00 88.00 317 SER A O 1
ATOM 2454 N N . PRO A 1 318 ? 8.593 16.638 14.482 1.00 89.56 318 PRO A N 1
ATOM 2455 C CA . PRO A 1 318 ? 9.973 16.157 14.612 1.00 89.56 318 PRO A CA 1
ATOM 2456 C C . PRO A 1 318 ? 10.319 14.979 13.676 1.00 89.56 318 PRO A C 1
ATOM 2458 O O . PRO A 1 318 ? 9.424 14.246 13.261 1.00 89.56 318 PRO A O 1
ATOM 2461 N N . PRO A 1 319 ? 11.609 14.743 13.370 1.00 86.50 319 PRO A N 1
ATOM 2462 C CA . PRO A 1 319 ? 12.025 13.642 12.495 1.00 86.50 319 PRO A CA 1
ATOM 2463 C C . PRO A 1 319 ? 11.995 12.249 13.154 1.00 86.50 319 PRO A C 1
ATOM 2465 O O . PRO A 1 319 ? 12.108 11.258 12.439 1.00 86.50 319 PRO A O 1
ATOM 2468 N N . PHE A 1 320 ? 11.877 12.163 14.484 1.00 90.56 320 PHE A N 1
ATOM 2469 C CA . PHE A 1 320 ? 11.831 10.912 15.254 1.00 90.56 320 PHE A CA 1
ATOM 2470 C C . PHE A 1 320 ? 11.148 11.118 16.618 1.00 90.56 320 PHE A C 1
ATOM 2472 O O . PHE A 1 320 ? 10.953 12.252 17.069 1.00 90.56 320 PHE A O 1
ATOM 2479 N N . GLY A 1 321 ? 10.818 10.015 17.293 1.00 89.94 321 GLY A N 1
ATOM 2480 C CA . GLY A 1 321 ? 10.156 9.987 18.599 1.00 89.94 321 GLY A CA 1
ATOM 2481 C C . GLY A 1 321 ? 8.669 10.349 18.543 1.00 89.94 321 GLY A C 1
ATOM 2482 O O . GLY A 1 321 ? 8.104 10.761 19.557 1.00 89.94 321 GLY A O 1
ATOM 2483 N N . LEU A 1 322 ? 8.025 10.248 17.379 1.00 92.50 322 LEU A N 1
ATOM 2484 C CA . LEU A 1 322 ? 6.680 10.767 17.132 1.00 92.50 322 LEU A CA 1
ATOM 2485 C C . LEU A 1 322 ? 5.594 9.965 17.847 1.00 92.50 322 LEU A C 1
ATOM 2487 O O . LEU A 1 322 ? 4.757 10.552 18.542 1.00 92.50 322 LEU A 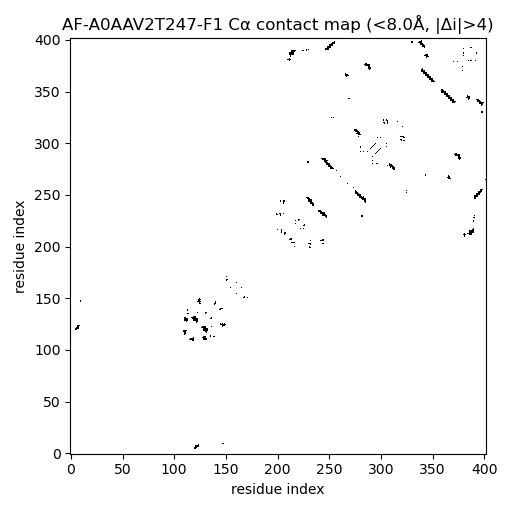O 1
ATOM 2491 N N . ILE A 1 323 ? 5.615 8.636 17.729 1.00 92.19 323 ILE A N 1
ATOM 2492 C CA . ILE A 1 323 ? 4.645 7.781 18.423 1.00 92.19 323 ILE A CA 1
ATOM 2493 C C . ILE A 1 323 ? 4.934 7.779 19.925 1.00 92.19 323 ILE A C 1
ATOM 2495 O O . ILE A 1 323 ? 4.007 7.970 20.711 1.00 92.19 323 ILE A O 1
ATOM 2499 N N . ALA A 1 324 ? 6.202 7.700 20.341 1.00 90.69 324 ALA A N 1
ATOM 2500 C CA . ALA A 1 324 ? 6.589 7.814 21.748 1.00 90.69 324 ALA A CA 1
ATOM 2501 C C . ALA A 1 324 ? 6.108 9.139 22.381 1.00 90.69 324 ALA A C 1
ATOM 2503 O O . ALA A 1 324 ? 5.492 9.135 23.448 1.00 90.69 324 ALA A O 1
ATOM 2504 N N . SER A 1 325 ? 6.295 10.275 21.701 1.00 90.12 325 SER A N 1
ATOM 2505 C CA . SER A 1 325 ? 5.794 11.585 22.142 1.00 90.12 325 SER A CA 1
ATOM 2506 C C . SER A 1 325 ? 4.263 11.602 22.275 1.00 90.12 325 SER A C 1
ATOM 2508 O O . SER A 1 325 ? 3.721 12.063 23.287 1.00 90.12 325 SER A O 1
ATOM 2510 N N . TRP A 1 326 ? 3.536 11.019 21.315 1.00 90.62 326 TRP A N 1
ATOM 2511 C CA . TRP A 1 326 ? 2.079 10.895 21.410 1.00 90.62 326 TRP A CA 1
ATOM 2512 C C . TRP A 1 326 ? 1.635 10.002 22.582 1.00 90.62 326 TRP A C 1
ATOM 2514 O O . TRP A 1 326 ? 0.727 10.383 23.326 1.00 90.62 326 TRP A O 1
ATOM 2524 N N . LEU A 1 327 ? 2.296 8.859 22.796 1.00 88.38 327 LEU A N 1
ATOM 2525 C CA . LEU A 1 327 ? 2.000 7.904 23.872 1.00 88.38 327 LEU A CA 1
ATOM 2526 C C . LEU A 1 327 ? 2.274 8.483 25.271 1.00 88.38 327 LEU A C 1
ATOM 2528 O O . LEU A 1 327 ? 1.461 8.276 26.174 1.00 88.38 327 LEU A O 1
ATOM 2532 N N . TYR A 1 328 ? 3.380 9.216 25.451 1.00 83.25 328 TYR A N 1
ATOM 2533 C CA . TYR A 1 328 ? 3.859 9.674 26.765 1.00 83.25 328 TYR A CA 1
ATOM 2534 C C . TYR A 1 328 ? 3.575 11.150 27.095 1.00 83.25 328 TYR A C 1
ATOM 2536 O O . TYR A 1 328 ? 3.784 11.570 28.234 1.00 83.25 328 TYR A O 1
ATOM 2544 N N . SER A 1 329 ? 3.050 11.948 26.158 1.00 81.00 329 SER A N 1
ATOM 2545 C CA . SER A 1 329 ? 2.635 13.337 26.429 1.00 81.00 329 SER A CA 1
ATOM 2546 C C . SER A 1 329 ? 1.639 13.444 27.600 1.00 81.00 329 SER A C 1
ATOM 2548 O O . SER A 1 329 ? 0.832 12.541 27.849 1.00 81.00 329 SER A O 1
ATOM 2550 N N . ARG A 1 330 ? 1.686 14.547 28.359 1.00 68.81 330 ARG A N 1
ATOM 2551 C CA . ARG A 1 330 ? 0.858 14.726 29.566 1.00 68.81 330 ARG A CA 1
ATOM 2552 C C . ARG A 1 330 ? -0.579 15.126 29.211 1.00 68.81 330 ARG A C 1
ATOM 2554 O O . ARG A 1 330 ? -0.811 16.222 28.709 1.00 68.81 330 ARG A O 1
ATOM 2561 N N . VAL A 1 331 ? -1.546 14.272 29.547 1.00 65.38 331 VAL A N 1
ATOM 2562 C CA . VAL A 1 331 ? -2.986 14.572 29.452 1.00 65.38 331 VAL A CA 1
ATOM 2563 C C . VAL A 1 331 ? -3.469 15.119 30.798 1.00 65.38 331 VAL A C 1
ATOM 2565 O O . VAL A 1 331 ? -3.222 14.512 31.835 1.00 65.38 331 VAL A O 1
ATOM 2568 N N . LYS A 1 332 ? -4.177 16.256 30.797 1.00 60.16 332 LYS A N 1
ATOM 2569 C CA . LYS A 1 332 ? -4.542 17.025 32.009 1.00 60.16 332 LYS A CA 1
ATOM 2570 C C . LYS A 1 332 ? -5.523 16.333 32.984 1.00 60.16 332 LYS A C 1
ATOM 2572 O O . LYS A 1 332 ? -5.882 16.947 33.981 1.00 60.16 332 LYS A O 1
ATOM 2577 N N . GLN A 1 333 ? -6.006 15.121 32.693 1.00 54.66 333 GLN A N 1
ATOM 2578 C CA . GLN A 1 333 ? -7.203 14.546 33.334 1.00 54.66 333 GLN A CA 1
ATOM 2579 C C . GLN A 1 333 ? -7.091 13.081 33.802 1.00 54.66 333 GLN A C 1
ATOM 2581 O O . GLN A 1 333 ? -8.091 12.533 34.258 1.00 54.66 333 GLN A O 1
ATOM 2586 N N . CYS A 1 334 ? -5.929 12.416 33.728 1.00 48.09 334 CYS A N 1
ATOM 2587 C CA . CYS A 1 334 ? -5.819 11.048 34.255 1.00 48.09 334 CYS A CA 1
ATOM 2588 C C . CYS A 1 334 ? -4.449 10.722 34.864 1.00 48.09 334 CYS A C 1
ATOM 2590 O O . CYS A 1 334 ? -3.411 11.087 34.319 1.00 48.09 334 CYS A O 1
ATOM 2592 N N . SER A 1 335 ? -4.470 9.983 35.976 1.00 55.97 335 SER A N 1
ATOM 2593 C CA . SER A 1 335 ? -3.300 9.403 36.652 1.00 55.97 335 SER A CA 1
ATOM 2594 C C . SER A 1 335 ? -2.844 8.066 36.051 1.00 55.97 335 SER A C 1
ATOM 2596 O O . SER A 1 335 ? -1.778 7.571 36.404 1.00 55.97 335 SER A O 1
ATOM 2598 N N . SER A 1 336 ? -3.632 7.482 35.142 1.00 63.38 336 SER A N 1
ATOM 2599 C CA . SER A 1 336 ? -3.309 6.248 34.420 1.00 63.38 336 SER A CA 1
ATOM 2600 C C . SER A 1 336 ? -3.416 6.467 32.910 1.00 63.38 336 SER A C 1
ATOM 2602 O O . SER A 1 336 ? -4.178 7.315 32.443 1.00 63.38 336 SER A O 1
ATOM 2604 N N . VAL A 1 337 ? -2.640 5.719 32.123 1.00 71.25 337 VAL A N 1
ATOM 2605 C CA . VAL A 1 337 ? -2.649 5.858 30.661 1.00 71.25 337 VAL A CA 1
ATOM 2606 C C . VAL A 1 337 ? -3.779 5.011 30.072 1.00 71.25 337 VAL A C 1
ATOM 2608 O O . VAL A 1 337 ? -3.597 3.834 29.770 1.00 71.25 337 VAL A O 1
ATOM 2611 N N . LYS A 1 338 ? -4.960 5.618 29.916 1.00 84.38 338 LYS A N 1
ATOM 2612 C CA . LYS A 1 338 ? -6.103 5.021 29.210 1.00 84.38 338 LYS A CA 1
ATOM 2613 C C . LYS A 1 338 ? -6.082 5.414 27.727 1.00 84.38 338 LYS A C 1
ATOM 2615 O O . LYS A 1 338 ? -5.854 6.575 27.389 1.00 84.38 338 LYS A O 1
ATOM 2620 N N . TYR A 1 339 ? -6.360 4.444 26.860 1.00 89.81 339 TYR A N 1
ATOM 2621 C CA . TYR A 1 339 ? -6.576 4.639 25.426 1.00 89.81 339 TYR A CA 1
ATOM 2622 C C . TYR A 1 339 ? -8.032 4.311 25.088 1.00 89.81 339 TYR A C 1
ATOM 2624 O O . TYR A 1 339 ? -8.565 3.309 25.568 1.00 89.81 339 TYR A O 1
ATOM 2632 N N . TYR A 1 340 ? -8.646 5.141 24.253 1.00 91.94 340 TYR A N 1
ATOM 2633 C CA . TYR A 1 340 ? -9.987 4.953 23.707 1.00 91.94 340 TYR A CA 1
ATOM 2634 C C . TYR A 1 340 ? -9.876 4.706 22.204 1.00 91.94 340 TYR A C 1
ATOM 2636 O O . TYR A 1 340 ? -9.094 5.385 21.533 1.00 91.94 340 TYR A O 1
ATOM 2644 N N . PHE A 1 341 ? -10.647 3.757 21.676 1.00 94.75 341 PHE A N 1
ATOM 2645 C CA . PHE A 1 341 ? -10.567 3.324 20.281 1.00 94.75 341 PHE A CA 1
ATOM 2646 C C . PHE A 1 341 ? -11.913 3.525 19.598 1.00 94.75 341 PHE A C 1
ATOM 2648 O O . PHE A 1 341 ? -12.950 3.240 20.188 1.00 94.75 341 PHE A O 1
ATOM 2655 N N . TYR A 1 342 ? -11.903 3.986 18.350 1.00 94.50 342 TYR A N 1
ATOM 2656 C CA . TYR A 1 342 ? -13.124 4.328 17.629 1.00 94.50 342 TYR A CA 1
ATOM 2657 C C . TYR A 1 342 ? -13.066 3.936 16.153 1.00 94.50 342 TYR A C 1
ATOM 2659 O O . TYR A 1 342 ? -11.999 3.886 15.535 1.00 94.50 342 TYR A O 1
ATOM 2667 N N . VAL A 1 343 ? -14.241 3.740 15.562 1.00 94.75 343 VAL A N 1
ATOM 2668 C CA . VAL A 1 343 ? -14.444 3.647 14.112 1.00 94.75 343 VAL A CA 1
ATOM 2669 C C . VAL A 1 343 ? -15.386 4.750 13.635 1.00 94.75 343 VAL A C 1
ATOM 2671 O O . VAL A 1 343 ? -16.219 5.244 14.395 1.00 94.75 343 VAL A O 1
ATOM 2674 N N . GLN A 1 344 ? -15.248 5.141 12.368 1.00 92.50 344 GLN A N 1
ATOM 2675 C CA . GLN A 1 344 ? -16.120 6.124 11.727 1.00 92.50 344 GLN A CA 1
ATOM 2676 C C . GLN A 1 344 ? -17.128 5.409 10.823 1.00 92.50 344 GLN A C 1
ATOM 2678 O O . GLN A 1 344 ? -16.741 4.698 9.896 1.00 92.50 344 GLN A O 1
ATOM 2683 N N . LEU A 1 345 ? -18.410 5.628 11.088 1.00 92.69 345 LEU A N 1
ATOM 2684 C CA . LEU A 1 345 ? -19.539 5.103 10.331 1.00 92.69 345 LEU A CA 1
ATOM 2685 C C . LEU A 1 345 ? -20.002 6.148 9.302 1.00 92.69 345 LEU A C 1
ATOM 2687 O O . LEU A 1 345 ? -20.047 7.340 9.610 1.00 92.69 345 LEU A O 1
ATOM 2691 N N . GLU A 1 346 ? -20.344 5.716 8.086 1.00 90.62 346 GLU A N 1
ATOM 2692 C CA . GLU A 1 346 ? -20.879 6.572 7.017 1.00 90.62 346 GLU A CA 1
ATOM 2693 C C . GLU A 1 346 ? -22.389 6.329 6.873 1.00 90.62 346 GLU A C 1
ATOM 2695 O O . GLU A 1 346 ? -22.820 5.297 6.354 1.00 90.62 346 GLU A O 1
ATOM 2700 N N . HIS A 1 347 ? -23.195 7.296 7.310 1.00 85.56 347 HIS A N 1
ATOM 2701 C CA . HIS A 1 347 ? -24.631 7.329 7.047 1.00 85.56 347 HIS A CA 1
ATOM 2702 C C . HIS A 1 347 ? -24.899 8.185 5.804 1.00 85.56 347 HIS A C 1
ATOM 2704 O O . HIS A 1 347 ? -24.358 9.282 5.660 1.00 85.56 347 HIS A O 1
ATOM 2710 N N . VAL A 1 348 ? -25.727 7.673 4.893 1.00 79.31 348 VAL A N 1
ATOM 2711 C CA . VAL A 1 348 ? -26.099 8.351 3.645 1.00 79.31 348 VAL A CA 1
ATOM 2712 C C . VAL A 1 348 ? -27.549 8.805 3.762 1.00 79.31 348 VAL A C 1
ATOM 2714 O O . VAL A 1 348 ? -28.454 7.974 3.786 1.00 79.31 348 VAL A O 1
ATOM 2717 N N . GLY A 1 349 ? -27.746 10.117 3.869 1.00 71.06 349 GLY A N 1
ATOM 2718 C CA . GLY A 1 349 ? -29.049 10.772 3.881 1.00 71.06 349 GLY A CA 1
ATOM 2719 C C . GLY A 1 349 ? -29.405 11.362 2.516 1.00 71.06 349 GLY A C 1
ATOM 2720 O O . GLY A 1 349 ? -28.536 11.603 1.672 1.00 71.06 349 GLY A O 1
ATOM 2721 N N . PHE A 1 350 ? -30.695 11.618 2.318 1.00 66.62 350 PHE A N 1
ATOM 2722 C CA . PHE A 1 350 ? -31.227 12.329 1.159 1.00 66.62 350 PHE A CA 1
ATOM 2723 C C . PHE A 1 350 ? -31.973 13.565 1.656 1.00 66.62 350 PHE A C 1
ATOM 2725 O O . PHE A 1 350 ? -33.050 13.432 2.235 1.00 66.62 350 PHE A O 1
ATOM 2732 N N . ASP A 1 351 ? -31.419 14.751 1.412 1.00 57.97 351 ASP A N 1
ATOM 2733 C CA . ASP A 1 351 ? -32.133 15.995 1.690 1.00 57.97 351 ASP A CA 1
ATOM 2734 C C . ASP A 1 351 ? -33.107 16.275 0.545 1.00 57.97 351 ASP A C 1
ATOM 2736 O O . ASP A 1 351 ? -32.709 16.504 -0.602 1.00 57.97 351 ASP A O 1
ATOM 2740 N N . MET A 1 352 ? -34.403 16.251 0.861 1.00 53.88 352 MET A N 1
ATOM 2741 C CA . MET A 1 352 ? -35.473 16.604 -0.067 1.00 53.88 352 MET A CA 1
ATOM 2742 C C . MET A 1 352 ? -35.924 18.038 0.216 1.00 53.88 352 MET A C 1
ATOM 2744 O O . MET A 1 352 ? -36.798 18.284 1.045 1.00 53.88 352 MET A O 1
ATOM 2748 N N . THR A 1 353 ? -35.283 19.003 -0.443 1.00 54.88 353 THR A N 1
ATOM 2749 C CA . THR A 1 353 ? -35.570 20.430 -0.265 1.00 54.88 353 THR A CA 1
ATOM 2750 C C . THR A 1 353 ? -36.930 20.802 -0.866 1.00 54.88 353 THR A C 1
ATOM 2752 O O . THR A 1 353 ? -37.185 20.635 -2.058 1.00 54.88 353 THR A O 1
ATOM 2755 N N . CYS A 1 354 ? -37.830 21.320 -0.027 1.00 50.09 354 CYS A N 1
ATOM 2756 C CA . CYS A 1 354 ? -39.232 21.585 -0.367 1.00 50.09 354 CYS A CA 1
ATOM 2757 C C . CYS A 1 354 ? -39.452 22.836 -1.247 1.00 50.09 354 CYS A C 1
ATOM 2759 O O . CYS A 1 354 ? -40.191 23.739 -0.858 1.00 50.09 354 CYS A O 1
ATOM 2761 N N . SER A 1 355 ? -38.839 22.903 -2.435 1.00 53.56 355 SER A N 1
ATOM 2762 C CA . SER A 1 355 ? -39.089 23.976 -3.418 1.00 53.56 355 SER A CA 1
ATOM 2763 C C . SER A 1 355 ? -38.644 23.641 -4.856 1.00 53.56 355 SER A C 1
ATOM 2765 O O . SER A 1 355 ? -37.730 24.245 -5.410 1.00 53.56 355 SER A O 1
ATOM 2767 N N . GLY A 1 356 ? -39.342 22.706 -5.510 1.00 52.88 356 GLY A N 1
ATOM 2768 C CA . GLY A 1 356 ? -39.430 22.621 -6.983 1.00 52.88 356 GLY A CA 1
ATOM 2769 C C . GLY A 1 356 ? -38.186 22.192 -7.780 1.00 52.88 356 GLY A C 1
ATOM 2770 O O . GLY A 1 356 ? -38.298 22.007 -8.990 1.00 52.88 356 GLY A O 1
ATOM 2771 N N . ALA A 1 357 ? -37.023 22.004 -7.153 1.00 50.97 357 ALA A N 1
ATOM 2772 C CA . ALA A 1 357 ? -35.796 21.572 -7.825 1.00 50.97 357 ALA A CA 1
ATOM 2773 C C . ALA A 1 357 ? -35.611 20.044 -7.761 1.00 50.97 357 ALA A C 1
ATOM 2775 O O . ALA A 1 357 ? -35.591 19.454 -6.686 1.00 50.97 357 ALA A O 1
ATOM 2776 N N . THR A 1 358 ? -35.397 19.393 -8.907 1.00 54.28 358 THR A N 1
ATOM 2777 C CA . THR A 1 358 ? -35.290 17.922 -9.028 1.00 54.28 358 THR A CA 1
ATOM 2778 C C . THR A 1 358 ? -33.932 17.334 -8.605 1.00 54.28 358 THR A C 1
ATOM 2780 O O . THR A 1 358 ? -33.614 16.202 -8.964 1.00 54.28 358 THR A O 1
ATOM 2783 N N . ASN A 1 359 ? -33.108 18.082 -7.865 1.00 55.84 359 ASN A N 1
ATOM 2784 C CA . ASN A 1 359 ? -31.786 17.636 -7.421 1.00 55.84 359 ASN A CA 1
ATOM 2785 C C . ASN A 1 359 ? -31.865 17.019 -6.020 1.00 55.84 359 ASN A C 1
ATOM 2787 O O . ASN A 1 359 ? -31.784 17.721 -5.016 1.00 55.84 359 ASN A O 1
ATOM 2791 N N . THR A 1 360 ? -31.965 15.691 -5.947 1.00 57.62 360 THR A N 1
ATOM 2792 C CA . THR A 1 360 ? -31.808 14.946 -4.690 1.00 57.62 360 THR A CA 1
ATOM 2793 C C . THR A 1 360 ? -30.356 15.033 -4.213 1.00 57.62 360 THR A C 1
ATOM 2795 O O . THR A 1 360 ? -29.488 14.305 -4.709 1.00 57.62 360 THR A O 1
ATOM 2798 N N . HIS A 1 361 ? -30.067 15.922 -3.263 1.00 62.75 361 HIS A N 1
ATOM 2799 C CA . HIS A 1 361 ? -28.720 16.064 -2.716 1.00 62.75 361 HIS A CA 1
ATOM 2800 C C . HIS A 1 361 ? -28.416 14.926 -1.731 1.00 62.75 361 HIS A C 1
ATOM 2802 O O . HIS A 1 361 ? -29.073 14.759 -0.704 1.00 62.75 361 HIS A O 1
ATOM 2808 N N . VAL A 1 362 ? -27.397 14.128 -2.065 1.00 69.50 362 VAL A N 1
ATOM 2809 C CA . VAL A 1 362 ? -26.918 13.020 -1.229 1.00 69.50 362 VAL A CA 1
ATOM 2810 C C . VAL A 1 362 ? -25.956 13.562 -0.175 1.00 69.50 362 VAL A C 1
ATOM 2812 O O . VAL A 1 362 ? -24.811 13.904 -0.483 1.00 69.50 362 VAL A O 1
ATOM 2815 N N . VAL A 1 363 ? -26.416 13.618 1.072 1.00 76.94 363 VAL A N 1
ATOM 2816 C CA . VAL A 1 363 ? -25.637 14.096 2.219 1.00 76.94 363 VAL A CA 1
ATOM 2817 C C . VAL A 1 363 ? -25.001 12.905 2.933 1.00 76.94 363 VAL A C 1
ATOM 2819 O O . VAL A 1 363 ? -25.612 11.849 3.089 1.00 76.94 363 VAL A O 1
ATOM 2822 N N . ARG A 1 364 ? -23.742 13.052 3.359 1.00 81.44 364 ARG A N 1
ATOM 2823 C CA . ARG A 1 364 ? -23.030 12.031 4.140 1.00 81.44 364 ARG A CA 1
ATOM 2824 C C . ARG A 1 364 ? -22.771 12.537 5.546 1.00 81.44 364 ARG A C 1
ATOM 2826 O O . ARG A 1 364 ? -21.961 13.445 5.720 1.00 81.44 364 ARG A O 1
ATOM 2833 N N . GLN A 1 365 ? -23.413 11.904 6.516 1.00 84.44 365 GLN A N 1
ATOM 2834 C CA . GLN A 1 365 ? -23.190 12.140 7.936 1.00 84.44 365 GLN A CA 1
ATOM 2835 C C . GLN A 1 365 ? -22.192 11.110 8.470 1.00 84.44 365 GLN A C 1
ATOM 2837 O O . GLN A 1 365 ? -22.249 9.926 8.122 1.00 84.44 365 GLN A O 1
ATOM 2842 N N . TYR A 1 366 ? -21.261 11.561 9.308 1.00 87.00 366 TYR A N 1
ATOM 2843 C CA . TYR A 1 366 ? -20.183 10.730 9.840 1.00 87.00 366 TYR A CA 1
ATOM 2844 C C . TYR A 1 366 ? -20.339 10.590 11.345 1.00 87.00 366 TYR A C 1
ATOM 2846 O O . TYR A 1 366 ? -20.089 11.539 12.080 1.00 87.00 366 TYR A O 1
ATOM 2854 N N . LYS A 1 367 ? -20.729 9.396 11.799 1.00 87.81 367 LYS A N 1
ATOM 2855 C CA . LYS A 1 367 ? -20.880 9.098 13.225 1.00 87.81 367 LYS A CA 1
ATOM 2856 C C . LYS A 1 367 ? -19.660 8.341 13.732 1.00 87.81 367 LYS A C 1
ATOM 2858 O O . LYS A 1 367 ? -19.237 7.361 13.122 1.00 87.81 367 LYS A O 1
ATOM 2863 N N . VAL A 1 368 ? -19.115 8.758 14.868 1.00 89.06 368 VAL A N 1
ATOM 2864 C CA . VAL A 1 368 ? -18.052 8.024 15.565 1.00 89.06 368 VAL A CA 1
ATOM 2865 C C . VAL A 1 368 ? -18.685 6.990 16.506 1.00 89.06 368 VAL A C 1
ATOM 2867 O O . VAL A 1 368 ? -19.684 7.276 17.164 1.00 89.06 368 VAL A O 1
ATOM 2870 N N . SER A 1 369 ? -18.124 5.781 16.561 1.00 90.81 369 SER A N 1
ATOM 2871 C CA . SER A 1 369 ? -18.505 4.728 17.513 1.00 90.81 369 SER A CA 1
ATOM 2872 C C . SER A 1 369 ? -17.274 4.236 18.260 1.00 90.81 369 SER A C 1
ATOM 2874 O O . SER A 1 369 ? -16.270 3.923 17.620 1.00 90.81 369 SER A O 1
ATOM 2876 N N . GLU A 1 370 ? -17.354 4.123 19.587 1.00 93.69 370 GLU A N 1
ATOM 2877 C CA . GLU A 1 370 ? -16.318 3.455 20.384 1.00 93.69 370 GLU A CA 1
ATOM 2878 C C . GLU A 1 370 ? -16.260 1.955 20.039 1.00 93.69 370 GLU A C 1
ATOM 2880 O O . GLU A 1 370 ? -17.267 1.340 19.672 1.00 93.69 370 GLU A O 1
ATOM 2885 N N . ILE A 1 371 ? -15.063 1.378 20.143 1.00 95.00 371 ILE A N 1
ATOM 2886 C CA . ILE A 1 371 ? -14.784 -0.057 20.104 1.00 95.00 371 ILE A CA 1
ATOM 2887 C C . ILE A 1 371 ? -13.827 -0.418 21.248 1.00 95.00 371 ILE A C 1
ATOM 2889 O O . ILE A 1 371 ? -12.994 0.387 21.662 1.00 95.00 371 ILE A O 1
ATOM 2893 N N . PHE A 1 372 ? -13.892 -1.652 21.744 1.00 94.44 372 PHE A N 1
ATOM 2894 C CA . PHE A 1 372 ? -13.117 -2.075 22.908 1.00 94.44 372 PHE A CA 1
ATOM 2895 C C . PHE A 1 372 ? -11.940 -2.975 22.529 1.00 94.44 372 PHE A C 1
ATOM 2897 O O . PHE A 1 372 ? -12.010 -3.806 21.622 1.00 94.44 372 PHE A O 1
ATOM 2904 N N . LEU A 1 373 ? -10.861 -2.884 23.311 1.00 93.00 373 LEU A N 1
ATOM 2905 C CA . LEU A 1 373 ? -9.667 -3.730 23.182 1.00 93.00 373 LEU A CA 1
ATOM 2906 C C . LEU A 1 373 ? -9.970 -5.245 23.221 1.00 93.00 373 LEU A C 1
ATOM 2908 O O . LEU A 1 373 ? -9.195 -6.052 22.706 1.00 93.00 373 LEU A O 1
ATOM 2912 N N . SER A 1 374 ? -11.099 -5.642 23.813 1.00 94.19 374 SER A N 1
ATOM 2913 C CA . SER A 1 374 ? -11.563 -7.028 23.905 1.00 94.19 374 SER A CA 1
ATOM 2914 C C . SER A 1 374 ? -12.173 -7.577 22.605 1.00 94.19 374 SER A C 1
ATOM 2916 O O . SER A 1 374 ? -12.215 -8.806 22.449 1.00 94.19 374 SER A O 1
ATOM 2918 N N . ASN A 1 375 ? -12.634 -6.711 21.688 1.00 95.56 375 ASN A N 1
ATOM 2919 C CA . ASN A 1 375 ? -13.261 -7.099 20.423 1.00 95.56 375 ASN A CA 1
ATOM 2920 C C . ASN A 1 375 ? -12.242 -7.750 19.467 1.00 95.56 375 ASN A C 1
ATOM 2922 O O . ASN A 1 375 ? -11.061 -7.400 19.451 1.00 95.56 375 ASN A O 1
ATOM 2926 N N . ARG A 1 376 ? -12.712 -8.694 18.637 1.00 96.81 376 ARG A N 1
ATOM 2927 C CA . ARG A 1 376 ? -11.931 -9.253 17.518 1.00 96.81 376 ARG A CA 1
ATOM 2928 C C . ARG A 1 376 ? -12.026 -8.344 16.298 1.00 96.81 376 ARG A C 1
ATOM 2930 O O . ARG A 1 376 ? -13.100 -7.791 16.056 1.00 96.81 376 ARG A O 1
ATOM 2937 N N . LEU A 1 377 ? -10.962 -8.271 15.498 1.00 96.31 377 LEU A N 1
ATOM 2938 C CA . LEU A 1 377 ? -10.912 -7.446 14.286 1.00 96.31 377 LEU A CA 1
ATOM 2939 C C . LEU A 1 377 ? -12.106 -7.729 13.355 1.00 96.31 377 LEU A C 1
ATOM 2941 O O . LEU A 1 377 ? -12.832 -6.802 13.018 1.00 96.31 377 LEU A O 1
ATOM 2945 N N . ARG A 1 378 ? -12.419 -8.997 13.061 1.00 95.12 378 ARG A N 1
ATOM 2946 C CA . ARG A 1 378 ? -13.589 -9.401 12.252 1.00 95.12 378 ARG A CA 1
ATOM 2947 C C . ARG A 1 378 ? -14.929 -8.826 12.742 1.00 95.12 378 ARG A C 1
ATOM 2949 O O . ARG A 1 378 ? -15.773 -8.482 11.928 1.00 95.12 378 ARG A O 1
ATOM 2956 N N . HIS A 1 379 ? -15.125 -8.694 14.059 1.00 95.19 379 HIS A N 1
ATOM 2957 C CA . HIS A 1 379 ? -16.363 -8.142 14.626 1.00 95.19 379 HIS A CA 1
ATOM 2958 C C . HIS A 1 379 ? -16.403 -6.614 14.502 1.00 95.19 379 HIS A C 1
ATOM 2960 O O . HIS A 1 379 ? -17.466 -6.055 14.269 1.00 95.19 379 HIS A O 1
ATOM 2966 N N . ILE A 1 380 ? -15.247 -5.948 14.606 1.00 96.25 380 ILE A N 1
ATOM 2967 C CA . ILE A 1 380 ? -15.117 -4.508 14.343 1.00 96.25 380 ILE A CA 1
ATOM 2968 C C . ILE A 1 380 ? -15.416 -4.227 12.863 1.00 96.25 380 ILE A C 1
ATOM 2970 O O . ILE A 1 380 ? -16.211 -3.342 12.562 1.00 96.25 380 ILE A O 1
ATOM 2974 N N . LEU A 1 381 ? -14.841 -5.002 11.936 1.00 96.38 381 LEU A N 1
ATOM 2975 C CA . LEU A 1 381 ? -15.005 -4.795 10.490 1.00 96.38 381 LEU A CA 1
ATOM 2976 C C . LEU A 1 381 ? -16.419 -5.092 9.966 1.00 96.38 381 LEU A C 1
ATOM 2978 O O . LEU A 1 381 ? -16.817 -4.509 8.962 1.00 96.38 381 LEU A O 1
ATOM 2982 N N . ALA A 1 382 ? -17.177 -5.951 10.651 1.00 94.94 382 ALA A N 1
ATOM 2983 C CA . ALA A 1 382 ? -18.579 -6.248 10.348 1.00 94.94 382 ALA A CA 1
ATOM 2984 C C . ALA A 1 382 ? -19.583 -5.266 11.003 1.00 94.94 382 ALA A C 1
ATOM 2986 O O . ALA A 1 382 ? -20.787 -5.522 10.998 1.00 94.94 382 ALA A O 1
ATOM 2987 N N . THR A 1 383 ? -19.119 -4.152 11.588 1.00 94.62 383 THR A N 1
ATOM 2988 C CA . THR A 1 383 ? -20.005 -3.138 12.191 1.00 94.62 383 THR A CA 1
ATOM 2989 C C . THR A 1 383 ? -20.906 -2.499 11.120 1.00 94.62 383 THR A C 1
ATOM 2991 O O . THR A 1 383 ? -20.384 -2.007 10.115 1.00 94.62 383 THR A O 1
ATOM 2994 N N . PRO A 1 384 ? -22.240 -2.434 11.309 1.00 93.12 384 PRO A N 1
ATOM 2995 C CA . PRO A 1 384 ? -23.136 -1.750 10.378 1.00 93.12 384 PRO A CA 1
ATOM 2996 C C . PRO A 1 384 ? -22.708 -0.300 10.116 1.00 93.12 384 PRO A C 1
ATOM 2998 O O . PRO A 1 384 ? -22.295 0.408 11.031 1.00 93.12 384 PRO A O 1
ATOM 3001 N N . HIS A 1 385 ? -22.821 0.145 8.862 1.00 92.81 385 HIS A N 1
ATOM 3002 C CA . HIS A 1 385 ? -22.391 1.469 8.381 1.00 92.81 385 HIS A CA 1
ATOM 3003 C C . HIS A 1 385 ? -20.877 1.766 8.461 1.00 92.81 385 HIS A C 1
ATOM 3005 O O . HIS A 1 385 ? -20.454 2.832 8.011 1.00 92.81 385 HIS A O 1
ATOM 3011 N N . LEU A 1 386 ? -20.030 0.846 8.945 1.00 94.81 386 LEU A N 1
ATOM 3012 C CA . LEU A 1 386 ? -18.578 0.980 8.806 1.00 94.81 386 LEU A CA 1
ATOM 3013 C C . LEU A 1 386 ? -18.173 0.675 7.364 1.00 94.81 386 LEU A C 1
ATOM 3015 O O . LEU A 1 386 ? -18.409 -0.424 6.865 1.00 94.81 386 LEU A O 1
ATOM 3019 N N . ILE A 1 387 ? -17.516 1.630 6.706 1.00 94.19 387 ILE A N 1
ATOM 3020 C CA . ILE A 1 387 ? -17.021 1.453 5.341 1.00 94.19 387 ILE A CA 1
ATOM 3021 C C . ILE A 1 387 ? -15.495 1.481 5.334 1.00 94.19 387 ILE A C 1
ATOM 3023 O O . ILE A 1 387 ? -14.859 2.488 5.644 1.00 94.19 387 ILE A O 1
ATOM 3027 N N . VAL A 1 388 ? -14.900 0.356 4.947 1.00 95.06 388 VAL A N 1
ATOM 3028 C CA . VAL A 1 388 ? -13.450 0.184 4.866 1.00 95.06 388 VAL A CA 1
ATOM 3029 C C . VAL A 1 388 ? -12.960 0.748 3.534 1.00 95.06 388 VAL A C 1
ATOM 3031 O O . VAL A 1 388 ? -13.359 0.274 2.476 1.00 95.06 388 VAL A O 1
ATOM 3034 N N . HIS A 1 389 ? -12.076 1.744 3.562 1.00 92.94 389 HIS A N 1
ATOM 3035 C CA . HIS A 1 389 ? -11.471 2.326 2.359 1.00 92.94 389 HIS A CA 1
ATOM 3036 C C . HIS A 1 389 ? -10.037 1.799 2.184 1.00 92.94 389 HIS A C 1
ATOM 3038 O O . HIS A 1 389 ? -9.160 2.170 2.959 1.00 92.94 389 HIS A O 1
ATOM 3044 N N . GLU A 1 390 ? -9.783 0.955 1.174 1.00 93.75 390 GLU A N 1
ATOM 3045 C CA . GLU A 1 390 ? -8.564 0.125 0.976 1.00 93.75 390 GLU A CA 1
ATOM 3046 C C . GLU A 1 390 ? -8.249 -0.872 2.104 1.00 93.75 390 GLU A C 1
ATOM 3048 O O . GLU A 1 390 ? -8.129 -2.070 1.856 1.00 93.75 390 GLU A O 1
ATOM 3053 N N . MET A 1 391 ? -8.071 -0.365 3.321 1.00 95.44 391 MET A N 1
ATOM 3054 C CA . MET A 1 391 ? -7.731 -1.082 4.548 1.00 95.44 391 MET A CA 1
ATOM 3055 C C . MET A 1 391 ? -8.422 -0.371 5.728 1.00 95.44 391 MET A C 1
ATOM 3057 O O . MET A 1 391 ? -8.712 0.826 5.607 1.00 95.44 391 MET A O 1
ATOM 3061 N N . PRO A 1 392 ? -8.726 -1.042 6.849 1.00 96.50 392 PRO A N 1
ATOM 3062 C CA . PRO A 1 392 ? -9.400 -0.408 7.983 1.00 96.50 392 PRO A CA 1
ATOM 3063 C C . PRO A 1 392 ? -8.560 0.691 8.642 1.00 96.50 392 PRO A C 1
ATOM 3065 O O . PRO A 1 392 ? -7.347 0.547 8.771 1.00 96.50 392 PRO A O 1
ATOM 3068 N N . THR A 1 393 ? -9.227 1.758 9.091 1.00 96.31 393 THR A N 1
ATOM 3069 C CA . THR A 1 393 ? -8.668 2.755 10.020 1.00 96.31 393 THR A CA 1
ATOM 3070 C C . THR A 1 393 ? -9.363 2.620 11.366 1.00 96.31 393 THR A C 1
ATOM 3072 O O . THR A 1 393 ? -10.591 2.689 11.430 1.00 96.31 393 THR A O 1
ATOM 3075 N N . ILE A 1 394 ? -8.578 2.482 12.430 1.00 96.75 394 ILE A N 1
ATOM 3076 C CA . ILE A 1 394 ? -9.024 2.608 13.817 1.00 96.75 394 ILE A CA 1
ATOM 3077 C C . ILE A 1 394 ? -8.472 3.924 14.363 1.00 96.75 394 ILE A C 1
ATOM 3079 O O . ILE A 1 394 ? -7.283 4.215 14.248 1.00 96.75 394 ILE A O 1
ATOM 3083 N N . TRP A 1 395 ? -9.334 4.740 14.950 1.00 95.25 395 TRP A N 1
ATOM 3084 C CA . TRP A 1 395 ? -8.953 6.009 15.560 1.00 95.25 395 TRP A CA 1
ATOM 3085 C C . TRP A 1 395 ? -8.638 5.789 17.031 1.00 95.25 395 TRP A C 1
ATOM 3087 O O . TRP A 1 395 ? -9.390 5.099 17.714 1.00 95.25 395 TRP A O 1
ATOM 3097 N N . VAL A 1 396 ? -7.546 6.366 17.528 1.00 94.06 396 VAL A N 1
ATOM 3098 C CA . VAL A 1 396 ? -7.140 6.236 18.933 1.00 94.06 396 VAL A CA 1
ATOM 3099 C C . VAL A 1 396 ? -7.043 7.614 19.562 1.00 94.06 396 VAL A C 1
ATOM 3101 O O . VAL A 1 396 ? -6.407 8.507 19.007 1.00 94.06 396 VAL A O 1
ATOM 3104 N N . SER A 1 397 ? -7.652 7.779 20.732 1.00 90.75 397 SER A N 1
ATOM 3105 C CA . SER A 1 397 ? -7.555 8.986 21.551 1.00 90.75 397 SER A CA 1
ATOM 3106 C C . SER A 1 397 ? -7.091 8.642 22.965 1.00 90.75 397 SER A C 1
ATOM 3108 O O . SER A 1 397 ? -7.274 7.524 23.449 1.00 90.75 397 SER A O 1
ATOM 3110 N N . ARG A 1 398 ? -6.501 9.626 23.647 1.00 86.69 398 ARG A N 1
ATOM 3111 C CA . ARG A 1 398 ? -6.134 9.558 25.075 1.00 86.69 398 ARG A CA 1
ATOM 3112 C C . ARG A 1 398 ? -7.104 10.342 25.970 1.00 86.69 398 ARG A C 1
ATOM 3114 O O . ARG A 1 398 ? -6.955 10.360 27.188 1.00 86.69 398 ARG A O 1
ATOM 3121 N N . THR A 1 399 ? -8.121 10.947 25.361 1.00 83.56 399 THR A N 1
ATOM 3122 C CA . THR A 1 399 ? -9.316 11.507 26.000 1.00 83.56 399 THR A CA 1
ATOM 3123 C C . THR A 1 399 ? -10.565 10.867 25.399 1.00 83.56 399 THR A C 1
ATOM 3125 O O . THR A 1 399 ? -10.572 10.444 24.241 1.00 83.56 399 THR A O 1
ATOM 3128 N N . GLU A 1 400 ? -11.625 10.791 26.192 1.00 81.88 400 GLU A N 1
ATOM 3129 C CA . GLU A 1 400 ? -12.946 10.358 25.734 1.00 81.88 400 GLU A CA 1
ATOM 3130 C C . GLU A 1 400 ? -13.501 11.375 24.721 1.00 81.88 400 GLU A C 1
ATOM 3132 O O . GLU A 1 400 ? -13.361 12.585 24.923 1.00 81.88 400 GLU A O 1
ATOM 3137 N N . LEU A 1 401 ? -14.072 10.895 23.615 1.00 76.56 401 LEU A N 1
ATOM 3138 C CA . LEU A 1 401 ? -14.757 11.732 22.630 1.00 76.56 401 LEU A CA 1
ATOM 3139 C C . LEU A 1 401 ? -16.219 11.886 23.064 1.00 76.56 401 LEU A C 1
ATOM 3141 O O . LEU A 1 401 ? -16.866 10.888 23.378 1.00 76.56 401 LEU A O 1
ATOM 3145 N N . LYS A 1 402 ? -16.708 13.128 23.103 1.00 61.25 402 LYS A N 1
ATOM 3146 C CA . LYS A 1 402 ? -18.077 13.488 23.500 1.00 61.25 402 LYS A CA 1
ATOM 3147 C C . LYS A 1 402 ? -18.937 13.822 22.286 1.00 61.25 402 LYS A C 1
ATOM 3149 O O . LYS A 1 402 ? -18.365 14.399 21.335 1.00 61.25 402 LYS A O 1
#

Solvent-accessible surface area (backbone atoms only — not comparable to full-atom values): 26139 Å² total; per-residue (Å²): 139,79,88,78,81,80,51,68,59,73,76,78,78,83,72,74,83,75,83,77,76,84,81,81,84,86,80,86,79,95,76,88,82,81,87,83,89,85,82,90,84,84,91,81,90,89,86,86,87,89,82,90,82,88,87,83,92,81,90,78,87,85,80,84,90,73,94,78,90,82,79,92,80,83,90,82,85,84,79,89,86,86,84,85,89,79,85,86,83,88,80,94,73,89,75,84,82,90,79,92,83,91,80,85,83,78,77,76,82,57,43,10,80,75,74,60,84,43,58,40,58,35,38,38,56,47,82,63,53,38,19,54,46,71,66,48,53,49,50,48,27,63,77,66,71,41,85,55,59,52,74,85,80,70,95,70,55,84,92,70,68,43,74,71,52,53,56,46,54,51,50,49,51,53,49,51,51,55,49,47,58,50,49,50,59,48,53,52,53,50,52,52,52,50,54,51,52,53,50,52,52,52,49,40,52,48,54,32,50,76,66,60,25,49,68,47,70,71,97,62,66,77,49,66,69,50,62,69,54,71,51,42,68,45,71,55,92,54,92,84,52,76,69,45,55,30,30,28,40,32,40,37,45,53,54,72,76,70,55,77,72,52,70,97,60,60,76,49,58,56,64,88,76,56,72,43,40,29,30,50,48,68,79,39,51,36,80,43,32,42,42,54,56,48,51,64,72,41,71,67,48,56,60,65,63,44,45,70,31,54,77,41,72,39,90,90,60,73,99,66,54,58,57,52,48,67,73,69,54,89,62,99,82,60,98,64,96,59,77,44,38,30,40,65,24,59,45,82,46,73,52,80,68,96,70,95,62,93,71,77,45,75,42,77,45,26,41,79,41,81,55,58,52,82,43,32,43,50,63,62,51,42,37,85,52,33,62,31,60,73,44,46,64,40,37,36,28,75,59,87,87,123